Protein AF-0000000083611864 (afdb_homodimer)

Solvent-accessible surface area (backbone atoms only — not comparable to full-atom values): 23598 Å² total; per-residue (Å²): 125,82,86,56,66,71,52,22,54,54,38,33,60,61,29,56,73,16,48,66,56,40,48,49,55,28,51,52,11,46,57,53,2,44,55,46,5,53,54,42,32,53,40,56,73,46,84,56,62,70,60,23,52,51,39,48,48,52,32,50,48,45,72,26,29,41,67,67,43,42,34,49,39,37,59,53,38,44,56,42,50,49,50,50,46,23,63,70,66,66,46,95,67,64,71,86,71,58,59,63,65,56,38,48,31,50,29,43,14,54,38,35,12,29,54,37,17,51,46,52,50,50,19,51,66,67,53,54,64,66,59,54,50,52,41,47,72,75,65,47,51,74,66,51,41,40,64,71,46,42,47,55,52,15,52,56,68,28,46,68,59,51,49,50,50,53,50,49,39,52,38,54,46,50,58,43,34,82,73,72,35,63,22,42,49,27,35,23,51,50,56,8,63,76,66,73,38,53,42,38,17,39,50,25,41,36,50,51,42,28,53,53,35,52,51,51,51,52,52,46,51,55,51,50,55,54,45,52,51,51,51,60,68,70,104,125,80,88,55,67,72,53,21,54,53,37,34,60,61,30,56,73,16,46,65,57,40,48,49,55,27,51,50,12,47,56,52,2,45,55,44,6,53,52,41,34,53,39,56,75,45,84,54,64,70,61,23,51,52,41,49,48,51,31,50,48,43,70,28,28,41,69,66,42,41,35,49,36,38,59,54,37,43,56,40,51,48,49,50,46,23,62,69,66,66,44,97,66,64,73,86,72,58,58,64,66,54,36,48,32,51,28,43,14,56,37,34,10,30,54,38,17,52,46,50,47,52,18,52,66,67,53,55,65,65,60,54,50,52,42,45,73,75,66,47,49,72,66,52,40,40,64,69,46,42,46,54,52,15,52,55,68,28,45,66,60,50,50,49,49,53,50,49,38,50,37,54,47,51,57,44,32,81,75,73,36,62,23,42,50,27,35,22,51,51,55,9,66,77,66,71,39,53,42,39,18,40,50,26,41,36,51,52,43,27,52,53,35,52,51,53,52,52,52,47,53,55,50,50,54,53,44,51,50,50,51,63,70,68,104

Structure (mmCIF, N/CA/C/O backbone):
data_AF-0000000083611864-model_v1
#
loop_
_entity.id
_entity.type
_entity.pdbx_description
1 polymer 'Amino acid ABC transporter permease'
#
loop_
_atom_site.group_PDB
_atom_site.id
_atom_site.type_symbol
_atom_site.label_atom_id
_atom_site.label_alt_id
_atom_site.label_comp_id
_atom_site.label_asym_id
_atom_site.label_entity_id
_atom_site.label_seq_id
_atom_site.pdbx_PDB_ins_code
_atom_site.Cartn_x
_atom_site.Cartn_y
_atom_site.Cartn_z
_atom_site.occupancy
_atom_site.B_iso_or_equiv
_atom_site.auth_seq_id
_atom_site.auth_comp_id
_atom_site.auth_asym_id
_atom_site.auth_atom_id
_atom_site.pdbx_PDB_model_num
ATOM 1 N N . MET A 1 1 ? -16.672 -25.141 -7.906 1 61.06 1 MET A N 1
ATOM 2 C CA . MET A 1 1 ? -15.641 -25.344 -6.883 1 61.06 1 MET A CA 1
ATOM 3 C C . MET A 1 1 ? -15.906 -24.453 -5.672 1 61.06 1 MET A C 1
ATOM 5 O O . MET A 1 1 ? -16.25 -23.281 -5.824 1 61.06 1 MET A O 1
ATOM 9 N N . THR A 1 2 ? -16.344 -25.078 -4.406 1 80.94 2 THR A N 1
ATOM 10 C CA . THR A 1 2 ? -16.672 -24.406 -3.158 1 80.94 2 THR A CA 1
ATOM 11 C C . THR A 1 2 ? -15.422 -24.109 -2.346 1 80.94 2 THR A C 1
ATOM 13 O O . THR A 1 2 ? -14.398 -24.766 -2.518 1 80.94 2 THR A O 1
ATOM 16 N N . ILE A 1 3 ? -15.453 -23.109 -1.567 1 88.25 3 ILE A N 1
ATOM 17 C CA . ILE A 1 3 ? -14.367 -22.719 -0.671 1 88.25 3 ILE A CA 1
ATOM 18 C C . ILE A 1 3 ? -14.219 -23.766 0.431 1 88.25 3 ILE A C 1
ATOM 20 O O . ILE A 1 3 ? -15.203 -24.188 1.034 1 88.25 3 ILE A O 1
ATOM 24 N N . ASP A 1 4 ? -13 -24.266 0.604 1 94 4 ASP A N 1
ATOM 25 C CA . ASP A 1 4 ? -12.648 -25.234 1.638 1 94 4 ASP A CA 1
ATOM 26 C C . ASP A 1 4 ? -12.133 -24.531 2.893 1 94 4 ASP A C 1
ATOM 28 O O . ASP A 1 4 ? -10.922 -24.344 3.051 1 94 4 ASP A O 1
ATOM 32 N N . PHE A 1 5 ? -12.992 -24.281 3.867 1 92.75 5 PHE A N 1
ATOM 33 C CA . PHE A 1 5 ? -12.664 -23.5 5.055 1 92.75 5 PHE A CA 1
ATOM 34 C C . PHE A 1 5 ? -11.664 -24.234 5.934 1 92.75 5 PHE A C 1
ATOM 36 O O . PHE A 1 5 ? -10.703 -23.625 6.422 1 92.75 5 PHE A O 1
ATOM 43 N N . PRO A 1 6 ? -11.812 -25.562 6.098 1 96.19 6 PRO A N 1
ATOM 44 C CA . PRO A 1 6 ? -10.812 -26.281 6.887 1 96.19 6 PRO A CA 1
ATOM 45 C C . PRO A 1 6 ? -9.406 -26.172 6.312 1 96.19 6 PRO A C 1
ATOM 47 O O . PRO A 1 6 ? -8.43 -26.094 7.066 1 96.19 6 PRO A O 1
ATOM 50 N N . PHE A 1 7 ? -9.383 -26.125 5.039 1 96.81 7 PHE A N 1
ATOM 51 C CA . PHE A 1 7 ? -8.062 -26.047 4.418 1 96.81 7 PHE A CA 1
ATOM 52 C C . PHE A 1 7 ? -7.441 -24.672 4.645 1 96.81 7 PHE A C 1
ATOM 54 O O . PHE A 1 7 ? -6.219 -24.531 4.688 1 96.81 7 PHE A O 1
ATOM 61 N N . ILE A 1 8 ? -8.227 -23.625 4.742 1 97.62 8 ILE A N 1
ATOM 62 C CA . ILE A 1 8 ? -7.688 -22.312 5.055 1 97.62 8 ILE A CA 1
ATOM 63 C C . ILE A 1 8 ? -6.906 -22.375 6.367 1 97.62 8 ILE A C 1
ATOM 65 O O . ILE A 1 8 ? -5.836 -21.766 6.488 1 97.62 8 ILE A O 1
ATOM 69 N N . TRP A 1 9 ? -7.418 -23.141 7.289 1 97.25 9 TRP A N 1
ATOM 70 C CA . TRP A 1 9 ? -6.75 -23.281 8.578 1 97.25 9 TRP A CA 1
ATOM 71 C C . TRP A 1 9 ? -5.457 -24.078 8.438 1 97.25 9 TRP A C 1
ATOM 73 O O . TRP A 1 9 ? -4.441 -23.734 9.039 1 97.25 9 TRP A O 1
ATOM 83 N N . THR A 1 10 ? -5.496 -25.141 7.691 1 97.81 10 THR A N 1
ATOM 84 C CA . THR A 1 10 ? -4.305 -25.938 7.426 1 97.81 10 THR A CA 1
ATOM 85 C C . THR A 1 10 ? -3.221 -25.094 6.766 1 97.81 10 THR A C 1
ATOM 87 O O . THR A 1 10 ? -2.062 -25.109 7.188 1 97.81 10 THR A O 1
ATOM 90 N N . ALA A 1 11 ? -3.646 -24.312 5.719 1 98.31 11 ALA A N 1
ATOM 91 C CA . ALA A 1 11 ? -2.719 -23.422 5.035 1 98.31 11 ALA A CA 1
ATOM 92 C C . ALA A 1 11 ? -2.168 -22.359 5.988 1 98.31 11 ALA A C 1
ATOM 94 O O . ALA A 1 11 ? -0.973 -22.062 5.965 1 98.31 11 ALA A O 1
ATOM 95 N N . PHE A 1 12 ? -3.0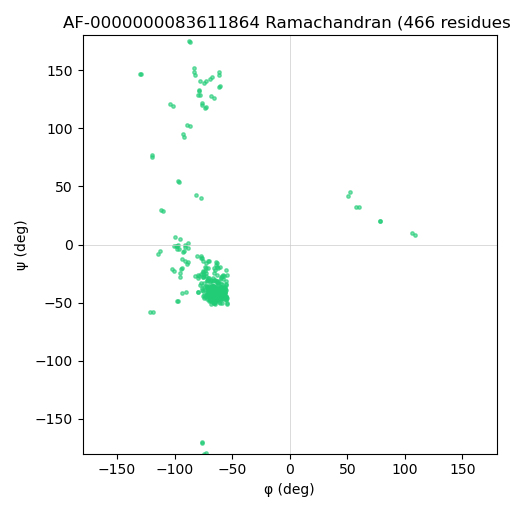47 -21.844 6.859 1 98.44 12 PHE A N 1
ATOM 96 C CA . PHE A 1 12 ? -2.668 -20.828 7.844 1 98.44 12 PHE A CA 1
ATOM 97 C C . PHE A 1 12 ? -1.535 -21.344 8.727 1 98.44 12 PHE A C 1
ATOM 99 O O . PHE A 1 12 ? -0.517 -20.672 8.891 1 98.44 12 PHE A O 1
ATOM 106 N N . LYS A 1 13 ? -1.622 -22.562 9.18 1 98.19 13 LYS A N 1
ATOM 107 C CA . LYS A 1 13 ? -0.625 -23.156 10.07 1 98.19 13 LYS A CA 1
ATOM 108 C C . LYS A 1 13 ? 0.699 -23.375 9.344 1 98.19 13 LYS A C 1
ATOM 110 O O . LYS A 1 13 ? 1.769 -23.109 9.898 1 98.19 13 LYS A O 1
ATOM 115 N N . GLU A 1 14 ? 0.597 -23.797 8.195 1 98.31 14 GLU A N 1
ATOM 116 C CA . GLU A 1 14 ? 1.801 -24.062 7.418 1 98.31 14 GLU A CA 1
ATOM 117 C C . GLU A 1 14 ? 2.531 -22.781 7.059 1 98.31 14 GLU A C 1
ATOM 119 O O . GLU A 1 14 ? 3.76 -22.719 7.133 1 98.31 14 GLU A O 1
ATOM 124 N N . ILE A 1 15 ? 1.801 -21.766 6.703 1 98.69 15 ILE A N 1
ATOM 125 C CA . ILE A 1 15 ? 2.369 -20.516 6.215 1 98.69 15 ILE A CA 1
ATOM 126 C C . ILE A 1 15 ? 2.949 -19.719 7.383 1 98.69 15 ILE A C 1
ATOM 128 O O . ILE A 1 15 ? 3.9 -18.953 7.211 1 98.69 15 ILE A O 1
ATOM 132 N N . LEU A 1 16 ? 2.463 -19.984 8.633 1 98.31 16 LEU A N 1
ATOM 133 C CA . LEU A 1 16 ? 2.947 -19.312 9.828 1 98.31 16 LEU A CA 1
ATOM 134 C C . LEU A 1 16 ? 4.449 -19.516 9.992 1 98.31 16 LEU A C 1
ATOM 136 O O . LEU A 1 16 ? 5.141 -18.641 10.523 1 98.31 16 LEU A O 1
ATOM 140 N N . LYS A 1 17 ? 4.957 -20.578 9.469 1 98.31 17 LYS A N 1
ATOM 141 C CA . LYS A 1 17 ? 6.363 -20.938 9.617 1 98.31 17 LYS A CA 1
ATOM 142 C C . LYS A 1 17 ? 7.258 -20 8.812 1 98.31 17 LYS A C 1
ATOM 144 O O . LYS A 1 17 ? 8.469 -19.953 9.031 1 98.31 17 LYS A O 1
ATOM 149 N N . ALA A 1 18 ? 6.66 -19.219 7.902 1 98.5 18 ALA A N 1
ATOM 150 C CA . ALA A 1 18 ? 7.422 -18.328 7.02 1 98.5 18 ALA A CA 1
ATOM 151 C C . ALA A 1 18 ? 7.578 -16.938 7.633 1 98.5 18 ALA A C 1
ATOM 153 O O . ALA A 1 18 ? 8.281 -16.094 7.086 1 98.5 18 ALA A O 1
ATOM 154 N N . ILE A 1 19 ? 6.996 -16.703 8.906 1 98.56 19 ILE A N 1
ATOM 155 C CA . ILE A 1 19 ? 6.953 -15.383 9.523 1 98.56 19 ILE A CA 1
ATOM 156 C C . ILE A 1 19 ? 8.375 -14.914 9.844 1 98.56 19 ILE A C 1
ATOM 158 O O . ILE A 1 19 ? 8.734 -13.773 9.57 1 98.56 19 ILE A O 1
ATOM 162 N N . PRO A 1 20 ? 9.273 -15.797 10.328 1 98.44 20 PRO A N 1
ATOM 163 C CA . PRO A 1 20 ? 10.617 -15.312 10.68 1 98.44 20 PRO A CA 1
ATOM 164 C C . PRO A 1 20 ? 11.383 -14.781 9.469 1 98.44 20 PRO A C 1
ATOM 166 O O . PRO A 1 20 ? 12.016 -13.734 9.555 1 98.44 20 PRO A O 1
ATOM 169 N N . LEU A 1 21 ? 11.312 -15.461 8.352 1 98.44 21 LEU A N 1
ATOM 170 C CA . LEU A 1 21 ? 12 -14.992 7.156 1 98.44 21 LEU A CA 1
ATOM 171 C C . LEU A 1 21 ? 11.398 -13.68 6.664 1 98.44 21 LEU A C 1
ATOM 173 O O . LEU A 1 21 ? 12.125 -12.766 6.262 1 98.44 21 LEU A O 1
ATOM 177 N N . THR A 1 22 ? 10.031 -13.602 6.73 1 98.75 22 THR A N 1
ATOM 178 C CA . THR A 1 22 ? 9.352 -12.383 6.312 1 98.75 22 THR A CA 1
ATOM 179 C C . THR A 1 22 ? 9.789 -11.195 7.164 1 98.75 22 THR A C 1
ATOM 181 O O . THR A 1 22 ? 10.102 -10.125 6.641 1 98.75 22 THR A O 1
ATOM 184 N N . LEU A 1 23 ? 9.883 -11.414 8.477 1 98.62 23 LEU A N 1
ATOM 185 C CA . LEU A 1 23 ? 10.297 -10.344 9.383 1 98.62 23 LEU A CA 1
ATOM 186 C C . LEU A 1 23 ? 11.758 -9.977 9.172 1 98.62 23 LEU A C 1
ATOM 188 O O . LEU A 1 23 ? 12.133 -8.805 9.242 1 98.62 23 LEU A O 1
ATOM 192 N N . LEU A 1 24 ? 12.586 -10.977 8.891 1 98.56 24 LEU A N 1
ATOM 193 C CA . LEU A 1 24 ? 13.992 -10.727 8.594 1 98.56 24 LEU A CA 1
ATOM 194 C C . LEU A 1 24 ? 14.133 -9.852 7.348 1 98.56 24 LEU A C 1
ATOM 196 O O . LEU A 1 24 ? 14.898 -8.883 7.344 1 98.56 24 LEU A O 1
ATOM 200 N N . LEU A 1 25 ? 13.297 -10.156 6.32 1 98.69 25 LEU A N 1
ATOM 201 C CA . LEU A 1 25 ? 13.359 -9.445 5.047 1 98.69 25 LEU A CA 1
ATOM 202 C C . LEU A 1 25 ? 12.703 -8.07 5.16 1 98.69 25 LEU A C 1
ATOM 204 O O . LEU A 1 25 ? 12.828 -7.246 4.254 1 98.69 25 LEU A O 1
ATOM 208 N N . THR A 1 26 ? 12.023 -7.824 6.262 1 98.75 26 THR A N 1
ATOM 209 C CA . THR A 1 26 ? 11.398 -6.527 6.492 1 98.75 26 THR A CA 1
ATOM 210 C C . THR A 1 26 ? 12.281 -5.648 7.371 1 98.75 26 THR A C 1
ATOM 212 O O . THR A 1 26 ? 12.672 -4.551 6.969 1 98.75 26 THR A O 1
ATOM 215 N N . ILE A 1 27 ? 12.766 -6.195 8.492 1 98.5 27 ILE A N 1
ATOM 216 C CA . ILE A 1 27 ? 13.406 -5.41 9.547 1 98.5 27 ILE A CA 1
ATOM 217 C C . ILE A 1 27 ? 14.844 -5.102 9.148 1 98.5 27 ILE A C 1
ATOM 219 O O . ILE A 1 27 ? 15.328 -3.982 9.352 1 98.5 27 ILE A O 1
ATOM 223 N N . THR A 1 28 ? 15.57 -6.02 8.57 1 98.75 28 THR A N 1
ATOM 224 C CA . THR A 1 28 ? 16.984 -5.832 8.242 1 98.75 28 THR A CA 1
ATOM 225 C C . THR A 1 28 ? 17.156 -4.742 7.191 1 98.75 28 THR A C 1
ATOM 227 O O . THR A 1 28 ? 17.922 -3.795 7.395 1 98.75 28 THR A O 1
ATOM 230 N N . PRO A 1 29 ? 16.406 -4.797 6.098 1 98.81 29 PRO A N 1
ATOM 231 C CA . PRO A 1 29 ? 16.531 -3.715 5.117 1 98.81 29 PRO A CA 1
ATOM 232 C C . PRO A 1 29 ? 16.125 -2.354 5.684 1 98.81 29 PRO A C 1
ATOM 234 O O . PRO A 1 29 ? 16.703 -1.33 5.312 1 98.81 29 PRO A O 1
ATOM 237 N N . LEU A 1 30 ? 15.148 -2.332 6.562 1 98.75 30 LEU A N 1
ATOM 238 C CA . LEU A 1 30 ? 14.734 -1.075 7.168 1 98.75 30 LEU A CA 1
ATOM 239 C C . LEU A 1 30 ? 15.836 -0.503 8.055 1 98.75 30 LEU A C 1
ATOM 241 O O . LEU A 1 30 ? 16.078 0.705 8.039 1 98.75 30 LEU A O 1
ATOM 245 N N . ALA A 1 31 ? 16.516 -1.394 8.797 1 98.56 31 ALA A N 1
ATOM 246 C CA . ALA A 1 31 ? 17.594 -0.959 9.664 1 98.56 31 ALA A CA 1
ATOM 247 C C . ALA A 1 31 ? 18.766 -0.412 8.844 1 98.56 31 ALA A C 1
ATOM 249 O O . ALA A 1 31 ? 19.266 0.687 9.109 1 98.56 31 ALA A O 1
ATOM 250 N N . ILE A 1 32 ? 19.156 -1.102 7.84 1 98.75 32 ILE A N 1
ATOM 251 C CA . ILE A 1 32 ? 20.25 -0.674 6.977 1 98.75 32 ILE A CA 1
ATOM 252 C C . ILE A 1 32 ? 19.828 0.562 6.184 1 98.75 32 ILE A C 1
ATOM 254 O O . ILE A 1 32 ? 20.594 1.515 6.055 1 98.75 32 ILE A O 1
ATOM 258 N N . GLY A 1 33 ? 18.578 0.521 5.688 1 98.62 33 GLY A N 1
ATOM 259 C CA . GLY A 1 33 ? 18.062 1.646 4.93 1 98.62 33 GLY A CA 1
ATOM 260 C C . GLY A 1 33 ? 17.984 2.928 5.742 1 98.62 33 GLY A C 1
ATOM 261 O O . GLY A 1 33 ? 18.172 4.02 5.203 1 98.62 33 GLY A O 1
ATOM 262 N N . PHE A 1 34 ? 17.734 2.752 7.008 1 97.75 34 PHE A N 1
ATOM 263 C CA . PHE A 1 34 ? 17.703 3.928 7.871 1 97.75 34 PHE A CA 1
ATOM 264 C C . PHE A 1 34 ? 19.062 4.598 7.918 1 97.75 34 PHE A C 1
ATOM 266 O O . PHE A 1 34 ? 19.172 5.824 7.836 1 97.75 34 PHE A O 1
ATOM 273 N N . LEU A 1 35 ? 20.094 3.805 8.023 1 97.94 35 LEU A N 1
ATOM 274 C CA . LEU A 1 35 ? 21.453 4.332 8.031 1 97.94 35 LEU A CA 1
ATOM 275 C C . LEU A 1 35 ? 21.797 4.973 6.691 1 97.94 35 LEU A C 1
ATOM 277 O O . LEU A 1 35 ? 22.375 6.059 6.645 1 97.94 35 LEU A O 1
ATOM 281 N N . ILE A 1 36 ? 21.375 4.375 5.625 1 98.38 36 ILE A N 1
ATOM 282 C CA . ILE A 1 36 ? 21.594 4.938 4.297 1 98.38 36 ILE A CA 1
ATOM 283 C C . ILE A 1 36 ? 20.828 6.254 4.164 1 98.38 36 ILE A C 1
ATOM 285 O O . ILE A 1 36 ? 21.375 7.242 3.658 1 98.38 36 ILE A O 1
ATOM 289 N N . GLY A 1 37 ? 19.578 6.242 4.629 1 97.94 37 GLY A N 1
ATOM 290 C CA . GLY A 1 37 ? 18.766 7.441 4.59 1 97.94 37 GLY A CA 1
ATOM 291 C C . GLY A 1 37 ? 19.375 8.609 5.34 1 97.94 37 GLY A C 1
ATOM 292 O O . GLY A 1 37 ? 19.328 9.75 4.875 1 97.94 37 GLY A O 1
ATOM 293 N N . LEU A 1 38 ? 19.969 8.32 6.5 1 94.75 38 LEU A N 1
ATOM 294 C CA . LEU A 1 38 ? 20.656 9.344 7.277 1 94.75 38 LEU A CA 1
ATOM 295 C C . LEU A 1 38 ? 21.828 9.938 6.492 1 94.75 38 LEU A C 1
ATOM 297 O O . LEU A 1 38 ? 21.969 11.156 6.422 1 94.75 38 LEU A O 1
ATOM 301 N N . LEU A 1 39 ? 22.594 9.094 5.891 1 96.31 39 LEU A N 1
ATOM 302 C CA . LEU A 1 39 ? 23.75 9.531 5.117 1 96.31 39 LEU A CA 1
ATOM 303 C C . LEU A 1 39 ? 23.312 10.336 3.898 1 96.31 39 LEU A C 1
ATOM 305 O O . LEU A 1 39 ? 23.859 11.414 3.635 1 96.31 39 LEU A O 1
ATOM 309 N N . VAL A 1 40 ? 22.328 9.883 3.211 1 97.44 40 VAL A N 1
ATOM 310 C CA . VAL A 1 40 ? 21.859 10.539 1.994 1 97.44 40 VAL A CA 1
ATOM 311 C C . VAL A 1 40 ? 21.234 11.891 2.34 1 97.44 40 VAL A C 1
ATOM 313 O O . VAL A 1 40 ? 21.438 12.875 1.624 1 97.44 40 VAL A O 1
ATOM 316 N N . THR A 1 41 ? 20.484 11.953 3.412 1 94.88 41 THR A N 1
ATOM 317 C CA . THR A 1 41 ? 19.906 13.219 3.848 1 94.88 41 THR A CA 1
ATOM 318 C C . THR A 1 41 ? 21 14.227 4.188 1 94.88 41 THR A C 1
ATOM 320 O O . THR A 1 41 ? 20.906 15.398 3.824 1 94.88 41 THR A O 1
ATOM 323 N N . TRP A 1 42 ? 22 13.734 4.863 1 92.25 42 TRP A N 1
ATOM 324 C CA . TRP A 1 42 ? 23.125 14.586 5.199 1 92.25 42 TRP A CA 1
ATOM 325 C C . TRP A 1 42 ? 23.766 15.172 3.941 1 92.25 42 TRP A C 1
ATOM 327 O O . TRP A 1 42 ? 24.094 16.359 3.895 1 92.25 42 TRP A O 1
ATOM 337 N N . ILE A 1 43 ? 23.875 14.43 2.934 1 94.5 43 ILE A N 1
ATOM 338 C CA . ILE A 1 43 ? 24.453 14.859 1.668 1 94.5 43 ILE A CA 1
ATOM 339 C C . ILE A 1 43 ? 23.516 15.852 0.982 1 94.5 43 ILE A C 1
ATOM 341 O O . ILE A 1 43 ? 23.953 16.875 0.449 1 94.5 43 ILE A O 1
ATOM 345 N N . ARG A 1 44 ? 22.266 15.617 1.079 1 93.06 44 ARG A N 1
ATOM 346 C CA . ARG A 1 44 ? 21.281 16.422 0.357 1 93.06 44 ARG A CA 1
ATOM 347 C C . ARG A 1 44 ? 21.094 17.781 1.01 1 93.06 44 ARG A C 1
ATOM 349 O O . ARG A 1 44 ? 20.719 18.75 0.343 1 93.06 44 ARG A O 1
ATOM 356 N N . ILE A 1 45 ? 21.312 17.891 2.26 1 86.38 45 ILE A N 1
ATOM 357 C CA . ILE A 1 45 ? 21.141 19.156 2.957 1 86.38 45 ILE A CA 1
ATOM 358 C C . ILE A 1 45 ? 22.484 19.906 3.004 1 86.38 45 ILE A C 1
ATOM 360 O O . ILE A 1 45 ? 22.516 21.109 3.297 1 86.38 45 ILE A O 1
ATOM 364 N N . GLY A 1 46 ? 23.5 19.188 2.676 1 83.56 46 GLY A N 1
ATOM 365 C CA . GLY A 1 46 ? 24.828 19.797 2.705 1 83.56 46 GLY A CA 1
ATOM 366 C C . GLY A 1 46 ? 25.078 20.75 1.548 1 83.56 46 GLY A C 1
ATOM 367 O O . GLY A 1 46 ? 24.203 20.969 0.716 1 83.56 46 GLY A O 1
ATOM 368 N N . LYS A 1 47 ? 26.234 21.328 1.5 1 80.25 47 LYS A N 1
ATOM 369 C CA . LYS A 1 47 ? 26.578 22.406 0.585 1 80.25 47 LYS A CA 1
ATOM 370 C C . LYS A 1 47 ? 27.219 21.875 -0.689 1 80.25 47 LYS A C 1
ATOM 372 O O . LYS A 1 47 ? 27.219 22.547 -1.725 1 80.25 47 LYS A O 1
ATOM 377 N N . ALA A 1 48 ? 27.734 20.719 -0.706 1 87.19 48 ALA A N 1
ATOM 378 C CA . ALA A 1 48 ? 28.453 20.203 -1.867 1 87.19 48 ALA A CA 1
ATOM 379 C C . ALA A 1 48 ? 27.484 19.844 -2.996 1 87.19 48 ALA A C 1
ATOM 381 O O . ALA A 1 48 ? 26.797 18.844 -2.93 1 87.19 48 ALA A O 1
ATOM 382 N N . ARG A 1 49 ? 27.625 20.5 -4.066 1 88.12 49 ARG A N 1
ATOM 383 C CA . ARG A 1 49 ? 26.641 20.438 -5.145 1 88.12 49 ARG A CA 1
ATOM 384 C C . ARG A 1 49 ? 26.719 19.109 -5.887 1 88.12 49 ARG A C 1
ATOM 386 O O . ARG A 1 49 ? 25.703 18.5 -6.191 1 88.12 49 ARG A O 1
ATOM 393 N N . LEU A 1 50 ? 27.891 18.641 -6.219 1 89.75 50 LEU A N 1
ATOM 394 C CA . LEU A 1 50 ? 28.047 17.438 -7.035 1 89.75 50 LEU A CA 1
ATOM 395 C C . LEU A 1 50 ? 27.531 16.203 -6.301 1 89.75 50 LEU A C 1
ATOM 397 O O . LEU A 1 50 ? 26.812 15.398 -6.875 1 89.75 50 LEU A O 1
ATOM 401 N N . ILE A 1 51 ? 27.844 16.094 -5.098 1 91.25 51 ILE A N 1
ATOM 402 C CA . ILE A 1 51 ? 27.438 14.938 -4.32 1 91.25 51 ILE A CA 1
ATOM 403 C C . ILE A 1 51 ? 25.922 14.977 -4.074 1 91.25 51 ILE A C 1
ATOM 405 O O . ILE A 1 51 ? 25.281 13.93 -3.988 1 91.25 51 ILE A O 1
ATOM 409 N N . ARG A 1 52 ? 25.469 16.172 -4.051 1 93.69 52 ARG A N 1
ATOM 410 C CA . ARG A 1 52 ? 24.031 16.359 -3.893 1 93.69 52 ARG A CA 1
ATOM 411 C C . ARG A 1 52 ? 23.266 15.844 -5.105 1 93.69 52 ARG A C 1
ATOM 413 O O . ARG A 1 52 ? 22.188 15.266 -4.969 1 93.69 52 ARG A O 1
ATOM 420 N N . LEU A 1 53 ? 23.859 16.016 -6.262 1 94.12 53 LEU A N 1
ATOM 421 C CA . LEU A 1 53 ? 23.234 15.555 -7.492 1 94.12 53 LEU A CA 1
ATOM 422 C C . LEU A 1 53 ? 23.141 14.031 -7.516 1 94.12 53 LEU A C 1
ATOM 424 O O . LEU A 1 53 ? 22.125 13.477 -7.957 1 94.12 53 LEU A O 1
ATOM 428 N N . ILE A 1 54 ? 24.094 13.398 -7 1 96.12 54 ILE A N 1
ATOM 429 C CA . ILE A 1 54 ? 24.125 11.938 -6.949 1 96.12 54 ILE A CA 1
ATOM 430 C C . ILE A 1 54 ? 23.094 11.438 -5.953 1 96.12 54 ILE A C 1
ATOM 432 O O . ILE A 1 54 ? 22.359 10.477 -6.234 1 96.12 54 ILE A O 1
ATOM 436 N N . ALA A 1 55 ? 23.062 12.094 -4.832 1 97.06 55 ALA A N 1
ATOM 437 C CA . ALA A 1 55 ? 22.094 11.734 -3.805 1 97.06 55 ALA A CA 1
ATOM 438 C C . ALA A 1 55 ? 20.672 11.93 -4.305 1 97.06 55 ALA A C 1
ATOM 440 O O . ALA A 1 55 ? 19.797 11.086 -4.074 1 97.06 55 ALA A O 1
ATOM 441 N N . ASN A 1 56 ? 20.453 13.016 -5.062 1 96 56 ASN A N 1
ATOM 442 C CA . ASN A 1 56 ? 19.125 13.289 -5.617 1 96 56 ASN A CA 1
ATOM 443 C C . ASN A 1 56 ? 18.734 12.266 -6.684 1 96 56 ASN A C 1
ATOM 445 O O . ASN A 1 56 ? 17.578 11.867 -6.773 1 96 56 ASN A O 1
ATOM 449 N N . PHE A 1 57 ? 19.688 11.891 -7.465 1 96.69 57 PHE A N 1
ATOM 450 C CA . PHE A 1 57 ? 19.453 10.859 -8.477 1 96.69 57 PHE A CA 1
ATOM 451 C C . PHE A 1 57 ? 19.094 9.539 -7.816 1 96.69 57 PHE A C 1
ATOM 453 O O . PHE A 1 57 ? 18.141 8.867 -8.234 1 96.69 57 PHE A O 1
ATOM 460 N N . TYR A 1 58 ? 19.906 9.219 -6.75 1 97.75 58 TYR A N 1
ATOM 461 C CA . TYR A 1 58 ? 19.656 8 -5.984 1 97.75 58 TYR A CA 1
ATOM 462 C C . TYR A 1 58 ? 18.219 7.977 -5.449 1 97.75 58 TYR A C 1
ATOM 464 O O . TYR A 1 58 ? 17.5 7.004 -5.66 1 97.75 58 TYR A O 1
ATOM 472 N N . VAL A 1 59 ? 17.797 9.023 -4.875 1 98.06 59 VAL A N 1
ATOM 473 C CA . VAL A 1 59 ? 16.469 9.109 -4.266 1 98.06 59 VAL A CA 1
ATOM 474 C C . VAL A 1 59 ? 15.398 9.078 -5.352 1 98.06 59 VAL A C 1
ATOM 476 O O . VAL A 1 59 ? 14.414 8.344 -5.246 1 98.06 59 VAL A O 1
ATOM 479 N N . SER A 1 60 ? 15.617 9.844 -6.445 1 97.5 60 SER A N 1
ATOM 480 C CA . SER A 1 60 ? 14.656 9.906 -7.547 1 97.5 60 SER A CA 1
ATOM 481 C C . SER A 1 60 ? 14.461 8.539 -8.188 1 97.5 60 SER A C 1
ATOM 483 O O . SER A 1 60 ? 13.328 8.117 -8.422 1 97.5 60 SER A O 1
ATOM 485 N N . PHE A 1 61 ? 15.523 7.824 -8.391 1 97.94 61 PHE A N 1
ATOM 486 C CA . PHE A 1 61 ? 15.461 6.531 -9.055 1 97.94 61 PHE A CA 1
ATOM 487 C C . PHE A 1 61 ? 14.75 5.504 -8.18 1 97.94 61 PHE A C 1
ATOM 489 O O . PHE A 1 61 ? 13.805 4.852 -8.625 1 97.94 61 PHE A O 1
ATOM 496 N N . PHE A 1 62 ? 15.172 5.375 -6.922 1 98.5 62 PHE A N 1
ATOM 497 C CA . PHE A 1 62 ? 14.672 4.309 -6.062 1 98.5 62 PHE A CA 1
ATOM 498 C C . PHE A 1 62 ? 13.234 4.582 -5.637 1 98.5 62 PHE A C 1
ATOM 500 O O . PHE A 1 62 ? 12.453 3.652 -5.426 1 98.5 62 PHE A O 1
ATOM 507 N N . ARG A 1 63 ? 12.836 5.816 -5.574 1 97.56 63 ARG A N 1
ATOM 508 C CA . ARG A 1 63 ? 11.453 6.141 -5.242 1 97.56 63 ARG A CA 1
ATOM 509 C C . ARG A 1 63 ? 10.586 6.184 -6.496 1 97.56 63 ARG A C 1
ATOM 511 O O . ARG A 1 63 ? 9.359 6.176 -6.41 1 97.56 63 ARG A O 1
ATOM 518 N N . GLY A 1 64 ? 11.281 6.234 -7.711 1 98.06 64 GLY A N 1
ATOM 519 C CA . GLY A 1 64 ? 10.555 6.398 -8.961 1 98.06 64 GLY A CA 1
ATOM 520 C C . GLY A 1 64 ? 10.367 5.102 -9.719 1 98.06 64 GLY A C 1
ATOM 521 O O . GLY A 1 64 ? 9.758 5.082 -10.789 1 98.06 64 GLY A O 1
ATOM 522 N N . THR A 1 65 ? 10.898 3.994 -9.164 1 98.56 65 THR A N 1
ATOM 523 C CA . THR A 1 65 ? 10.797 2.693 -9.82 1 98.56 65 THR A CA 1
ATOM 524 C C . THR A 1 65 ? 10.281 1.639 -8.844 1 98.56 65 THR A C 1
ATOM 526 O O . THR A 1 65 ? 10.523 1.73 -7.637 1 98.56 65 THR A O 1
ATOM 529 N N . PRO A 1 66 ? 9.492 0.648 -9.344 1 98.38 66 PRO A N 1
ATOM 530 C CA . PRO A 1 66 ? 8.969 -0.401 -8.461 1 98.38 66 PRO A CA 1
ATOM 531 C C . PRO A 1 66 ? 10.078 -1.218 -7.801 1 98.38 66 PRO A C 1
ATOM 533 O O . PRO A 1 66 ? 11.117 -1.462 -8.414 1 98.38 66 PRO A O 1
ATOM 536 N N . ALA A 1 67 ? 9.844 -1.66 -6.574 1 98.06 67 ALA A N 1
ATOM 537 C CA . ALA A 1 67 ? 10.805 -2.439 -5.801 1 98.06 67 ALA A CA 1
ATOM 538 C C . ALA A 1 67 ? 11.203 -3.713 -6.543 1 98.06 67 ALA A C 1
ATOM 540 O O . ALA A 1 67 ? 12.328 -4.195 -6.402 1 98.06 67 ALA A O 1
ATOM 541 N N . ILE A 1 68 ? 10.289 -4.273 -7.375 1 97.75 68 ILE A N 1
ATOM 542 C CA . ILE A 1 68 ? 10.586 -5.492 -8.125 1 97.75 68 ILE A CA 1
ATOM 543 C C . ILE A 1 68 ? 11.742 -5.238 -9.086 1 97.75 68 ILE A C 1
ATOM 545 O O . ILE A 1 68 ? 12.562 -6.129 -9.328 1 97.75 68 ILE A O 1
ATOM 549 N N . MET A 1 69 ? 11.828 -3.984 -9.617 1 98.12 69 MET A N 1
ATOM 550 C CA . MET A 1 69 ? 12.953 -3.652 -10.484 1 98.12 69 MET A CA 1
ATOM 551 C C . MET A 1 69 ? 14.273 -3.705 -9.719 1 98.12 69 MET A C 1
ATOM 553 O O . MET A 1 69 ? 15.266 -4.23 -10.227 1 98.12 69 MET A O 1
ATOM 557 N N . HIS A 1 70 ? 14.25 -3.238 -8.469 1 98.62 70 HIS A N 1
ATOM 558 C CA . HIS A 1 70 ? 15.453 -3.24 -7.633 1 98.62 70 HIS A CA 1
ATOM 559 C C . HIS A 1 70 ? 15.891 -4.664 -7.312 1 98.62 70 HIS A C 1
ATOM 561 O O . HIS A 1 70 ? 17.078 -4.992 -7.438 1 98.62 70 HIS A O 1
ATOM 567 N N . ILE A 1 71 ? 14.93 -5.5 -6.988 1 98.12 71 ILE A N 1
ATOM 568 C CA . ILE A 1 71 ? 15.219 -6.883 -6.625 1 98.12 71 ILE A CA 1
ATOM 569 C C . ILE A 1 71 ? 15.773 -7.633 -7.84 1 98.12 71 ILE A C 1
ATOM 571 O O . ILE A 1 71 ? 16.797 -8.305 -7.746 1 98.12 71 ILE A O 1
ATOM 575 N N . MET A 1 72 ? 15.141 -7.465 -9.039 1 97.69 72 MET A N 1
ATOM 576 C CA . MET A 1 72 ? 15.547 -8.203 -10.234 1 97.69 72 MET A CA 1
ATOM 577 C C . MET A 1 72 ? 16.906 -7.734 -10.727 1 97.69 72 MET A C 1
ATOM 579 O O . MET A 1 72 ? 17.75 -8.555 -11.109 1 97.69 72 MET A O 1
ATOM 583 N N . ILE A 1 73 ? 17.172 -6.398 -10.664 1 97.38 73 ILE A N 1
ATOM 584 C CA . ILE A 1 73 ? 18.422 -5.84 -11.141 1 97.38 73 ILE A CA 1
ATOM 585 C C . ILE A 1 73 ? 19.562 -6.309 -10.234 1 97.38 73 ILE A C 1
ATOM 587 O O . ILE A 1 73 ? 20.625 -6.707 -10.727 1 97.38 73 ILE A O 1
ATOM 591 N N . ILE A 1 74 ? 19.375 -6.367 -8.961 1 97.12 74 ILE A N 1
ATOM 592 C CA . ILE A 1 74 ? 20.406 -6.805 -8.031 1 97.12 74 ILE A CA 1
ATOM 593 C C . ILE A 1 74 ? 20.562 -8.32 -8.109 1 97.12 74 ILE A C 1
ATOM 595 O O . ILE A 1 74 ? 21.688 -8.828 -8.117 1 97.12 74 ILE A O 1
ATOM 599 N N . TYR A 1 75 ? 19.484 -9.062 -8.227 1 95.62 75 TYR A N 1
ATOM 600 C CA . TYR A 1 75 ? 19.5 -10.516 -8.297 1 95.62 75 TYR A CA 1
ATOM 601 C C . TYR A 1 75 ? 20.25 -10.992 -9.531 1 95.62 75 TYR A C 1
ATOM 603 O O . TYR A 1 75 ? 21.062 -11.922 -9.453 1 95.62 75 TYR A O 1
ATOM 611 N N . PHE A 1 76 ? 20.062 -10.344 -10.625 1 94.06 76 PHE A N 1
ATOM 612 C CA . PHE A 1 76 ? 20.688 -10.789 -11.867 1 94.06 76 PHE A CA 1
ATOM 613 C C . PHE A 1 76 ? 22 -10.055 -12.109 1 94.06 76 PHE A C 1
ATOM 615 O O . PHE A 1 76 ? 22.906 -10.57 -12.773 1 94.06 76 PHE A O 1
ATOM 622 N N . GLY A 1 77 ? 22.125 -8.82 -11.586 1 93.44 77 GLY A N 1
ATOM 623 C CA . GLY A 1 77 ? 23.25 -7.973 -11.906 1 93.44 77 GLY A CA 1
ATOM 624 C C . GLY A 1 77 ? 24.422 -8.148 -10.945 1 93.44 77 GLY A C 1
ATOM 625 O O . GLY A 1 77 ? 25.578 -8.18 -11.367 1 93.44 77 GLY A O 1
ATOM 626 N N . LEU A 1 78 ? 24.125 -8.273 -9.672 1 91.06 78 LEU A N 1
ATOM 627 C CA . LEU A 1 78 ? 25.172 -8.266 -8.656 1 91.06 78 LEU A CA 1
ATOM 628 C C . LEU A 1 78 ? 26.109 -9.469 -8.828 1 91.06 78 LEU A C 1
ATOM 630 O O . LEU A 1 78 ? 27.328 -9.336 -8.727 1 91.06 78 LEU A O 1
ATOM 634 N N . PRO A 1 79 ? 25.594 -10.664 -9.047 1 88.69 79 PRO A N 1
ATOM 635 C CA . PRO A 1 79 ? 26.484 -11.797 -9.281 1 88.69 79 PRO A CA 1
ATOM 636 C C . PRO A 1 79 ? 27.422 -11.562 -10.461 1 88.69 79 PRO A C 1
ATOM 638 O O . PRO A 1 79 ? 28.578 -11.992 -10.43 1 88.69 79 PRO A O 1
ATOM 641 N N . ILE A 1 80 ? 26.922 -10.891 -11.492 1 85.69 80 ILE A N 1
ATOM 642 C CA . ILE A 1 80 ? 27.75 -10.57 -12.656 1 85.69 80 ILE A CA 1
ATOM 643 C C . ILE A 1 80 ? 28.859 -9.617 -12.242 1 85.69 80 ILE A C 1
ATOM 645 O O . ILE A 1 80 ? 30.016 -9.812 -12.625 1 85.69 80 ILE A O 1
ATOM 649 N N . LEU A 1 81 ? 28.484 -8.672 -11.469 1 85.31 81 LEU A N 1
ATOM 650 C CA . LEU A 1 81 ? 29.469 -7.703 -10.992 1 85.31 81 LEU A CA 1
ATOM 651 C C . LEU A 1 81 ? 30.484 -8.367 -10.062 1 85.31 81 LEU A C 1
ATOM 653 O O . LEU A 1 81 ? 31.688 -8.117 -10.164 1 85.31 81 LEU A O 1
ATOM 657 N N . ILE A 1 82 ? 30.031 -9.195 -9.148 1 84.94 82 ILE A N 1
ATOM 658 C CA . ILE A 1 82 ? 30.906 -9.883 -8.195 1 84.94 82 ILE A CA 1
ATOM 659 C C . ILE A 1 82 ? 31.859 -10.812 -8.945 1 84.94 82 ILE A C 1
ATOM 661 O O . ILE A 1 82 ? 33.062 -10.867 -8.633 1 84.94 82 ILE A O 1
ATOM 665 N N . ASN A 1 83 ? 31.281 -11.539 -9.906 1 84.19 83 ASN A N 1
ATOM 666 C CA . ASN A 1 83 ? 32.125 -12.438 -10.703 1 84.19 83 ASN A CA 1
ATOM 667 C C . ASN A 1 83 ? 33.188 -11.672 -11.453 1 84.19 83 ASN A C 1
ATOM 669 O O . ASN A 1 83 ? 34.344 -12.125 -11.531 1 84.19 83 ASN A O 1
ATOM 673 N N . GLN A 1 84 ? 32.844 -10.516 -11.953 1 83.25 84 GLN A N 1
ATOM 674 C CA . GLN A 1 84 ? 33.812 -9.695 -12.656 1 83.25 84 GLN A CA 1
ATOM 675 C C . GLN A 1 84 ? 34.906 -9.18 -11.703 1 83.25 84 GLN A C 1
ATOM 677 O O . GLN A 1 84 ? 36.094 -9.18 -12.039 1 83.25 84 GLN A O 1
ATOM 682 N N . LEU A 1 85 ? 34.438 -8.82 -10.539 1 82.19 85 LEU A N 1
ATOM 683 C CA . LEU A 1 85 ? 35.375 -8.32 -9.555 1 82.19 85 LEU A CA 1
ATOM 684 C C . LEU A 1 85 ? 36.25 -9.445 -9.016 1 82.19 85 LEU A C 1
ATOM 686 O O . LEU A 1 85 ? 37.438 -9.258 -8.812 1 82.19 85 LEU A O 1
ATOM 690 N N . VAL A 1 86 ? 35.594 -10.547 -8.766 1 80.06 86 VAL A N 1
ATOM 691 C CA . VAL A 1 86 ? 36.344 -11.703 -8.266 1 80.06 86 VAL A CA 1
ATOM 692 C C . VAL A 1 86 ? 37.375 -12.141 -9.297 1 80.06 86 VAL A C 1
ATOM 694 O O . VAL A 1 86 ? 38.531 -12.469 -8.938 1 80.06 86 VAL A O 1
ATOM 697 N N . HIS A 1 87 ? 36.906 -12.156 -10.492 1 82.56 87 HIS A N 1
ATOM 698 C CA . HIS A 1 87 ? 37.844 -12.516 -11.555 1 82.56 87 HIS A CA 1
ATOM 699 C C . HIS A 1 87 ? 38.938 -11.477 -11.695 1 82.56 87 HIS A C 1
ATOM 701 O O . HIS A 1 87 ? 40.125 -11.828 -11.828 1 82.56 87 HIS A O 1
ATOM 707 N N . TYR A 1 88 ? 38.562 -10.234 -11.648 1 82.25 88 TYR A N 1
ATOM 708 C CA . TYR A 1 88 ? 39.531 -9.156 -11.828 1 82.25 88 TYR A CA 1
ATOM 709 C C . TYR A 1 88 ? 40.5 -9.094 -10.656 1 82.25 88 TYR A C 1
ATOM 711 O O . TYR A 1 88 ? 41.719 -9 -10.852 1 82.25 88 TYR A O 1
ATOM 719 N N . PHE A 1 89 ? 40 -9.219 -9.453 1 83.38 89 PHE A N 1
ATOM 720 C CA . PHE A 1 89 ? 40.844 -9.07 -8.273 1 83.38 89 PHE A CA 1
ATOM 721 C C . PHE A 1 89 ? 41.25 -10.43 -7.73 1 83.38 89 PHE A C 1
ATOM 723 O O . PHE A 1 89 ? 41.969 -10.516 -6.73 1 83.38 89 PHE A O 1
ATOM 730 N N . GLU A 1 90 ? 40.938 -11.547 -8.398 1 76.88 90 GLU A N 1
ATOM 731 C CA . GLU A 1 90 ? 41.25 -12.906 -7.973 1 76.88 90 GLU A CA 1
ATOM 732 C C . GLU A 1 90 ?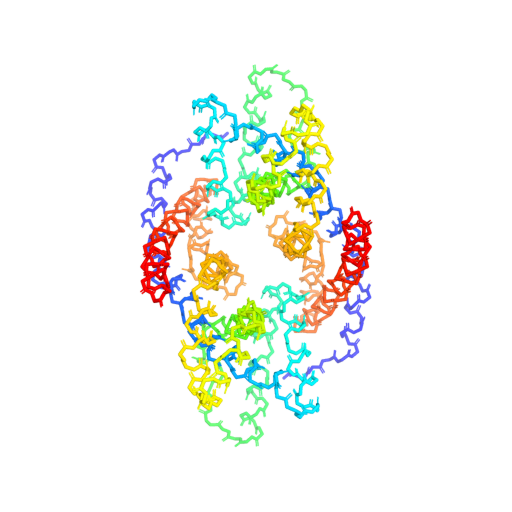 40.812 -13.156 -6.531 1 76.88 90 GLU A C 1
ATOM 734 O O . GLU A 1 90 ? 41.594 -13.672 -5.723 1 76.88 90 GLU A O 1
ATOM 739 N N . LEU A 1 91 ? 39.656 -12.633 -6.316 1 74.5 91 LEU A N 1
ATOM 740 C CA . LEU A 1 91 ? 39.125 -12.773 -4.957 1 74.5 91 LEU A CA 1
ATOM 741 C C . LEU A 1 91 ? 38.562 -14.164 -4.738 1 74.5 91 LEU A C 1
ATOM 743 O O . LEU A 1 91 ? 38.062 -14.789 -5.684 1 74.5 91 LEU A O 1
ATOM 747 N N . PRO A 1 92 ? 38.781 -14.836 -3.439 1 68.62 92 PRO A N 1
ATOM 748 C CA . PRO A 1 92 ? 38.25 -16.172 -3.16 1 68.62 92 PRO A CA 1
ATOM 749 C C . PRO A 1 92 ? 36.75 -16.188 -2.855 1 68.62 92 PRO A C 1
ATOM 751 O O . PRO A 1 92 ? 36.312 -16.766 -1.857 1 68.62 92 PRO A O 1
ATOM 754 N N . ILE A 1 93 ? 35.969 -15.461 -3.504 1 71.69 93 ILE A N 1
ATOM 755 C CA . ILE A 1 93 ? 34.531 -15.438 -3.234 1 71.69 93 ILE A CA 1
ATOM 756 C C . ILE A 1 93 ? 33.812 -16.281 -4.273 1 71.69 93 ILE A C 1
ATOM 758 O O . ILE A 1 93 ? 34.031 -16.141 -5.477 1 71.69 93 ILE A O 1
ATOM 762 N N . GLU A 1 94 ? 33.156 -17.312 -3.631 1 73.88 94 GLU A N 1
ATOM 763 C CA . GLU A 1 94 ? 32.312 -18.109 -4.512 1 73.88 94 GLU A CA 1
ATOM 764 C C . GLU A 1 94 ? 30.922 -17.516 -4.645 1 73.88 94 GLU A C 1
ATOM 766 O O . GLU A 1 94 ? 30.109 -17.594 -3.719 1 73.88 94 GLU A O 1
ATOM 771 N N . THR A 1 95 ? 30.625 -16.844 -5.711 1 74.12 95 THR A N 1
ATOM 772 C CA . THR A 1 95 ? 29.375 -16.141 -5.977 1 74.12 95 THR A CA 1
ATOM 773 C C . THR A 1 95 ? 28.172 -17.062 -5.828 1 74.12 95 THR A C 1
ATOM 775 O O . THR A 1 95 ? 27.094 -16.625 -5.426 1 74.12 95 THR A O 1
ATOM 778 N N . ASN A 1 96 ? 28.359 -18.328 -6.016 1 75.88 96 ASN A N 1
ATOM 779 C CA . ASN A 1 96 ? 27.266 -19.297 -5.98 1 75.88 96 ASN A CA 1
ATOM 780 C C . ASN A 1 96 ? 26.844 -19.609 -4.547 1 75.88 96 ASN A C 1
ATOM 782 O O . ASN A 1 96 ? 25.797 -20.219 -4.324 1 75.88 96 ASN A O 1
ATOM 786 N N . LYS A 1 97 ? 27.609 -19.203 -3.553 1 83.38 97 LYS A N 1
ATOM 787 C CA . LYS A 1 97 ? 27.328 -19.516 -2.156 1 83.38 97 LYS A CA 1
ATOM 788 C C . LYS A 1 97 ? 26.594 -18.359 -1.469 1 83.38 97 LYS A C 1
ATOM 790 O O . LYS A 1 97 ? 26.203 -18.469 -0.305 1 83.38 97 LYS A O 1
ATOM 795 N N . ILE A 1 98 ? 26.375 -17.328 -2.254 1 87 98 ILE A N 1
ATOM 796 C CA . ILE A 1 98 ? 25.688 -16.188 -1.666 1 87 98 ILE A CA 1
ATOM 797 C C . ILE A 1 98 ? 24.203 -16.484 -1.538 1 87 98 ILE A C 1
ATOM 799 O O . ILE A 1 98 ? 23.531 -16.828 -2.521 1 87 98 ILE A O 1
ATOM 803 N N . PRO A 1 99 ? 23.75 -16.391 -0.201 1 92.44 99 PRO A N 1
ATOM 804 C CA . PRO A 1 99 ? 22.328 -16.641 0 1 92.44 99 PRO A CA 1
ATOM 805 C C . PRO A 1 99 ? 21.438 -15.641 -0.741 1 92.44 99 PRO A C 1
ATOM 807 O O . PRO A 1 99 ? 21.781 -14.453 -0.813 1 92.44 99 PRO A O 1
ATOM 810 N N . ILE A 1 100 ? 20.391 -16.141 -1.4 1 93.62 100 ILE A N 1
ATOM 811 C CA . ILE A 1 100 ? 19.469 -15.328 -2.176 1 93.62 100 ILE A CA 1
ATOM 812 C C . ILE A 1 100 ? 18.891 -14.211 -1.3 1 93.62 100 ILE A C 1
ATOM 814 O O . ILE A 1 100 ? 18.656 -13.102 -1.778 1 93.62 100 ILE A O 1
ATOM 818 N N . SER A 1 101 ? 18.719 -14.477 0.073 1 95.88 101 SER A N 1
ATOM 819 C CA . SER A 1 101 ? 18.172 -13.492 1.006 1 95.88 101 SER A CA 1
ATOM 820 C C . SER A 1 101 ? 19.031 -12.234 1.055 1 95.88 101 SER A C 1
ATOM 822 O O . SER A 1 101 ? 18.516 -11.133 1.256 1 95.88 101 SER A O 1
ATOM 824 N N . LEU A 1 102 ? 20.312 -12.352 0.79 1 96.12 102 LEU A N 1
ATOM 825 C CA . LEU A 1 102 ? 21.203 -11.211 0.826 1 96.12 102 LEU A CA 1
ATOM 826 C C . LEU A 1 102 ? 20.922 -10.258 -0.332 1 96.12 102 LEU A C 1
ATOM 828 O O . LEU A 1 102 ? 21 -9.039 -0.17 1 96.12 102 LEU A O 1
ATOM 832 N N . PHE A 1 103 ? 20.609 -10.836 -1.495 1 96.5 103 PHE A N 1
ATOM 833 C CA . PHE A 1 103 ? 20.297 -10.008 -2.654 1 96.5 103 PHE A CA 1
ATOM 834 C C . PHE A 1 103 ? 19.016 -9.211 -2.422 1 96.5 103 PHE A C 1
ATOM 836 O O . PHE A 1 103 ? 18.938 -8.023 -2.752 1 96.5 103 PHE A O 1
ATOM 843 N N . VAL A 1 104 ? 18.016 -9.852 -1.793 1 98.25 104 VAL A N 1
ATOM 844 C CA . VAL A 1 104 ? 16.75 -9.203 -1.5 1 98.25 104 VAL A CA 1
ATOM 845 C C . VAL A 1 104 ? 16.953 -8.117 -0.444 1 98.25 104 VAL A C 1
ATOM 847 O O . VAL A 1 104 ? 16.469 -6.996 -0.594 1 98.25 104 VAL A O 1
ATOM 850 N N . ILE A 1 105 ? 17.75 -8.453 0.619 1 98.56 105 ILE A N 1
ATOM 851 C CA . ILE A 1 105 ? 18.031 -7.516 1.699 1 98.56 105 ILE A CA 1
ATOM 852 C C . ILE A 1 105 ? 18.75 -6.293 1.146 1 98.56 105 ILE A C 1
ATOM 854 O O . ILE A 1 105 ? 18.406 -5.156 1.465 1 98.56 105 ILE A O 1
ATOM 858 N N . LEU A 1 106 ? 19.688 -6.484 0.28 1 98.31 106 LEU A N 1
ATOM 859 C CA . LEU A 1 106 ? 20.453 -5.379 -0.297 1 98.31 106 LEU A CA 1
ATOM 860 C C . LEU A 1 106 ? 19.562 -4.488 -1.148 1 98.31 106 LEU A C 1
ATOM 862 O O . LEU A 1 106 ? 19.578 -3.264 -1.013 1 98.31 106 LEU A O 1
ATOM 866 N N . ALA A 1 107 ? 18.781 -5.086 -2.031 1 98.56 107 ALA A N 1
ATOM 867 C CA . ALA A 1 107 ? 17.891 -4.336 -2.902 1 98.56 107 ALA A CA 1
ATOM 868 C C . ALA A 1 107 ? 16.906 -3.49 -2.086 1 98.56 107 ALA A C 1
ATOM 870 O O . ALA A 1 107 ? 16.766 -2.289 -2.326 1 98.56 107 ALA A O 1
ATOM 871 N N . LEU A 1 108 ? 16.328 -4.105 -1.011 1 98.75 108 LEU A N 1
ATOM 872 C CA . LEU A 1 108 ? 15.32 -3.416 -0.21 1 98.75 108 LEU A CA 1
ATOM 873 C C . LEU A 1 108 ? 15.969 -2.396 0.72 1 98.75 108 LEU A C 1
ATOM 875 O O . LEU A 1 108 ? 15.344 -1.404 1.094 1 98.75 108 LEU A O 1
ATOM 879 N N . SER A 1 109 ? 17.25 -2.641 1.064 1 98.88 109 SER A N 1
ATOM 880 C CA . SER A 1 109 ? 17.969 -1.653 1.857 1 98.88 109 SER A CA 1
ATOM 881 C C . SER A 1 109 ? 18.172 -0.359 1.076 1 98.88 109 SER A C 1
ATOM 883 O O . SER A 1 109 ? 17.969 0.733 1.609 1 98.88 109 SER A O 1
ATOM 885 N N . PHE A 1 110 ? 18.578 -0.485 -0.149 1 98.75 110 PHE A N 1
ATOM 886 C CA . PHE A 1 110 ? 18.75 0.695 -0.986 1 98.75 110 PHE A CA 1
ATOM 887 C C . PHE A 1 110 ? 17.422 1.399 -1.217 1 98.75 110 PHE A C 1
ATOM 889 O O . PHE A 1 110 ? 17.359 2.631 -1.204 1 98.75 110 PHE A O 1
ATOM 896 N N . THR A 1 111 ? 16.391 0.627 -1.438 1 98.75 111 THR A N 1
ATOM 897 C CA . THR A 1 111 ? 15.047 1.196 -1.593 1 98.75 111 THR A CA 1
ATOM 898 C C . THR A 1 111 ? 14.633 1.945 -0.331 1 98.75 111 THR A C 1
ATOM 900 O O . THR A 1 111 ? 14.211 3.104 -0.399 1 98.75 111 THR A O 1
ATOM 903 N N . ALA A 1 112 ? 14.773 1.29 0.822 1 98.69 112 ALA A N 1
ATOM 904 C CA . ALA A 1 112 ? 14.406 1.887 2.104 1 98.69 112 ALA A CA 1
ATOM 905 C C . ALA A 1 112 ? 15.195 3.168 2.357 1 98.69 112 ALA A C 1
ATOM 907 O O . ALA A 1 112 ? 14.664 4.137 2.902 1 98.69 112 ALA A O 1
ATOM 908 N N . GLY A 1 113 ? 16.469 3.133 1.958 1 98.75 113 GLY A N 1
ATOM 909 C CA . GLY A 1 113 ? 17.312 4.309 2.148 1 98.75 113 GLY A CA 1
ATOM 910 C C . GLY A 1 113 ? 16.75 5.551 1.481 1 98.75 113 GLY A C 1
ATOM 911 O O . GLY A 1 113 ? 16.766 6.637 2.068 1 98.75 113 GLY A O 1
ATOM 912 N N . ALA A 1 114 ? 16.281 5.43 0.292 1 98.62 114 ALA A N 1
ATOM 913 C CA . ALA A 1 114 ? 15.727 6.551 -0.451 1 98.62 114 ALA A CA 1
ATOM 914 C C . ALA A 1 114 ? 14.461 7.078 0.226 1 98.62 114 ALA A C 1
ATOM 916 O O . ALA A 1 114 ? 14.281 8.289 0.354 1 98.62 114 ALA A O 1
ATOM 917 N N . TYR A 1 115 ? 13.633 6.211 0.696 1 97.69 115 TYR A N 1
ATOM 918 C CA . TYR A 1 115 ? 12.398 6.613 1.36 1 97.69 115 TYR A CA 1
ATOM 919 C C . TYR A 1 115 ? 12.695 7.262 2.707 1 97.69 115 TYR A C 1
ATOM 921 O O . TYR A 1 115 ? 12.094 8.281 3.055 1 97.69 115 TYR A O 1
ATOM 929 N N . PHE A 1 116 ? 13.617 6.688 3.467 1 97.81 116 PHE A N 1
ATOM 930 C CA . PHE A 1 116 ? 13.977 7.266 4.754 1 97.81 116 PHE A CA 1
ATOM 931 C C . PHE A 1 116 ? 14.594 8.648 4.574 1 97.81 116 PHE A C 1
ATOM 933 O O . PHE A 1 116 ? 14.359 9.555 5.375 1 97.81 116 PHE A O 1
ATOM 940 N N . SER A 1 117 ? 15.438 8.789 3.51 1 97.44 117 SER A N 1
ATOM 941 C CA . SER A 1 117 ? 16.031 10.094 3.25 1 97.44 117 SER A CA 1
ATOM 942 C C . SER A 1 117 ? 14.953 11.164 3.076 1 97.44 117 SER A C 1
ATOM 944 O O . SER A 1 117 ? 15.062 12.258 3.623 1 97.44 117 SER A O 1
ATOM 946 N N . GLU A 1 118 ? 13.891 10.859 2.383 1 94.94 118 GLU A N 1
ATOM 947 C CA . GLU A 1 118 ? 12.797 11.797 2.152 1 94.94 118 GLU A CA 1
ATOM 948 C C . GLU A 1 118 ? 12.023 12.062 3.438 1 94.94 118 GLU A C 1
ATOM 950 O O . GLU A 1 118 ? 11.617 13.195 3.703 1 94.94 118 GLU A O 1
ATOM 955 N N . ILE A 1 119 ? 11.805 11.055 4.258 1 94.62 119 ILE A N 1
ATOM 956 C CA . ILE A 1 119 ? 11.07 11.188 5.512 1 94.62 119 ILE A CA 1
ATOM 957 C C . ILE A 1 119 ? 11.852 12.07 6.48 1 94.62 119 ILE A C 1
ATOM 959 O O . ILE A 1 119 ? 11.281 12.969 7.109 1 94.62 119 ILE A O 1
ATOM 963 N N . ILE A 1 120 ? 13.125 11.812 6.516 1 93.88 120 ILE A N 1
ATOM 964 C CA . ILE A 1 120 ? 13.984 12.57 7.414 1 93.88 120 ILE A CA 1
ATOM 965 C C . ILE A 1 120 ? 14.055 14.023 6.953 1 93.88 120 ILE A C 1
ATOM 967 O O . ILE A 1 120 ? 13.891 14.945 7.758 1 93.88 120 ILE A O 1
ATOM 971 N N . ARG A 1 121 ? 14.273 14.219 5.723 1 92.56 121 ARG A N 1
ATOM 972 C CA . ARG A 1 121 ? 14.328 15.57 5.176 1 92.56 121 ARG A CA 1
ATOM 973 C C . ARG A 1 121 ? 13.016 16.312 5.41 1 92.56 121 ARG A C 1
ATOM 975 O O . ARG A 1 121 ? 13.016 17.469 5.824 1 92.56 121 ARG A O 1
ATOM 982 N N . SER A 1 122 ? 11.898 15.664 5.152 1 90 122 SER A N 1
ATOM 983 C CA . SER A 1 122 ? 10.586 16.281 5.344 1 90 122 SER A CA 1
ATOM 984 C C . SER A 1 122 ? 10.32 16.547 6.82 1 90 122 SER A C 1
ATOM 986 O O . SER A 1 122 ? 9.68 17.547 7.172 1 90 122 SER A O 1
ATOM 988 N N . GLY A 1 123 ? 10.758 15.664 7.645 1 89.06 123 GLY A N 1
ATOM 989 C CA . GLY A 1 123 ? 10.641 15.875 9.078 1 89.06 123 GLY A CA 1
ATOM 990 C C . GLY A 1 123 ? 11.398 17.094 9.57 1 89.06 123 GLY A C 1
ATOM 991 O O . GLY A 1 123 ? 10.867 17.891 10.336 1 89.06 123 GLY A O 1
ATOM 992 N N . ILE A 1 124 ? 12.562 17.266 9.109 1 89.56 124 ILE A N 1
ATOM 993 C CA . ILE A 1 124 ? 13.391 18.422 9.469 1 89.56 124 ILE A CA 1
ATOM 994 C C . ILE A 1 124 ? 12.742 19.703 8.953 1 89.56 124 ILE A C 1
ATOM 996 O O . ILE A 1 124 ? 12.672 20.703 9.672 1 89.56 124 ILE A O 1
ATOM 1000 N N . ALA A 1 125 ? 12.188 19.656 7.762 1 87.69 125 ALA A N 1
ATOM 1001 C CA . ALA A 1 125 ? 11.586 20.812 7.117 1 87.69 125 ALA A CA 1
ATOM 1002 C C . ALA A 1 125 ? 10.281 21.203 7.809 1 87.69 125 ALA A C 1
ATOM 1004 O O . ALA A 1 125 ? 9.812 22.344 7.656 1 87.69 125 ALA A O 1
ATOM 1005 N N . SER A 1 126 ? 9.711 20.281 8.523 1 86.44 126 SER A N 1
ATOM 1006 C CA . SER A 1 126 ? 8.43 20.531 9.172 1 86.44 126 SER A CA 1
ATOM 1007 C C . SER A 1 126 ? 8.594 21.422 10.398 1 86.44 126 SER A C 1
ATOM 1009 O O . SER A 1 126 ? 7.613 21.969 10.906 1 86.44 126 SER A O 1
ATOM 1011 N N . VAL A 1 127 ? 9.812 21.625 10.891 1 87.56 127 VAL A N 1
ATOM 1012 C CA . VAL A 1 127 ? 10.07 22.469 12.055 1 87.56 127 VAL A CA 1
ATOM 1013 C C . VAL A 1 127 ? 10.07 23.938 11.633 1 87.56 127 VAL A C 1
ATOM 1015 O O . VAL A 1 127 ? 10.789 24.328 10.711 1 87.56 127 VAL A O 1
ATOM 1018 N N . THR A 1 128 ? 9.297 24.75 12.352 1 86.94 128 THR A N 1
ATOM 1019 C CA . THR A 1 128 ? 9.094 26.141 11.969 1 86.94 128 THR A CA 1
ATOM 1020 C C . THR A 1 128 ? 10.375 26.953 12.148 1 86.94 128 THR A C 1
ATOM 1022 O O . THR A 1 128 ? 11.125 26.734 13.109 1 86.94 128 THR A O 1
ATOM 1025 N N . THR A 1 129 ? 10.555 27.828 11.219 1 88.5 129 THR A N 1
ATOM 1026 C CA . THR A 1 129 ? 11.727 28.703 11.273 1 88.5 129 THR A CA 1
ATOM 1027 C C . THR A 1 129 ? 11.695 29.562 12.523 1 88.5 129 THR A C 1
ATOM 1029 O O . THR A 1 129 ? 12.75 29.906 13.078 1 88.5 129 THR A O 1
ATOM 1032 N N . GLY A 1 130 ? 10.43 29.859 12.906 1 88.62 130 GLY A N 1
ATOM 1033 C CA . GLY A 1 130 ? 10.273 30.656 14.109 1 88.62 130 GLY A CA 1
ATOM 1034 C C . GLY A 1 130 ? 10.867 30 15.344 1 88.62 130 GLY A C 1
ATOM 1035 O O . GLY A 1 130 ? 11.555 30.641 16.125 1 88.62 130 GLY A O 1
ATOM 1036 N N . GLN A 1 131 ? 10.711 28.75 15.461 1 89.81 131 GLN A N 1
ATOM 1037 C CA . GLN A 1 131 ? 11.258 27.984 16.578 1 89.81 131 GLN A CA 1
ATOM 1038 C C . GLN A 1 131 ? 12.781 27.938 16.516 1 89.81 131 GLN A C 1
ATOM 1040 O O . GLN A 1 131 ? 13.445 28.094 17.547 1 89.81 131 GLN A O 1
ATOM 1045 N N . ILE A 1 132 ? 13.273 27.812 15.336 1 91.12 132 ILE A N 1
ATOM 1046 C CA . ILE A 1 132 ? 14.711 27.719 15.133 1 91.12 132 ILE A CA 1
ATOM 1047 C C . ILE A 1 132 ? 15.352 29.078 15.422 1 91.12 132 ILE A C 1
ATOM 1049 O O . ILE A 1 132 ? 16.359 29.156 16.141 1 91.12 132 ILE A O 1
ATOM 1053 N N . GLU A 1 133 ? 14.695 30.125 14.977 1 93.44 133 GLU A N 1
ATOM 1054 C CA . GLU A 1 133 ? 15.188 31.484 15.203 1 93.44 133 GLU A CA 1
ATOM 1055 C C . GLU A 1 133 ? 15.125 31.844 16.688 1 93.44 133 GLU A C 1
ATOM 1057 O O . GLU A 1 133 ? 16.047 32.469 17.219 1 93.44 133 GLU A O 1
ATOM 1062 N N . ALA A 1 134 ? 14.047 31.484 17.281 1 94.56 134 ALA A N 1
ATOM 1063 C CA . ALA A 1 134 ? 13.891 31.734 18.719 1 94.56 134 ALA A CA 1
ATOM 1064 C C . ALA A 1 134 ? 14.992 31.047 19.516 1 94.56 134 ALA A C 1
ATOM 1066 O O . ALA A 1 134 ? 15.516 31.609 20.469 1 94.56 134 ALA A O 1
ATOM 1067 N N . ALA A 1 135 ? 15.336 29.859 19.078 1 92.56 135 ALA A N 1
ATOM 1068 C CA . ALA A 1 135 ? 16.375 29.094 19.766 1 92.56 135 ALA A CA 1
ATOM 1069 C C . ALA A 1 135 ? 17.734 29.781 19.641 1 92.56 135 ALA A C 1
ATOM 1071 O O . ALA A 1 135 ? 18.484 29.859 20.609 1 92.56 135 ALA A O 1
ATOM 1072 N N . TYR A 1 136 ? 18.031 30.297 18.516 1 93.38 136 TYR A N 1
ATOM 1073 C CA . TYR A 1 136 ? 19.281 31.016 18.297 1 93.38 136 TYR A CA 1
ATOM 1074 C C . TYR A 1 136 ? 19.312 32.312 19.078 1 93.38 136 TYR A C 1
ATOM 1076 O O . TYR A 1 136 ? 20.359 32.719 19.594 1 93.38 136 TYR A O 1
ATOM 1084 N N . THR A 1 137 ? 18.172 32.969 19.203 1 95.94 137 THR A N 1
ATOM 1085 C CA . THR A 1 137 ? 18.047 34.25 19.906 1 95.94 137 THR A CA 1
ATOM 1086 C C . THR A 1 137 ? 18.344 34.062 21.391 1 95.94 137 THR A C 1
ATOM 1088 O O . THR A 1 137 ? 18.875 34.969 22.047 1 95.94 137 THR A O 1
ATOM 1091 N N . VAL A 1 138 ? 18.047 32.938 21.875 1 95.5 138 VAL A N 1
ATOM 1092 C CA . VAL A 1 138 ? 18.266 32.688 23.297 1 95.5 138 VAL A CA 1
ATOM 1093 C C . VAL A 1 138 ? 19.688 32.156 23.516 1 95.5 138 VAL A C 1
ATOM 1095 O O . VAL A 1 138 ? 20.062 31.859 24.656 1 95.5 138 VAL A O 1
ATOM 1098 N N . GLY A 1 139 ? 20.438 31.953 22.484 1 94 139 GLY A N 1
ATOM 1099 C CA . GLY A 1 139 ? 21.859 31.672 22.641 1 94 139 GLY A CA 1
ATOM 1100 C C . GLY A 1 139 ? 22.219 30.234 22.328 1 94 139 GLY A C 1
ATOM 1101 O O . GLY A 1 139 ? 23.359 29.812 22.578 1 94 139 GLY A O 1
ATOM 1102 N N . MET A 1 140 ? 21.344 29.406 21.812 1 94.56 140 MET A N 1
ATOM 1103 C CA . MET A 1 140 ? 21.656 28.031 21.469 1 94.56 140 MET A CA 1
ATOM 1104 C C . MET A 1 140 ? 22.531 27.953 20.234 1 94.56 140 MET A C 1
ATOM 1106 O O . MET A 1 140 ? 22.359 28.75 19.297 1 94.56 140 MET A O 1
ATOM 1110 N N . ASN A 1 141 ? 23.469 27.016 20.328 1 94.56 141 ASN A N 1
ATOM 1111 C CA . ASN A 1 141 ? 24.266 26.781 19.125 1 94.56 141 ASN A CA 1
ATOM 1112 C C . ASN A 1 141 ? 23.609 25.75 18.203 1 94.56 141 ASN A C 1
ATOM 1114 O O . ASN A 1 141 ? 22.562 25.188 18.547 1 94.56 141 ASN A O 1
ATOM 1118 N N . THR A 1 142 ? 24.188 25.531 17.031 1 91.25 142 THR A N 1
ATOM 1119 C CA . THR A 1 142 ? 23.594 24.703 15.984 1 91.25 142 THR A CA 1
ATOM 1120 C C . THR A 1 142 ? 23.391 23.266 16.484 1 91.25 142 THR A C 1
ATOM 1122 O O . THR A 1 142 ? 22.391 22.641 16.172 1 91.25 142 THR A O 1
ATOM 1125 N N . TYR A 1 143 ? 24.297 22.812 17.234 1 91.94 143 TYR A N 1
ATOM 1126 C CA . TYR A 1 143 ? 24.203 21.453 17.766 1 91.94 143 TYR A CA 1
ATOM 1127 C C . TYR A 1 143 ? 23.062 21.344 18.781 1 91.94 143 TYR A C 1
ATOM 1129 O O . TYR A 1 143 ? 22.312 20.359 18.75 1 91.94 143 TYR A O 1
ATOM 1137 N N . GLN A 1 144 ? 22.938 22.328 19.609 1 93.38 144 GLN A N 1
ATOM 1138 C CA . GLN A 1 144 ? 21.875 22.359 20.594 1 93.38 144 GLN A CA 1
ATOM 1139 C C . GLN A 1 144 ? 20.5 22.438 19.922 1 93.38 144 GLN A C 1
ATOM 1141 O O . GLN A 1 144 ? 19.578 21.719 20.297 1 93.38 144 GLN A O 1
ATOM 1146 N N . VAL A 1 145 ? 20.469 23.312 18.891 1 92.75 145 VAL A N 1
ATOM 1147 C CA . VAL A 1 145 ? 19.219 23.484 18.172 1 92.75 145 VAL A CA 1
ATOM 1148 C C . VAL A 1 145 ? 18.844 22.172 17.484 1 92.75 145 VAL A C 1
ATOM 1150 O O . VAL A 1 145 ? 17.688 21.75 17.547 1 92.75 145 VAL A O 1
ATOM 1153 N N . ALA A 1 146 ? 19.812 21.516 16.938 1 90.06 146 ALA A N 1
ATOM 1154 C CA . ALA A 1 146 ? 19.578 20.266 16.234 1 90.06 146 ALA A CA 1
ATOM 1155 C C . ALA A 1 146 ? 19.109 19.172 17.203 1 90.06 146 ALA A C 1
ATOM 1157 O O . ALA A 1 146 ? 18.109 18.5 16.953 1 90.06 146 ALA A O 1
ATOM 1158 N N . LYS A 1 147 ? 19.766 19.031 18.266 1 90.5 147 LYS A N 1
ATOM 1159 C CA . LYS A 1 147 ? 19.547 17.938 19.219 1 90.5 147 LYS A CA 1
ATOM 1160 C C . LYS A 1 147 ? 18.281 18.188 20.047 1 90.5 147 LYS A C 1
ATOM 1162 O O . LYS A 1 147 ? 17.516 17.25 20.312 1 90.5 147 LYS A O 1
ATOM 1167 N N . ARG A 1 148 ? 18.031 19.422 20.391 1 90.81 148 ARG A N 1
ATOM 1168 C CA . ARG A 1 148 ? 17 19.703 21.375 1 90.81 148 ARG A CA 1
ATOM 1169 C C . ARG A 1 148 ? 15.703 20.156 20.719 1 90.81 148 ARG A C 1
ATOM 1171 O O . ARG A 1 148 ? 14.625 20.062 21.312 1 90.81 148 ARG A O 1
ATOM 1178 N N . ILE A 1 149 ? 15.797 20.656 19.531 1 90.56 149 ILE A N 1
ATOM 1179 C CA . ILE A 1 149 ? 14.609 21.25 18.922 1 90.56 149 ILE A CA 1
ATOM 1180 C C . ILE A 1 149 ? 14.258 20.5 17.641 1 90.56 149 ILE A C 1
ATOM 1182 O O . ILE A 1 149 ? 13.227 19.828 17.578 1 90.56 149 ILE A O 1
ATOM 1186 N N . ILE A 1 150 ? 15.203 20.484 16.75 1 89.25 150 ILE A N 1
ATOM 1187 C CA . ILE A 1 150 ? 14.914 20 15.414 1 89.25 150 ILE A CA 1
ATOM 1188 C C . ILE A 1 150 ? 14.688 18.484 15.445 1 89.25 150 ILE A C 1
ATOM 1190 O O . ILE A 1 150 ? 13.633 18 15.039 1 89.25 150 ILE A O 1
ATOM 1194 N N . LEU A 1 151 ? 15.562 17.75 16.078 1 88.44 151 LEU A N 1
ATOM 1195 C CA . LEU A 1 151 ? 15.562 16.297 15.992 1 88.44 151 LEU A CA 1
ATOM 1196 C C . LEU A 1 151 ? 14.344 15.711 16.703 1 88.44 151 LEU A C 1
ATOM 1198 O O . LEU A 1 151 ? 13.633 14.875 16.141 1 88.44 151 LEU A O 1
ATOM 1202 N N . PRO A 1 152 ? 14.094 16.172 17.891 1 87.31 152 PRO A N 1
ATOM 1203 C CA . PRO A 1 152 ? 12.93 15.633 18.578 1 87.31 152 PRO A CA 1
ATOM 1204 C C . PRO A 1 152 ? 11.617 15.914 17.844 1 87.31 152 PRO A C 1
ATOM 1206 O O . PRO A 1 152 ? 10.766 15.023 17.734 1 87.31 152 PRO A O 1
ATOM 1209 N N . GLN A 1 153 ? 11.477 17.078 17.359 1 88.5 153 GLN A N 1
ATOM 1210 C CA . GLN A 1 153 ? 10.25 17.469 16.656 1 88.5 153 GLN A CA 1
ATOM 1211 C C . GLN A 1 153 ? 10.141 16.75 15.32 1 88.5 153 GLN A C 1
ATOM 1213 O O . GLN A 1 153 ? 9.062 16.297 14.945 1 88.5 153 GLN A O 1
ATOM 1218 N N . ALA A 1 154 ? 11.25 16.656 14.68 1 88.88 154 ALA A N 1
ATOM 1219 C CA . ALA A 1 154 ? 11.289 15.961 13.398 1 88.88 154 ALA A CA 1
ATOM 1220 C C . ALA A 1 154 ? 10.922 14.492 13.555 1 88.88 154 ALA A C 1
ATOM 1222 O O . ALA A 1 154 ? 10.172 13.945 12.742 1 88.88 154 ALA A O 1
ATOM 1223 N N . LEU A 1 155 ? 11.438 13.883 14.57 1 87.5 155 LEU A N 1
ATOM 1224 C CA . LEU A 1 155 ? 11.164 12.469 14.82 1 87.5 155 LEU A CA 1
ATOM 1225 C C . LEU A 1 155 ? 9.695 12.242 15.148 1 87.5 155 LEU A C 1
ATOM 1227 O O . LEU A 1 155 ? 9.078 11.312 14.641 1 87.5 155 LEU A O 1
ATOM 1231 N N . ALA A 1 156 ? 9.156 13.078 15.984 1 86.94 156 ALA A N 1
ATOM 1232 C CA . ALA A 1 156 ? 7.75 12.969 16.375 1 86.94 156 ALA A CA 1
ATOM 1233 C C . ALA A 1 156 ? 6.84 13.109 15.156 1 86.94 156 ALA A C 1
ATOM 1235 O O . ALA A 1 156 ? 5.883 12.344 14.992 1 86.94 156 ALA A O 1
ATOM 1236 N N . GLN A 1 157 ? 7.164 14.023 14.32 1 86.88 157 GLN A N 1
ATOM 1237 C CA . GLN A 1 157 ? 6.344 14.305 13.148 1 86.88 157 GLN A CA 1
ATOM 1238 C C . GLN A 1 157 ? 6.492 13.203 12.102 1 86.88 157 GLN A C 1
ATOM 1240 O O . GLN A 1 157 ? 5.625 13.047 11.234 1 86.88 157 GLN A O 1
ATOM 1245 N N . SER A 1 158 ? 7.555 12.414 12.172 1 91.06 158 SER A N 1
ATOM 1246 C CA . SER A 1 158 ? 7.863 11.414 11.148 1 91.06 158 SER A CA 1
ATOM 1247 C C . SER A 1 158 ? 7.27 10.055 11.508 1 91.06 158 SER A C 1
ATOM 1249 O O . SER A 1 158 ? 7.281 9.133 10.688 1 91.06 158 SER A O 1
ATOM 1251 N N . ILE A 1 159 ? 6.684 9.875 12.719 1 91.25 159 ILE A N 1
ATOM 1252 C CA . ILE A 1 159 ? 6.242 8.578 13.227 1 91.25 159 ILE A CA 1
ATOM 1253 C C . ILE A 1 159 ? 5.207 7.977 12.281 1 91.25 159 ILE A C 1
ATOM 1255 O O . ILE A 1 159 ? 5.324 6.816 11.875 1 91.25 159 ILE A O 1
ATOM 1259 N N . PRO A 1 160 ? 4.176 8.742 11.82 1 89.31 160 PRO A N 1
ATOM 1260 C CA . PRO A 1 160 ? 3.205 8.164 10.891 1 89.31 160 PRO A CA 1
ATOM 1261 C C . PRO A 1 160 ? 3.838 7.73 9.57 1 89.31 160 PRO A C 1
ATOM 1263 O O . PRO A 1 160 ? 3.502 6.668 9.039 1 89.31 160 PRO A O 1
ATOM 1266 N N . ASN A 1 161 ? 4.734 8.508 9.086 1 92.69 161 ASN A N 1
ATOM 1267 C CA . ASN A 1 161 ? 5.426 8.172 7.844 1 92.69 161 ASN A CA 1
ATOM 1268 C C . ASN A 1 161 ? 6.316 6.945 8.016 1 92.69 161 ASN A C 1
ATOM 1270 O O . ASN A 1 161 ? 6.422 6.121 7.102 1 92.69 161 ASN A O 1
ATOM 1274 N N . ILE A 1 162 ? 6.949 6.848 9.18 1 94.81 162 ILE A N 1
ATOM 1275 C CA . ILE A 1 162 ? 7.793 5.691 9.469 1 94.81 162 ILE A CA 1
ATOM 1276 C C . ILE A 1 162 ? 6.93 4.434 9.555 1 94.81 162 ILE A C 1
ATOM 1278 O O . ILE A 1 162 ? 7.297 3.387 9.016 1 94.81 162 ILE A O 1
ATOM 1282 N N . THR A 1 163 ? 5.797 4.535 10.227 1 95.06 163 THR A N 1
ATOM 1283 C CA . THR A 1 163 ? 4.867 3.414 10.305 1 95.06 163 THR A CA 1
ATOM 1284 C C . THR A 1 163 ? 4.461 2.955 8.906 1 95.06 163 THR A C 1
ATOM 1286 O O . THR A 1 163 ? 4.457 1.758 8.617 1 95.06 163 THR A O 1
ATOM 1289 N N . ASN A 1 164 ? 4.152 3.879 8.039 1 94.19 164 ASN A N 1
ATOM 1290 C CA . ASN A 1 164 ? 3.754 3.576 6.668 1 94.19 164 ASN A CA 1
ATOM 1291 C C . ASN A 1 164 ? 4.863 2.852 5.91 1 94.19 164 ASN A C 1
ATOM 1293 O O . ASN A 1 164 ? 4.59 1.93 5.141 1 94.19 164 ASN A O 1
ATOM 1297 N N . ILE A 1 165 ? 6.113 3.234 6.125 1 96.31 165 ILE A N 1
ATOM 1298 C CA . ILE A 1 165 ? 7.227 2.611 5.422 1 96.31 165 ILE A CA 1
ATOM 1299 C C . ILE A 1 165 ? 7.441 1.193 5.949 1 96.31 165 ILE A C 1
ATOM 1301 O O . ILE A 1 165 ? 7.73 0.275 5.18 1 96.31 165 ILE A O 1
ATOM 1305 N N . VAL A 1 166 ? 7.238 1.011 7.262 1 97.94 166 VAL A N 1
ATOM 1306 C CA . VAL A 1 166 ? 7.387 -0.323 7.836 1 97.94 166 VAL A CA 1
ATOM 1307 C C . VAL A 1 166 ? 6.328 -1.256 7.254 1 97.94 166 VAL A C 1
ATOM 1309 O O . VAL A 1 166 ? 6.648 -2.352 6.785 1 97.94 166 VAL A O 1
ATOM 1312 N N . VAL A 1 167 ? 5.105 -0.841 7.262 1 98.25 167 VAL A N 1
ATOM 1313 C CA . VAL A 1 167 ? 4.012 -1.631 6.707 1 98.25 167 VAL A CA 1
ATOM 1314 C C . VAL A 1 167 ? 4.23 -1.836 5.207 1 98.25 167 VAL A C 1
ATOM 1316 O O . VAL A 1 167 ? 4.031 -2.938 4.691 1 98.25 167 VAL A O 1
ATOM 1319 N N . GLY A 1 168 ? 4.66 -0.79 4.492 1 97.94 168 GLY A N 1
ATOM 1320 C CA . GLY A 1 168 ? 4.941 -0.871 3.068 1 97.94 168 GLY A CA 1
ATOM 1321 C C . GLY A 1 168 ? 6.012 -1.894 2.73 1 97.94 168 GLY A C 1
ATOM 1322 O O . GLY A 1 168 ? 5.879 -2.637 1.757 1 97.94 168 GLY A O 1
ATOM 1323 N N . PHE A 1 169 ? 7.07 -1.971 3.557 1 98.62 169 PHE A N 1
ATOM 1324 C CA . PHE A 1 169 ? 8.148 -2.91 3.281 1 98.62 169 PHE A CA 1
ATOM 1325 C C . PHE A 1 169 ? 7.742 -4.328 3.656 1 98.62 169 PHE A C 1
ATOM 1327 O O . PHE A 1 169 ? 8.164 -5.293 3.012 1 98.62 169 PHE A O 1
ATOM 1334 N N . LEU A 1 170 ? 6.895 -4.441 4.738 1 98.75 170 LEU A N 1
ATOM 1335 C CA . LEU A 1 170 ? 6.293 -5.746 4.992 1 98.75 170 LEU A CA 1
ATOM 1336 C C . LEU A 1 170 ? 5.559 -6.254 3.756 1 98.75 170 LEU A C 1
ATOM 1338 O O . LEU A 1 170 ? 5.75 -7.402 3.346 1 98.75 170 LEU A O 1
ATOM 1342 N N . HIS A 1 171 ? 4.77 -5.379 3.15 1 98.5 171 HIS A N 1
ATOM 1343 C CA . HIS A 1 171 ? 4.031 -5.73 1.94 1 98.5 171 HIS A CA 1
ATOM 1344 C C . HIS A 1 171 ? 4.98 -6.012 0.779 1 98.5 171 HIS A C 1
ATOM 1346 O O . HIS A 1 171 ? 4.746 -6.93 -0.011 1 98.5 171 HIS A O 1
ATOM 1352 N N . THR A 1 172 ? 6.047 -5.273 0.694 1 98.12 172 THR A N 1
ATOM 1353 C CA . THR A 1 172 ? 7 -5.383 -0.406 1 98.12 172 THR A CA 1
ATOM 1354 C C . THR A 1 172 ? 7.723 -6.727 -0.364 1 98.12 172 THR A C 1
ATOM 1356 O O . THR A 1 172 ? 8.086 -7.273 -1.406 1 98.12 172 THR A O 1
ATOM 1359 N N . THR A 1 173 ? 7.887 -7.316 0.831 1 98.31 173 THR A N 1
ATOM 1360 C CA . THR A 1 173 ? 8.547 -8.609 0.931 1 98.31 173 THR A CA 1
ATOM 1361 C C . THR A 1 173 ? 7.746 -9.68 0.193 1 98.31 173 THR A C 1
ATOM 1363 O O . THR A 1 173 ? 8.273 -10.75 -0.125 1 98.31 173 THR A O 1
ATOM 1366 N N . SER A 1 174 ? 6.453 -9.438 -0.063 1 98.19 174 SER A N 1
ATOM 1367 C CA . SER A 1 174 ? 5.582 -10.422 -0.697 1 98.19 174 SER A CA 1
ATOM 1368 C C . SER A 1 174 ? 6.051 -10.742 -2.111 1 98.19 174 SER A C 1
ATOM 1370 O O . SER A 1 174 ? 5.648 -11.758 -2.688 1 98.19 174 SER A O 1
ATOM 1372 N N . ILE A 1 175 ? 6.914 -9.945 -2.75 1 96.81 175 ILE A N 1
ATOM 1373 C CA . ILE A 1 175 ? 7.32 -10.18 -4.133 1 96.81 175 ILE A CA 1
ATOM 1374 C C . ILE A 1 175 ? 8.641 -10.945 -4.164 1 96.81 175 ILE A C 1
ATOM 1376 O O . ILE A 1 175 ? 9.125 -11.32 -5.234 1 96.81 175 ILE A O 1
ATOM 1380 N N . ALA A 1 176 ? 9.258 -11.211 -2.949 1 97.75 176 ALA A N 1
ATOM 1381 C CA . ALA A 1 176 ? 10.547 -11.898 -2.863 1 97.75 176 ALA A CA 1
ATOM 1382 C C . ALA A 1 176 ? 10.438 -13.336 -3.361 1 97.75 176 ALA A C 1
ATOM 1384 O O . ALA A 1 176 ? 11.445 -13.953 -3.711 1 97.75 176 ALA A O 1
ATOM 1385 N N . PHE A 1 177 ? 9.203 -13.891 -3.396 1 96.88 177 PHE A N 1
ATOM 1386 C CA . PHE A 1 177 ? 9.031 -15.258 -3.883 1 96.88 177 PHE A CA 1
ATOM 1387 C C . PHE A 1 177 ? 9.406 -15.359 -5.359 1 96.88 177 PHE A C 1
ATOM 1389 O O . PHE A 1 177 ? 9.68 -16.453 -5.863 1 96.88 177 PHE A O 1
ATOM 1396 N N . LEU A 1 178 ? 9.469 -14.195 -6.105 1 94.94 178 LEU A N 1
ATOM 1397 C CA . LEU A 1 178 ? 9.828 -14.172 -7.52 1 94.94 178 LEU A CA 1
ATOM 1398 C C . LEU A 1 178 ? 11.273 -14.602 -7.719 1 94.94 178 LEU A C 1
ATOM 1400 O O . LEU A 1 178 ? 11.656 -15.031 -8.812 1 94.94 178 LEU A O 1
ATOM 1404 N N . VAL A 1 179 ? 12.078 -14.398 -6.609 1 95.81 179 VAL A N 1
ATOM 1405 C CA . VAL A 1 179 ? 13.461 -14.852 -6.648 1 95.81 179 VAL A CA 1
ATOM 1406 C C . VAL A 1 179 ? 13.648 -16.016 -5.684 1 95.81 179 VAL A C 1
ATOM 1408 O O . VAL A 1 179 ? 14.695 -16.141 -5.035 1 95.81 179 VAL A O 1
ATOM 1411 N N . SER A 1 180 ? 12.602 -16.812 -5.453 1 95.06 180 SER A N 1
ATOM 1412 C CA . SER A 1 180 ? 12.609 -18.141 -4.828 1 95.06 180 SER A CA 1
ATOM 1413 C C . SER A 1 180 ? 12.734 -18.031 -3.311 1 95.06 180 SER A C 1
ATOM 1415 O O . SER A 1 180 ? 13.281 -18.922 -2.664 1 95.06 180 SER A O 1
ATOM 1417 N N . GLN A 1 181 ? 12.414 -16.859 -2.727 1 96.81 181 GLN A N 1
ATOM 1418 C CA . GLN A 1 181 ? 12.312 -16.766 -1.273 1 96.81 181 GLN A CA 1
ATOM 1419 C C . GLN A 1 181 ? 10.984 -17.328 -0.776 1 96.81 181 GLN A C 1
ATOM 1421 O O . GLN A 1 181 ? 9.922 -17 -1.322 1 96.81 181 GLN A O 1
ATOM 1426 N N . THR A 1 182 ? 11.055 -18.188 0.281 1 97.88 182 THR A N 1
ATOM 1427 C CA . THR A 1 182 ? 9.836 -18.797 0.801 1 97.88 182 THR A CA 1
ATOM 1428 C C . THR A 1 182 ? 9.32 -18.031 2.014 1 97.88 182 THR A C 1
ATOM 1430 O O . THR A 1 182 ? 9.156 -18.594 3.094 1 97.88 182 THR A O 1
ATOM 1433 N N . GLU A 1 183 ? 9.148 -16.734 1.732 1 98.62 183 GLU A N 1
ATOM 1434 C CA . GLU A 1 183 ? 8.422 -15.914 2.701 1 98.62 183 GLU A CA 1
ATOM 1435 C C . GLU A 1 183 ? 6.918 -16.172 2.625 1 98.62 183 GLU A C 1
ATOM 1437 O O . GLU A 1 183 ? 6.48 -17.156 2.025 1 98.62 183 GLU A O 1
ATOM 1442 N N . ILE A 1 184 ? 6.102 -15.406 3.275 1 98.81 184 ILE A N 1
ATOM 1443 C CA . ILE A 1 184 ? 4.688 -15.695 3.479 1 98.81 184 ILE A CA 1
ATOM 1444 C C . ILE A 1 184 ? 4.016 -15.953 2.131 1 98.81 184 ILE A C 1
ATOM 1446 O O . ILE A 1 184 ? 3.332 -16.969 1.956 1 98.81 184 ILE A O 1
ATOM 1450 N N . THR A 1 185 ? 4.137 -15.133 1.149 1 98.56 185 THR A N 1
ATOM 1451 C CA . THR A 1 185 ? 3.535 -15.312 -0.167 1 98.56 185 THR A CA 1
ATOM 1452 C C . THR A 1 185 ? 4.121 -16.531 -0.869 1 98.56 185 THR A C 1
ATOM 1454 O O . THR A 1 185 ? 3.393 -17.297 -1.507 1 98.56 185 THR A O 1
ATOM 1457 N N . GLY A 1 186 ? 5.516 -16.719 -0.777 1 98.31 186 GLY A N 1
ATOM 1458 C CA . GLY A 1 186 ? 6.137 -17.922 -1.324 1 98.31 186 GLY A CA 1
ATOM 1459 C C . GLY A 1 186 ? 5.605 -19.203 -0.71 1 98.31 186 GLY A C 1
ATOM 1460 O O . GLY A 1 186 ? 5.332 -20.172 -1.421 1 98.31 186 GLY A O 1
ATOM 1461 N N . ALA A 1 187 ? 5.453 -19.203 0.595 1 98.69 187 ALA A N 1
ATOM 1462 C CA . ALA A 1 187 ? 4.891 -20.359 1.288 1 98.69 187 ALA A CA 1
ATOM 1463 C C . ALA A 1 187 ? 3.453 -20.609 0.843 1 98.69 187 ALA A C 1
ATOM 1465 O O . ALA A 1 187 ? 3.055 -21.766 0.656 1 98.69 187 ALA A O 1
ATOM 1466 N N . ALA A 1 188 ? 2.709 -19.531 0.646 1 98.69 188 ALA A N 1
ATOM 1467 C CA . ALA A 1 188 ? 1.333 -19.656 0.172 1 98.69 188 ALA A CA 1
ATOM 1468 C C . ALA A 1 188 ? 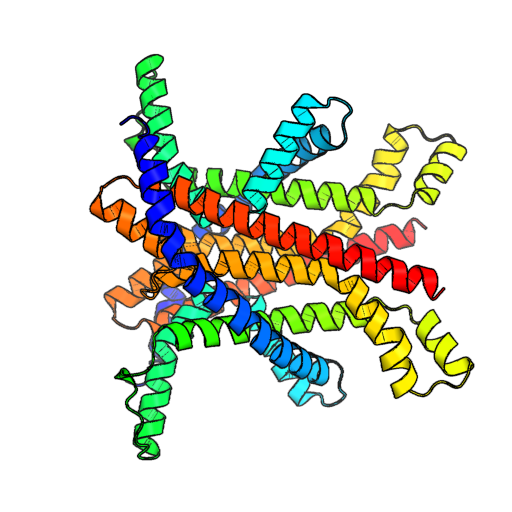1.29 -20.281 -1.224 1 98.69 188 ALA A C 1
ATOM 1470 O O . ALA A 1 188 ? 0.454 -21.141 -1.503 1 98.69 188 ALA A O 1
ATOM 1471 N N . ASN A 1 189 ? 2.188 -19.859 -2.098 1 97.69 189 ASN A N 1
ATOM 1472 C CA . ASN A 1 189 ? 2.268 -20.406 -3.451 1 97.69 189 ASN A CA 1
ATOM 1473 C C . ASN A 1 189 ? 2.588 -21.891 -3.438 1 97.69 189 ASN A C 1
ATOM 1475 O O . ASN A 1 189 ? 2.031 -22.656 -4.227 1 97.69 189 ASN A O 1
ATOM 1479 N N . ILE A 1 190 ? 3.475 -22.281 -2.572 1 98.12 190 ILE A N 1
ATOM 1480 C CA . ILE A 1 190 ? 3.871 -23.688 -2.455 1 98.12 190 ILE A CA 1
ATOM 1481 C C . ILE A 1 190 ? 2.689 -24.516 -1.963 1 98.12 190 ILE A C 1
ATOM 1483 O O . ILE A 1 190 ? 2.359 -25.547 -2.553 1 98.12 190 ILE A O 1
ATOM 1487 N N . VAL A 1 191 ? 2.09 -24.047 -0.885 1 98.19 191 VAL A N 1
ATOM 1488 C CA . VAL A 1 191 ? 0.942 -24.75 -0.316 1 98.19 191 VAL A CA 1
ATOM 1489 C C . VAL A 1 191 ? -0.179 -24.828 -1.35 1 98.19 191 VAL A C 1
ATOM 1491 O O . VAL A 1 191 ? -0.812 -25.875 -1.508 1 98.19 191 VAL A O 1
ATOM 1494 N N . ALA A 1 192 ? -0.459 -23.781 -2.074 1 97.31 192 ALA A N 1
ATOM 1495 C CA . ALA A 1 192 ? -1.501 -23.703 -3.094 1 97.31 192 ALA A CA 1
ATOM 1496 C C . ALA A 1 192 ? -1.221 -24.688 -4.23 1 97.31 192 ALA A C 1
ATOM 1498 O O . ALA A 1 192 ? -2.121 -25.391 -4.68 1 97.31 192 ALA A O 1
ATOM 1499 N N . SER A 1 193 ? 0.043 -24.734 -4.684 1 96.88 193 SER A N 1
ATOM 1500 C CA . SER A 1 193 ? 0.427 -25.578 -5.82 1 96.88 193 SER A CA 1
ATOM 1501 C C . SER A 1 193 ? 0.371 -27.047 -5.465 1 96.88 193 SER A C 1
ATOM 1503 O O . SER A 1 193 ? -0.026 -27.875 -6.285 1 96.88 193 SER A O 1
ATOM 1505 N N . LYS A 1 194 ? 0.742 -27.359 -4.246 1 97.31 194 LYS A N 1
ATOM 1506 C CA . LYS A 1 194 ? 0.756 -28.75 -3.785 1 97.31 194 LYS A CA 1
ATOM 1507 C C . LYS A 1 194 ? -0.662 -29.297 -3.646 1 97.31 194 LYS A C 1
ATOM 1509 O O . LYS A 1 194 ? -0.902 -30.484 -3.896 1 97.31 194 LYS A O 1
ATOM 1514 N N . ASN A 1 195 ? -1.583 -28.406 -3.299 1 96.81 195 ASN A N 1
ATOM 1515 C CA . ASN A 1 195 ? -2.926 -28.875 -2.967 1 96.81 195 ASN A CA 1
ATOM 1516 C C . ASN A 1 195 ? -3.951 -28.406 -3.998 1 96.81 195 ASN A C 1
ATOM 1518 O O . ASN A 1 195 ? -5.117 -28.797 -3.939 1 96.81 195 ASN A O 1
ATOM 1522 N N . LEU A 1 196 ? -3.516 -27.547 -4.98 1 95.62 196 LEU A N 1
ATOM 1523 C CA . LEU A 1 196 ? -4.359 -26.953 -6.012 1 95.62 196 LEU A CA 1
ATOM 1524 C C . LEU A 1 196 ? -5.496 -26.156 -5.387 1 95.62 196 LEU A C 1
ATOM 1526 O O . LEU A 1 196 ? -6.641 -26.219 -5.844 1 95.62 196 LEU A O 1
ATOM 1530 N N . LYS A 1 197 ? -5.246 -25.562 -4.238 1 96.56 197 LYS A N 1
ATOM 1531 C CA . LYS A 1 197 ? -6.184 -24.703 -3.516 1 96.56 197 LYS A CA 1
ATOM 1532 C C . LYS A 1 197 ? -5.621 -23.297 -3.338 1 96.56 197 LYS A C 1
ATOM 1534 O O . LYS A 1 197 ? -5.242 -22.906 -2.23 1 96.56 197 LYS A O 1
ATOM 1539 N N . PHE A 1 198 ? -5.656 -22.562 -4.449 1 96.19 198 PHE A N 1
ATOM 1540 C CA . PHE A 1 198 ? -5.016 -21.266 -4.527 1 96.19 198 PHE A CA 1
ATOM 1541 C C . PHE A 1 198 ? -5.793 -20.234 -3.717 1 96.19 198 PHE A C 1
ATOM 1543 O O . PHE A 1 198 ? -5.215 -19.516 -2.902 1 96.19 198 PHE A O 1
ATOM 1550 N N . LEU A 1 199 ? -7.156 -20.156 -3.811 1 96.62 199 LEU A N 1
ATOM 1551 C CA . LEU A 1 199 ? -7.965 -19.172 -3.105 1 96.62 199 LEU A CA 1
ATOM 1552 C C . LEU A 1 199 ? -7.793 -19.297 -1.597 1 96.62 199 LEU A C 1
ATOM 1554 O O . LEU A 1 199 ? -7.512 -18.312 -0.913 1 96.62 199 LEU A O 1
ATOM 1558 N N . GLU A 1 200 ? -7.797 -20.516 -1.108 1 97.75 200 GLU A N 1
ATOM 1559 C CA . GLU A 1 200 ? -7.699 -20.766 0.324 1 97.75 200 GLU A CA 1
ATOM 1560 C C . GLU A 1 200 ? -6.324 -20.391 0.863 1 97.75 200 GLU A C 1
ATOM 1562 O O . GLU A 1 200 ? -6.215 -19.797 1.939 1 97.75 200 GLU A O 1
ATOM 1567 N N . ALA A 1 201 ? -5.289 -20.734 0.124 1 98.31 201 ALA A N 1
ATOM 1568 C CA . ALA A 1 201 ? -3.926 -20.453 0.558 1 98.31 201 ALA A CA 1
ATOM 1569 C C . ALA A 1 201 ? -3.678 -18.938 0.617 1 98.31 201 ALA A C 1
ATOM 1571 O O . ALA A 1 201 ? -3.072 -18.438 1.567 1 98.31 201 ALA A O 1
ATOM 1572 N N . PHE A 1 202 ? -4.199 -18.203 -0.363 1 98.12 202 PHE A N 1
ATOM 1573 C CA . PHE A 1 202 ? -3.943 -16.781 -0.406 1 98.12 202 PHE A CA 1
ATOM 1574 C C . PHE A 1 202 ? -4.836 -16.031 0.583 1 98.12 202 PHE A C 1
ATOM 1576 O O . PHE A 1 202 ? -4.465 -14.969 1.082 1 98.12 202 PHE A O 1
ATOM 1583 N N . ILE A 1 203 ? -6.027 -16.531 0.945 1 98.06 203 ILE A N 1
ATOM 1584 C CA . ILE A 1 203 ? -6.828 -15.984 2.037 1 98.06 203 ILE A CA 1
ATOM 1585 C C . ILE A 1 203 ? -6.07 -16.125 3.354 1 98.06 203 ILE A C 1
ATOM 1587 O O . ILE A 1 203 ? -5.98 -15.18 4.133 1 98.06 203 ILE A O 1
ATOM 1591 N N . ALA A 1 204 ? -5.449 -17.328 3.541 1 98.56 204 ALA A N 1
ATOM 1592 C CA . ALA A 1 204 ? -4.668 -17.578 4.75 1 98.56 204 ALA A CA 1
ATOM 1593 C C . ALA A 1 204 ? -3.486 -16.609 4.848 1 98.56 204 ALA A C 1
ATOM 1595 O O . ALA A 1 204 ? -3.244 -16.016 5.902 1 98.56 204 ALA A O 1
ATOM 1596 N N . ALA A 1 205 ? -2.791 -16.438 3.748 1 98.75 205 ALA A N 1
ATOM 1597 C CA . ALA A 1 205 ? -1.657 -15.523 3.711 1 98.75 205 ALA A CA 1
ATOM 1598 C C . ALA A 1 205 ? -2.105 -14.086 3.98 1 98.75 205 ALA A C 1
ATOM 1600 O O . ALA A 1 205 ? -1.436 -13.344 4.703 1 98.75 205 ALA A O 1
ATOM 1601 N N . GLY A 1 206 ? -3.248 -13.664 3.346 1 98.56 206 GLY A N 1
ATOM 1602 C CA . GLY A 1 206 ? -3.801 -12.344 3.584 1 98.56 206 GLY A CA 1
ATOM 1603 C C . GLY A 1 206 ? -4.102 -12.078 5.047 1 98.56 206 GLY A C 1
ATOM 1604 O O . GLY A 1 206 ? -3.809 -10.992 5.559 1 98.56 206 GLY A O 1
ATOM 1605 N N . ILE A 1 207 ? -4.637 -13.047 5.754 1 98.44 207 ILE A N 1
ATOM 1606 C CA . ILE A 1 207 ? -4.965 -12.922 7.172 1 98.44 207 ILE A CA 1
ATOM 1607 C C . ILE A 1 207 ? -3.688 -12.75 7.984 1 98.44 207 ILE A C 1
ATOM 1609 O O . ILE A 1 207 ? -3.633 -11.922 8.898 1 98.44 207 ILE A O 1
ATOM 1613 N N . ILE A 1 208 ? -2.689 -13.453 7.645 1 98.81 208 ILE A N 1
ATOM 1614 C CA . ILE A 1 208 ? -1.425 -13.375 8.367 1 98.81 208 ILE A CA 1
ATOM 1615 C C . ILE A 1 208 ? -0.812 -11.984 8.188 1 98.81 208 ILE A C 1
ATOM 1617 O O . ILE A 1 208 ? -0.408 -11.352 9.164 1 98.81 208 ILE A O 1
ATOM 162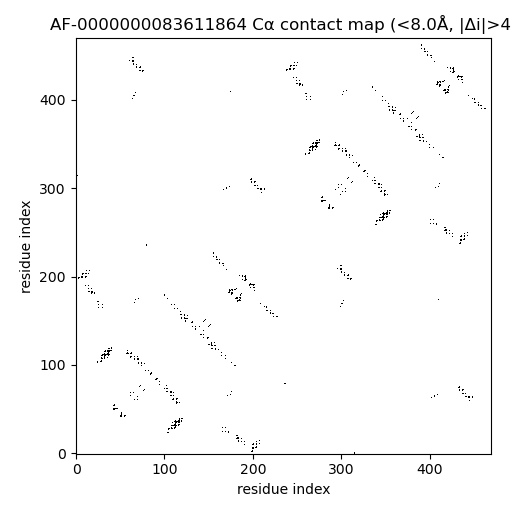1 N N . TYR A 1 209 ? -0.725 -11.531 6.941 1 98.75 209 TYR A N 1
ATOM 1622 C CA . TYR A 1 209 ? -0.209 -10.188 6.695 1 98.75 209 TYR A CA 1
ATOM 1623 C C . TYR A 1 209 ? -1.006 -9.148 7.473 1 98.75 209 TYR A C 1
ATOM 1625 O O . TYR A 1 209 ? -0.432 -8.227 8.055 1 98.75 209 TYR A O 1
ATOM 1633 N N . TRP A 1 210 ? -2.336 -9.258 7.438 1 98.62 210 TRP A N 1
ATOM 1634 C CA . TRP A 1 210 ? -3.217 -8.305 8.102 1 98.62 210 TRP A CA 1
ATOM 1635 C C . TRP A 1 210 ? -2.945 -8.273 9.602 1 98.62 210 TRP A C 1
ATOM 1637 O O . TRP A 1 210 ? -2.84 -7.199 10.203 1 98.62 210 TRP A O 1
ATOM 1647 N N . LEU A 1 211 ? -2.799 -9.406 10.219 1 98.44 211 LEU A N 1
ATOM 1648 C CA . LEU A 1 211 ? -2.539 -9.508 11.648 1 98.44 211 LEU A CA 1
ATOM 1649 C C . LEU A 1 211 ? -1.2 -8.867 12.008 1 98.44 211 LEU A C 1
ATOM 1651 O O . LEU A 1 211 ? -1.091 -8.156 13.008 1 98.44 211 LEU A O 1
ATOM 1655 N N . ILE A 1 212 ? -0.147 -9.094 11.211 1 98.69 212 ILE A N 1
ATOM 1656 C CA . ILE A 1 212 ? 1.161 -8.5 11.453 1 98.69 212 ILE A CA 1
ATOM 1657 C C . ILE A 1 212 ? 1.07 -6.98 11.32 1 98.69 212 ILE A C 1
ATOM 1659 O O . ILE A 1 212 ? 1.642 -6.242 12.125 1 98.69 212 ILE A O 1
ATOM 1663 N N . THR A 1 213 ? 0.334 -6.52 10.297 1 98.56 213 THR A N 1
ATOM 1664 C CA . THR A 1 213 ? 0.163 -5.086 10.094 1 98.56 213 THR A CA 1
ATOM 1665 C C . THR A 1 213 ? -0.548 -4.453 11.289 1 98.56 213 THR A C 1
ATOM 1667 O O . THR A 1 213 ? -0.161 -3.377 11.75 1 98.56 213 THR A O 1
ATOM 1670 N N . LEU A 1 214 ? -1.597 -5.121 11.828 1 97.94 214 LEU A N 1
ATOM 1671 C CA . LEU A 1 214 ? -2.311 -4.625 13 1 97.94 214 LEU A CA 1
ATOM 1672 C C . LEU A 1 214 ? -1.375 -4.512 14.203 1 97.94 214 LEU A C 1
ATOM 1674 O O . LEU A 1 214 ? -1.457 -3.551 14.969 1 97.94 214 LEU A O 1
ATOM 1678 N N . MET A 1 215 ? -0.522 -5.453 14.32 1 97.75 215 MET A N 1
ATOM 1679 C CA . MET A 1 215 ? 0.45 -5.422 15.414 1 97.75 215 MET A CA 1
ATOM 1680 C C . MET A 1 215 ? 1.404 -4.242 15.258 1 97.75 215 MET A C 1
ATOM 1682 O O . MET A 1 215 ? 1.701 -3.547 16.234 1 97.75 215 MET A O 1
ATOM 1686 N N . ILE A 1 216 ? 1.876 -3.994 14.047 1 97.44 216 ILE A N 1
ATOM 1687 C CA . ILE A 1 216 ? 2.779 -2.883 13.773 1 97.44 216 ILE A CA 1
ATOM 1688 C C . ILE A 1 216 ? 2.074 -1.561 14.055 1 97.44 216 ILE A C 1
ATOM 1690 O O . ILE A 1 216 ? 2.652 -0.662 14.672 1 97.44 216 ILE A O 1
ATOM 1694 N N . GLU A 1 217 ? 0.842 -1.457 13.656 1 95.12 217 GLU A N 1
ATOM 1695 C CA . GLU A 1 217 ? 0.06 -0.242 13.867 1 95.12 217 GLU A CA 1
ATOM 1696 C C . GLU A 1 217 ? -0.188 0.007 15.352 1 95.12 217 GLU A C 1
ATOM 1698 O O . GLU A 1 217 ? -0.163 1.152 15.805 1 95.12 217 GLU A O 1
ATOM 1703 N N . MET A 1 218 ? -0.432 -1.038 16.125 1 95.38 218 MET A N 1
ATOM 1704 C CA . MET A 1 218 ? -0.637 -0.923 17.562 1 95.38 218 MET A CA 1
ATOM 1705 C C . MET A 1 218 ? 0.625 -0.419 18.25 1 95.38 218 MET A C 1
ATOM 1707 O O . MET A 1 218 ? 0.559 0.466 19.109 1 95.38 218 MET A O 1
ATOM 1711 N N . ILE A 1 219 ? 1.69 -0.946 17.844 1 95.38 219 ILE A N 1
ATOM 1712 C CA . ILE A 1 219 ? 2.971 -0.529 18.406 1 95.38 219 ILE A CA 1
ATOM 1713 C C . ILE A 1 219 ? 3.242 0.93 18.047 1 95.38 219 ILE A C 1
ATOM 1715 O O . ILE A 1 219 ? 3.666 1.718 18.891 1 95.38 219 ILE A O 1
ATOM 1719 N N . SER A 1 220 ? 3.012 1.273 16.797 1 93.38 220 SER A N 1
ATOM 1720 C CA . SER A 1 220 ? 3.227 2.639 16.328 1 93.38 220 SER A CA 1
ATOM 1721 C C . SER A 1 220 ? 2.338 3.627 17.078 1 93.38 220 SER A C 1
ATOM 1723 O O . SER A 1 220 ? 2.771 4.73 17.406 1 93.38 220 SER A O 1
ATOM 1725 N N . HIS A 1 221 ? 1.075 3.285 17.359 1 91.44 221 HIS A N 1
ATOM 1726 C CA . HIS A 1 221 ? 0.151 4.129 18.109 1 91.44 221 HIS A CA 1
ATOM 1727 C C . HIS A 1 221 ? 0.664 4.395 19.516 1 91.44 221 HIS A C 1
ATOM 1729 O O . HIS A 1 221 ? 0.555 5.512 20.016 1 91.44 221 HIS A O 1
ATOM 1735 N N . PHE A 1 222 ? 1.215 3.438 20.109 1 91.12 222 PHE A N 1
ATOM 1736 C CA . PHE A 1 222 ? 1.776 3.561 21.453 1 91.12 222 PHE A CA 1
ATOM 1737 C C . PHE A 1 222 ? 2.967 4.512 21.453 1 91.12 222 PHE A C 1
ATOM 1739 O O . PHE A 1 222 ? 3.088 5.359 22.328 1 91.12 222 PHE A O 1
ATOM 1746 N N . ILE A 1 223 ? 3.766 4.438 20.422 1 90.5 223 ILE A N 1
ATOM 1747 C CA . ILE A 1 223 ? 4.949 5.281 20.297 1 90.5 223 ILE A CA 1
ATOM 1748 C C . ILE A 1 223 ? 4.527 6.727 20.047 1 90.5 223 ILE A C 1
ATOM 1750 O O . ILE A 1 223 ? 5.109 7.66 20.609 1 90.5 223 ILE A O 1
ATOM 1754 N N . GLU A 1 224 ? 3.566 6.883 19.219 1 87.81 224 GLU A N 1
ATOM 1755 C CA . GLU A 1 224 ? 3.061 8.211 18.891 1 87.81 224 GLU A CA 1
ATOM 1756 C C . GLU A 1 224 ? 2.506 8.914 20.125 1 87.81 224 GLU A C 1
ATOM 1758 O O . GLU A 1 224 ? 2.746 10.109 20.328 1 87.81 224 GLU A O 1
ATOM 1763 N N . LYS A 1 225 ? 1.797 8.234 21.016 1 87.38 225 LYS A N 1
ATOM 1764 C CA . LYS A 1 225 ? 1.224 8.797 22.234 1 87.38 225 LYS A CA 1
ATOM 1765 C C . LYS A 1 225 ? 2.316 9.242 23.203 1 87.38 225 LYS A C 1
ATOM 1767 O O . LYS A 1 225 ? 2.223 10.312 23.797 1 87.38 225 LYS A O 1
ATOM 1772 N N . LYS A 1 226 ? 3.287 8.547 23.266 1 84.94 226 LYS A N 1
ATOM 1773 C CA . LYS A 1 226 ? 4.395 8.875 24.156 1 84.94 226 LYS A CA 1
ATOM 1774 C C . LYS A 1 226 ? 5.184 10.078 23.641 1 84.94 226 LYS A C 1
ATOM 1776 O O . LYS A 1 226 ? 5.613 10.93 24.406 1 84.94 226 LYS A O 1
ATOM 1781 N N . ALA A 1 227 ? 5.367 10.141 22.281 1 83.31 227 ALA A N 1
ATOM 1782 C CA . ALA A 1 227 ? 6.102 11.242 21.672 1 83.31 227 ALA A CA 1
ATOM 1783 C C . ALA A 1 227 ? 5.34 12.555 21.812 1 83.31 227 ALA A C 1
ATOM 1785 O O . ALA A 1 227 ? 5.93 13.602 22.094 1 83.31 227 ALA A O 1
ATOM 1786 N N . LYS A 1 228 ? 4.082 12.547 21.734 1 78.44 228 LYS A N 1
ATOM 1787 C CA . LYS A 1 228 ? 3.25 13.742 21.875 1 78.44 228 LYS A CA 1
ATOM 1788 C C . LYS A 1 228 ? 3.217 14.234 23.312 1 78.44 228 LYS A C 1
ATOM 1790 O O . LYS A 1 228 ? 3.207 15.438 23.578 1 78.44 228 LYS A O 1
ATOM 1795 N N . SER A 1 229 ? 3.24 13.375 24.156 1 75.44 229 SER A N 1
ATOM 1796 C CA . SER A 1 229 ? 3.277 13.742 25.578 1 75.44 229 SER A CA 1
ATOM 1797 C C . SER A 1 229 ? 4.59 14.43 25.938 1 75.44 229 SER A C 1
ATOM 1799 O O . SER A 1 229 ? 4.605 15.367 26.719 1 75.44 229 SER A O 1
ATOM 1801 N N . TYR A 1 230 ? 5.551 14.016 25.25 1 67.19 230 TYR A N 1
ATOM 1802 C CA . TYR A 1 230 ? 6.863 14.602 25.5 1 67.19 230 TYR A CA 1
ATOM 1803 C C . TYR A 1 230 ? 6.945 16.016 24.969 1 67.19 230 TYR A C 1
ATOM 1805 O O . TYR A 1 230 ? 7.469 16.922 25.641 1 67.19 230 TYR A O 1
ATOM 1813 N N . ILE A 1 231 ? 6.324 16.25 23.891 1 66.75 231 ILE A N 1
ATOM 1814 C CA . ILE A 1 231 ? 6.348 17.578 23.281 1 66.75 231 ILE A CA 1
ATOM 1815 C C . ILE A 1 231 ? 5.43 18.516 24.047 1 66.75 231 ILE A C 1
ATOM 1817 O O . ILE A 1 231 ? 5.781 19.672 24.281 1 66.75 231 ILE A O 1
ATOM 1821 N N . SER A 1 232 ? 4.32 18.016 24.453 1 63.56 232 SER A N 1
ATOM 1822 C CA . SER A 1 232 ? 3.391 18.828 25.234 1 63.56 232 SER A CA 1
ATOM 1823 C C . SER A 1 232 ? 3.967 19.172 26.594 1 63.56 232 SER A C 1
ATOM 1825 O O . SER A 1 232 ? 3.723 20.266 27.125 1 63.56 232 SER A O 1
ATOM 1827 N N . SER A 1 233 ? 4.641 18.281 27.078 1 54.41 233 SER A N 1
ATOM 1828 C CA . SER A 1 233 ? 5.238 18.562 28.391 1 54.41 233 SER A CA 1
ATOM 1829 C C . SER A 1 233 ? 6.43 19.5 28.266 1 54.41 233 SER A C 1
ATOM 1831 O O . SER A 1 233 ? 6.766 20.219 29.219 1 54.41 233 SER A O 1
ATOM 1833 N N . ALA A 1 234 ? 7.016 19.484 27.156 1 52.16 234 ALA A N 1
ATOM 1834 C CA . ALA A 1 234 ? 8.18 20.328 26.953 1 52.16 234 ALA A CA 1
ATOM 1835 C C . ALA A 1 234 ? 7.77 21.766 26.656 1 52.16 234 ALA A C 1
ATOM 1837 O O . ALA A 1 234 ? 8.562 22.703 26.812 1 52.16 234 ALA A O 1
ATOM 1838 N N . LEU A 1 235 ? 6.527 21.953 26.078 1 45.94 235 LEU A N 1
ATOM 1839 C CA . LEU A 1 235 ? 6.059 23.312 25.891 1 45.94 235 LEU A CA 1
ATOM 1840 C C . LEU A 1 235 ? 5.414 23.859 27.172 1 45.94 235 LEU A C 1
ATOM 1842 O O . LEU A 1 235 ? 5.516 25.047 27.469 1 45.94 235 LEU A O 1
ATOM 1846 N N . MET B 1 1 ? 29.594 -12.992 -17.938 1 60.47 1 MET B N 1
ATOM 1847 C CA . MET B 1 1 ? 28.531 -12.43 -18.766 1 60.47 1 MET B CA 1
ATOM 1848 C C . MET B 1 1 ? 28.469 -10.914 -18.609 1 60.47 1 MET B C 1
ATOM 1850 O O . MET B 1 1 ? 28.562 -10.391 -17.5 1 60.47 1 MET B O 1
ATOM 1854 N N . THR B 1 2 ? 28.891 -10.102 -19.781 1 81.06 2 THR B N 1
ATOM 1855 C CA . THR B 1 2 ? 28.922 -8.648 -19.844 1 81.06 2 THR B CA 1
ATOM 1856 C C . THR B 1 2 ? 27.547 -8.086 -20.172 1 81.06 2 THR B C 1
ATOM 1858 O O . THR B 1 2 ? 26.703 -8.773 -20.75 1 81.06 2 THR B O 1
ATOM 1861 N N . ILE B 1 3 ? 27.297 -6.918 -19.656 1 88.31 3 ILE B N 1
ATOM 1862 C CA . ILE B 1 3 ? 26.047 -6.215 -19.938 1 88.31 3 ILE B CA 1
ATOM 1863 C C . ILE B 1 3 ? 25.984 -5.836 -21.406 1 88.31 3 ILE B C 1
ATOM 1865 O O . ILE B 1 3 ? 26.953 -5.312 -21.969 1 88.31 3 ILE B O 1
ATOM 1869 N N . ASP B 1 4 ? 24.891 -6.223 -22.125 1 94 4 ASP B N 1
ATOM 1870 C CA . ASP B 1 4 ? 24.641 -5.918 -23.531 1 94 4 ASP B CA 1
ATOM 1871 C C . ASP B 1 4 ? 23.828 -4.629 -23.672 1 94 4 ASP B C 1
ATOM 1873 O O . ASP B 1 4 ? 22.594 -4.664 -23.734 1 94 4 ASP B O 1
ATOM 1877 N N . PHE B 1 5 ? 24.469 -3.477 -23.828 1 93.75 5 PHE B N 1
ATOM 1878 C CA . PHE B 1 5 ? 23.844 -2.158 -23.828 1 93.75 5 PHE B CA 1
ATOM 1879 C C . PHE B 1 5 ? 22.922 -2.002 -25.031 1 93.75 5 PHE B C 1
ATOM 1881 O O . PHE B 1 5 ? 21.797 -1.501 -24.906 1 93.75 5 PHE B O 1
ATOM 1888 N N . PRO B 1 6 ? 23.344 -2.492 -26.25 1 96.25 6 PRO B N 1
ATOM 1889 C CA . PRO B 1 6 ? 22.438 -2.404 -27.391 1 96.25 6 PRO B CA 1
ATOM 1890 C C . PRO B 1 6 ? 21.125 -3.135 -27.156 1 96.25 6 PRO B C 1
ATOM 1892 O O . PRO B 1 6 ? 20.062 -2.672 -27.609 1 96.25 6 PRO B O 1
ATOM 1895 N N . PHE B 1 7 ? 21.234 -4.176 -26.453 1 96.88 7 PHE B N 1
ATOM 1896 C CA . PHE B 1 7 ? 20.016 -4.941 -26.219 1 96.88 7 PHE B CA 1
ATOM 1897 C C . PHE B 1 7 ? 19.094 -4.207 -25.25 1 96.88 7 PHE B C 1
ATOM 1899 O O . PHE B 1 7 ? 17.875 -4.363 -25.297 1 96.88 7 PHE B O 1
ATOM 1906 N N . ILE B 1 8 ? 19.641 -3.445 -24.312 1 97.69 8 ILE B N 1
ATOM 1907 C CA . ILE B 1 8 ? 18.797 -2.643 -23.422 1 97.69 8 ILE B CA 1
ATOM 1908 C C . ILE B 1 8 ? 17.891 -1.736 -24.25 1 97.69 8 ILE B C 1
ATOM 1910 O O . ILE B 1 8 ? 16.719 -1.564 -23.922 1 97.69 8 ILE B O 1
ATOM 1914 N N . TRP B 1 9 ? 18.438 -1.202 -25.328 1 97.44 9 TRP B N 1
ATOM 1915 C CA . TRP B 1 9 ? 17.656 -0.327 -26.203 1 97.44 9 TRP B CA 1
ATOM 1916 C C . TRP B 1 9 ? 16.594 -1.116 -26.953 1 97.44 9 TRP B C 1
ATOM 1918 O O . TRP B 1 9 ? 15.453 -0.653 -27.109 1 97.44 9 TRP B O 1
ATOM 1928 N N . THR B 1 10 ? 16.938 -2.307 -27.438 1 97.88 10 THR B N 1
ATOM 1929 C CA . THR B 1 10 ? 15.992 -3.184 -28.109 1 97.88 10 THR B CA 1
ATOM 1930 C C . THR B 1 10 ? 14.844 -3.555 -27.188 1 97.88 10 THR B C 1
ATOM 1932 O O . THR B 1 10 ? 13.672 -3.455 -27.562 1 97.88 10 THR B O 1
ATOM 1935 N N . ALA B 1 11 ? 15.203 -3.922 -25.969 1 98.31 11 ALA B N 1
ATOM 1936 C CA . ALA B 1 11 ? 14.203 -4.254 -24.953 1 98.31 11 ALA B CA 1
ATOM 1937 C C . ALA B 1 11 ? 13.328 -3.047 -24.625 1 98.31 11 ALA B C 1
ATOM 1939 O O . ALA B 1 11 ? 12.109 -3.174 -24.5 1 98.31 11 ALA B O 1
ATOM 1940 N N . PHE B 1 12 ? 13.992 -1.882 -24.516 1 98.5 12 PHE B N 1
ATOM 1941 C CA . PHE B 1 12 ? 13.289 -0.635 -24.234 1 98.5 12 PHE B CA 1
ATOM 1942 C C . PHE B 1 12 ? 12.188 -0.387 -25.25 1 98.5 12 PHE B C 1
ATOM 1944 O O . PHE B 1 12 ? 11.039 -0.133 -24.891 1 98.5 12 PHE B O 1
ATOM 1951 N N . LYS B 1 13 ? 12.477 -0.552 -26.516 1 98.25 13 LYS B N 1
ATOM 1952 C CA . LYS B 1 13 ? 11.531 -0.306 -27.594 1 98.25 13 LYS B CA 1
ATOM 1953 C C . LYS B 1 13 ? 10.383 -1.308 -27.562 1 98.25 13 LYS B C 1
ATOM 1955 O O . LYS B 1 13 ? 9.227 -0.94 -27.766 1 98.25 13 LYS B O 1
ATOM 1960 N N . GLU B 1 14 ? 10.711 -2.502 -27.297 1 98.38 14 GLU B N 1
ATOM 1961 C CA . GLU B 1 14 ? 9.695 -3.553 -27.25 1 98.38 14 GLU B CA 1
ATOM 1962 C C . GLU B 1 14 ? 8.758 -3.367 -26.062 1 98.38 14 GLU B C 1
ATOM 1964 O O . GLU B 1 14 ? 7.543 -3.535 -26.188 1 98.38 14 GLU B O 1
ATOM 1969 N N . ILE B 1 15 ? 9.289 -3.004 -24.953 1 98.69 15 ILE B N 1
ATOM 1970 C CA . ILE B 1 15 ? 8.531 -2.908 -23.703 1 98.69 15 ILE B CA 1
ATOM 1971 C C . ILE B 1 15 ? 7.66 -1.656 -23.719 1 98.69 15 ILE B C 1
ATOM 1973 O O . ILE B 1 15 ? 6.605 -1.619 -23.094 1 98.69 15 ILE B O 1
ATOM 1977 N N . LEU B 1 16 ? 8.039 -0.62 -24.547 1 98.38 16 LEU B N 1
ATOM 1978 C CA . LEU B 1 16 ? 7.285 0.622 -24.656 1 98.38 16 LEU B CA 1
ATOM 1979 C C . LEU B 1 16 ? 5.848 0.342 -25.078 1 98.38 16 LEU B C 1
ATOM 1981 O O . LEU B 1 16 ? 4.93 1.076 -24.703 1 98.38 16 LEU B O 1
ATOM 1985 N N . LYS B 1 17 ? 5.664 -0.744 -25.766 1 98.44 17 LYS B N 1
ATOM 1986 C CA . LYS B 1 17 ? 4.359 -1.105 -26.312 1 98.44 17 LYS B CA 1
ATOM 1987 C C . LYS B 1 17 ? 3.389 -1.497 -25.203 1 98.44 17 LYS B C 1
ATOM 1989 O O . LYS B 1 17 ? 2.178 -1.555 -25.422 1 98.44 17 LYS B O 1
ATOM 1994 N N . ALA B 1 18 ? 3.895 -1.74 -24 1 98.5 18 ALA B N 1
ATOM 1995 C CA . ALA B 1 18 ? 3.082 -2.205 -22.875 1 98.5 18 ALA B CA 1
ATOM 1996 C C . ALA B 1 18 ? 2.557 -1.03 -22.062 1 98.5 18 ALA B C 1
ATOM 1998 O O . ALA B 1 18 ? 1.761 -1.216 -21.141 1 98.5 18 ALA B O 1
ATOM 1999 N N . ILE B 1 19 ? 2.945 0.26 -22.453 1 98.62 19 ILE B N 1
ATOM 2000 C CA . ILE B 1 19 ? 2.633 1.448 -21.672 1 98.62 19 ILE B CA 1
ATOM 2001 C C . ILE B 1 19 ? 1.119 1.647 -21.609 1 98.62 19 ILE B C 1
ATOM 2003 O O . ILE B 1 19 ? 0.56 1.914 -20.547 1 98.62 19 ILE B O 1
ATOM 2007 N N . PRO B 1 20 ? 0.371 1.471 -22.719 1 98.38 20 PRO B N 1
ATOM 2008 C CA . PRO B 1 20 ? -1.072 1.712 -22.656 1 98.38 20 PRO B CA 1
ATOM 2009 C C . PRO B 1 20 ? -1.781 0.799 -21.656 1 98.38 20 PRO B C 1
ATOM 2011 O O . PRO B 1 20 ? -2.633 1.259 -20.891 1 98.38 20 PRO B O 1
ATOM 2014 N N . LEU B 1 21 ? -1.42 -0.47 -21.641 1 98.44 21 LEU B N 1
ATOM 2015 C CA . LEU B 1 21 ? -2.035 -1.388 -20.688 1 98.44 21 LEU B CA 1
ATOM 2016 C C . LEU B 1 21 ? -1.667 -1.015 -19.25 1 98.44 21 LEU B C 1
ATOM 2018 O O . LEU B 1 21 ? -2.518 -1.049 -18.359 1 98.44 21 LEU B O 1
ATOM 2022 N N . THR B 1 22 ? -0.376 -0.633 -19.047 1 98.75 22 THR B N 1
ATOM 2023 C CA . THR B 1 22 ? 0.079 -0.228 -17.719 1 98.75 22 THR B CA 1
ATOM 2024 C C . THR B 1 22 ? -0.703 0.987 -17.219 1 98.75 22 THR B C 1
ATOM 2026 O O . THR B 1 22 ? -1.164 1.013 -16.078 1 98.75 22 THR B O 1
ATOM 2029 N N . LEU B 1 23 ? -0.896 1.946 -18.141 1 98.62 23 LEU B N 1
ATOM 2030 C CA . LEU B 1 23 ? -1.63 3.152 -17.766 1 98.62 23 LEU B CA 1
ATOM 2031 C C . LEU B 1 23 ? -3.1 2.838 -17.516 1 98.62 23 LEU B C 1
ATOM 2033 O O . LEU B 1 23 ? -3.715 3.404 -16.609 1 98.62 23 LEU B O 1
ATOM 2037 N N . LEU B 1 24 ? -3.656 1.955 -18.297 1 98.56 24 LEU B N 1
ATOM 2038 C CA . LEU B 1 24 ? -5.035 1.527 -18.094 1 98.56 24 LEU B CA 1
ATOM 2039 C C . LEU B 1 24 ? -5.203 0.884 -16.719 1 98.56 24 LEU B C 1
ATOM 2041 O O . LEU B 1 24 ? -6.148 1.202 -15.992 1 98.56 24 LEU B O 1
ATOM 2045 N N . LEU B 1 25 ? -4.215 0.047 -16.344 1 98.62 25 LEU B N 1
ATOM 2046 C CA . LEU B 1 25 ? -4.262 -0.676 -15.078 1 98.62 25 LEU B CA 1
ATOM 2047 C C . LEU B 1 25 ? -3.936 0.25 -13.906 1 98.62 25 LEU B C 1
ATOM 2049 O O . LEU B 1 25 ? -4.109 -0.123 -12.742 1 98.62 25 LEU B O 1
ATOM 2053 N N . THR B 1 26 ? -3.449 1.438 -14.195 1 98.75 26 THR B N 1
ATOM 2054 C CA . THR B 1 26 ? -3.145 2.414 -13.148 1 98.75 26 THR B CA 1
ATOM 2055 C C . THR B 1 26 ? -4.297 3.402 -12.984 1 98.75 26 THR B C 1
ATOM 2057 O O . THR B 1 26 ? -4.863 3.52 -11.891 1 98.75 26 THR B O 1
ATOM 2060 N N . ILE B 1 27 ? -4.793 3.973 -14.086 1 98.5 27 ILE B N 1
ATOM 2061 C CA . ILE B 1 27 ? -5.707 5.109 -14.055 1 98.5 27 ILE B CA 1
ATOM 2062 C C . ILE B 1 27 ? -7.121 4.625 -13.758 1 98.5 27 ILE B C 1
ATOM 2064 O O . ILE B 1 27 ? -7.848 5.246 -12.977 1 98.5 27 ILE B O 1
ATOM 2068 N N . THR B 1 28 ? -7.523 3.533 -14.328 1 98.75 28 THR B N 1
ATOM 2069 C CA . THR B 1 28 ? -8.891 3.051 -14.164 1 98.75 28 THR B CA 1
ATOM 2070 C C . THR B 1 28 ? -9.164 2.678 -12.711 1 98.75 28 THR B C 1
ATOM 2072 O O . THR B 1 28 ? -10.133 3.156 -12.109 1 98.75 28 THR B O 1
ATOM 2075 N N . PRO B 1 29 ? -8.336 1.875 -12.094 1 98.81 29 PRO B N 1
ATOM 2076 C CA . PRO B 1 29 ? -8.57 1.57 -10.68 1 98.81 29 PRO B CA 1
ATOM 2077 C C . PRO B 1 29 ? -8.539 2.814 -9.797 1 98.81 29 PRO B C 1
ATOM 2079 O O . PRO B 1 29 ? -9.273 2.891 -8.805 1 98.81 29 PRO B O 1
ATOM 2082 N N . LEU B 1 30 ? -7.645 3.779 -10.125 1 98.75 30 LEU B N 1
ATOM 2083 C CA . LEU B 1 30 ? -7.578 5.008 -9.344 1 98.75 30 LEU B CA 1
ATOM 2084 C C . LEU B 1 30 ? -8.883 5.797 -9.461 1 98.75 30 LEU B C 1
ATOM 2086 O O . LEU B 1 30 ? -9.375 6.336 -8.469 1 98.75 30 LEU B O 1
ATOM 2090 N N . ALA B 1 31 ? -9.469 5.824 -10.672 1 98.5 31 ALA B N 1
ATOM 2091 C CA . ALA B 1 31 ? -10.719 6.535 -10.891 1 98.5 31 ALA B CA 1
ATOM 2092 C C . ALA B 1 31 ? -11.867 5.867 -10.141 1 98.5 31 ALA B C 1
ATOM 2094 O O . ALA B 1 31 ? -12.609 6.531 -9.414 1 98.5 31 ALA B O 1
ATOM 2095 N N . ILE B 1 32 ? -11.93 4.617 -10.258 1 98.69 32 ILE B N 1
ATOM 2096 C CA . ILE B 1 32 ? -12.984 3.873 -9.57 1 98.69 32 ILE B CA 1
ATOM 2097 C C . ILE B 1 32 ? -12.742 3.918 -8.062 1 98.69 32 ILE B C 1
ATOM 2099 O O . ILE B 1 32 ? -13.672 4.121 -7.281 1 98.69 32 ILE B O 1
ATOM 2103 N N . GLY B 1 33 ? -11.555 3.672 -7.641 1 98.56 33 GLY B N 1
ATOM 2104 C CA . GLY B 1 33 ? -11.195 3.717 -6.234 1 98.56 33 GLY B CA 1
ATOM 2105 C C . GLY B 1 33 ? -11.5 5.055 -5.582 1 98.56 33 GLY B C 1
ATOM 2106 O O . GLY B 1 33 ? -11.844 5.109 -4.402 1 98.56 33 GLY B O 1
ATOM 2107 N N . PHE B 1 34 ? -11.281 6.176 -6.418 1 97.69 34 PHE B N 1
ATOM 2108 C CA . PHE B 1 34 ? -11.609 7.492 -5.891 1 97.69 34 PHE B CA 1
ATOM 2109 C C . PHE B 1 34 ? -13.086 7.57 -5.512 1 97.69 34 PHE B C 1
ATOM 2111 O O . PHE B 1 34 ? -13.438 8.094 -4.449 1 97.69 34 PHE B O 1
ATOM 2118 N N . LEU B 1 35 ? -13.93 7.051 -6.344 1 98 35 LEU B N 1
ATOM 2119 C CA . LEU B 1 35 ? -15.359 7.023 -6.066 1 98 35 LEU B CA 1
ATOM 2120 C C . LEU B 1 35 ? -15.664 6.145 -4.859 1 98 35 LEU B C 1
ATOM 2122 O O . LEU B 1 35 ? -16.453 6.527 -3.994 1 98 35 LEU B O 1
ATOM 2126 N N . ILE B 1 36 ? -15.023 5.016 -4.77 1 98.38 36 ILE B N 1
ATOM 2127 C CA . ILE B 1 36 ? -15.188 4.137 -3.615 1 98.38 36 ILE B CA 1
ATOM 2128 C C . ILE B 1 36 ? -14.719 4.855 -2.352 1 98.38 36 ILE B C 1
ATOM 2130 O O . ILE B 1 36 ? -15.391 4.812 -1.318 1 98.38 36 ILE B O 1
ATOM 2134 N N . GLY B 1 37 ? -13.531 5.496 -2.418 1 98 37 GLY B N 1
ATOM 2135 C CA . GLY B 1 37 ? -12.992 6.238 -1.29 1 98 37 GLY B CA 1
ATOM 2136 C C . GLY B 1 37 ? -13.93 7.32 -0.782 1 98 37 GLY B C 1
ATOM 2137 O O . GLY B 1 37 ? -14.07 7.508 0.428 1 98 37 GLY B O 1
ATOM 2138 N N . LEU B 1 38 ? -14.594 8.039 -1.776 1 94.44 38 LEU B N 1
ATOM 2139 C CA . LEU B 1 38 ? -15.57 9.062 -1.404 1 94.44 38 LEU B CA 1
ATOM 2140 C C . LEU B 1 38 ? -16.734 8.445 -0.626 1 94.44 38 LEU B C 1
ATOM 2142 O O . LEU B 1 38 ? -17.109 8.961 0.424 1 94.44 38 LEU B O 1
ATOM 2146 N N . LEU B 1 39 ? -17.203 7.371 -1.057 1 96.31 39 LEU B N 1
ATOM 2147 C CA . LEU B 1 39 ? -18.312 6.688 -0.422 1 96.31 39 LEU B CA 1
ATOM 2148 C C . LEU B 1 39 ? -17.922 6.156 0.952 1 96.31 39 LEU B C 1
ATOM 2150 O O . LEU B 1 39 ? -18.641 6.352 1.93 1 96.31 39 LEU B O 1
ATOM 2154 N N . VAL B 1 40 ? -16.812 5.559 0.984 1 97.5 40 VAL B N 1
ATOM 2155 C CA . VAL B 1 40 ? -16.344 4.965 2.232 1 97.5 40 VAL B CA 1
ATOM 2156 C C . VAL B 1 40 ? -16.078 6.059 3.26 1 97.5 40 VAL B C 1
ATOM 2158 O O . VAL B 1 40 ? -16.391 5.902 4.441 1 97.5 40 VAL B O 1
ATOM 2161 N N . THR B 1 41 ? -15.453 7.133 2.896 1 94.88 41 THR B N 1
ATOM 2162 C CA . THR B 1 41 ? -15.219 8.258 3.799 1 94.88 41 THR B CA 1
ATOM 2163 C C . THR B 1 41 ? -16.531 8.805 4.336 1 94.88 41 THR B C 1
ATOM 2165 O O . THR B 1 41 ? -16.641 9.109 5.527 1 94.88 41 THR B O 1
ATOM 2168 N N . TRP B 1 42 ? -17.531 8.922 3.381 1 92.12 42 TRP B N 1
ATOM 2169 C CA . TRP B 1 42 ? -18.844 9.391 3.789 1 92.12 42 TRP B CA 1
ATOM 2170 C C . TRP B 1 42 ? -19.438 8.484 4.871 1 92.12 42 TRP B C 1
ATOM 2172 O O . TRP B 1 42 ? -20 8.969 5.855 1 92.12 42 TRP B O 1
ATOM 2182 N N . ILE B 1 43 ? -19.234 7.285 4.785 1 94.5 43 ILE B N 1
ATOM 2183 C CA . ILE B 1 43 ? -19.734 6.309 5.75 1 94.5 43 ILE B CA 1
ATOM 2184 C C . ILE B 1 43 ? -18.953 6.43 7.055 1 94.5 43 ILE B C 1
ATOM 2186 O O . ILE B 1 43 ? -19.531 6.395 8.141 1 94.5 43 ILE B O 1
ATOM 2190 N N . ARG B 1 44 ? -17.703 6.59 6.973 1 93.06 44 ARG B N 1
ATOM 2191 C CA . ARG B 1 44 ? -16.828 6.598 8.141 1 93.06 44 ARG B CA 1
ATOM 2192 C C . ARG B 1 44 ? -17.031 7.863 8.969 1 93.06 44 ARG B C 1
ATOM 2194 O O . ARG B 1 44 ? -16.797 7.867 10.18 1 93.06 44 ARG B O 1
ATOM 2201 N N . ILE B 1 45 ? -17.391 8.961 8.359 1 86.25 45 ILE B N 1
ATOM 2202 C CA . ILE B 1 45 ? -17.578 10.219 9.07 1 86.25 45 ILE B CA 1
ATOM 2203 C C . ILE B 1 45 ? -19.047 10.336 9.516 1 86.25 45 ILE B C 1
ATOM 2205 O O . ILE B 1 45 ? -19.375 11.172 10.359 1 86.25 45 ILE B O 1
ATOM 2209 N N . GLY B 1 46 ? -19.859 9.484 8.945 1 83.75 46 GLY B N 1
ATOM 2210 C CA . GLY B 1 46 ? -21.266 9.523 9.273 1 83.75 46 GLY B CA 1
ATOM 2211 C C . GLY B 1 46 ? -21.578 8.984 10.664 1 83.75 46 GLY B C 1
ATOM 2212 O O . GLY B 1 46 ? -20.672 8.594 11.398 1 83.75 46 GLY B O 1
ATOM 2213 N N . LYS B 1 47 ? -22.828 8.977 11 1 80.06 47 LYS B N 1
ATOM 2214 C CA . LYS B 1 47 ? -23.297 8.688 12.352 1 80.06 47 LYS B CA 1
ATOM 2215 C C . LYS B 1 47 ? -23.656 7.211 12.508 1 80.06 47 LYS B C 1
ATOM 2217 O O . LYS B 1 47 ? -23.703 6.691 13.625 1 80.06 47 LYS B O 1
ATOM 2222 N N . ALA B 1 48 ? -23.906 6.52 11.523 1 87.25 48 ALA B N 1
ATOM 2223 C CA . ALA B 1 48 ? -24.344 5.129 11.617 1 87.25 48 ALA B CA 1
ATOM 2224 C C . ALA B 1 48 ? -23.188 4.219 12.031 1 87.25 48 ALA B C 1
ATOM 2226 O O . ALA B 1 48 ? -22.312 3.906 11.227 1 87.25 48 ALA B O 1
ATOM 2227 N N . ARG B 1 49 ? -23.312 3.611 13.102 1 88.25 49 ARG B N 1
ATOM 2228 C CA . ARG B 1 49 ? -22.219 2.887 13.75 1 88.25 49 ARG B CA 1
ATOM 2229 C C . ARG B 1 49 ? -21.938 1.58 13.023 1 88.25 49 ARG B C 1
ATOM 2231 O O . ARG B 1 49 ? -20.766 1.24 12.789 1 88.25 49 ARG B O 1
ATOM 2238 N N . LEU B 1 50 ? -22.953 0.851 12.656 1 89.94 50 LEU B N 1
ATOM 2239 C CA . LEU B 1 50 ? -22.75 -0.47 12.07 1 89.94 50 LEU B CA 1
ATOM 2240 C C . LEU B 1 50 ? -22.078 -0.364 10.703 1 89.94 50 LEU B C 1
ATOM 2242 O O . LEU B 1 50 ? -21.141 -1.103 10.422 1 89.94 50 LEU B O 1
ATOM 2246 N N . ILE B 1 51 ? -22.484 0.526 9.961 1 91.5 51 ILE B N 1
ATOM 2247 C CA . ILE B 1 51 ? -21.938 0.681 8.617 1 91.5 51 ILE B CA 1
ATOM 2248 C C . ILE B 1 51 ? -20.5 1.222 8.695 1 91.5 51 ILE B C 1
ATOM 2250 O O . ILE B 1 51 ? -19.672 0.902 7.852 1 91.5 51 ILE B O 1
ATOM 2254 N N . ARG B 1 52 ? -20.328 1.94 9.75 1 93.62 52 ARG B N 1
ATOM 2255 C CA . ARG B 1 52 ? -18.984 2.471 10 1 93.62 52 ARG B CA 1
ATOM 2256 C C . ARG B 1 52 ? -18 1.349 10.289 1 93.62 52 ARG B C 1
ATOM 2258 O O . ARG B 1 52 ? -16.844 1.407 9.859 1 93.62 52 ARG B O 1
ATOM 2265 N N . LEU B 1 53 ? -18.484 0.354 10.992 1 94.69 53 LEU B N 1
ATOM 2266 C CA . LEU B 1 53 ? -17.641 -0.779 11.328 1 94.69 53 LEU B CA 1
ATOM 2267 C C . LEU B 1 53 ? -17.219 -1.54 10.078 1 94.69 53 LEU B C 1
ATOM 2269 O O . LEU B 1 53 ? -16.078 -1.989 9.977 1 94.69 53 LEU B O 1
ATOM 2273 N N . ILE B 1 54 ? -18.078 -1.632 9.156 1 96.31 54 ILE B N 1
ATOM 2274 C CA . ILE B 1 54 ? -17.797 -2.324 7.898 1 96.31 54 ILE B CA 1
ATOM 2275 C C . ILE B 1 54 ? -16.797 -1.521 7.074 1 96.31 54 ILE B C 1
ATOM 2277 O O . ILE B 1 54 ? -15.859 -2.084 6.508 1 96.31 54 ILE B O 1
ATOM 2281 N N . ALA B 1 55 ? -17.047 -0.241 7.027 1 97.06 55 ALA B N 1
ATOM 2282 C CA . ALA B 1 55 ? -16.156 0.645 6.293 1 97.06 55 ALA B CA 1
ATOM 2283 C C . ALA B 1 55 ? -14.75 0.623 6.898 1 97.06 55 ALA B C 1
ATOM 2285 O O . ALA B 1 55 ? -13.75 0.573 6.172 1 97.06 55 ALA B O 1
ATOM 2286 N N . ASN B 1 56 ? -14.672 0.558 8.234 1 96.25 56 ASN B N 1
ATOM 2287 C CA . ASN B 1 56 ? -13.391 0.511 8.922 1 96.25 56 ASN B CA 1
ATOM 2288 C C . ASN B 1 56 ? -12.672 -0.812 8.672 1 96.25 56 ASN B C 1
ATOM 2290 O O . ASN B 1 56 ? -11.445 -0.84 8.531 1 96.25 56 ASN B O 1
ATOM 2294 N N . PHE B 1 57 ? -13.414 -1.846 8.672 1 96.88 57 PHE B N 1
ATOM 2295 C CA . PHE B 1 57 ? -12.852 -3.156 8.375 1 96.88 57 PHE B CA 1
ATOM 2296 C C . PHE B 1 57 ? -12.297 -3.191 6.957 1 96.88 57 PHE B C 1
ATOM 2298 O O . PHE B 1 57 ? -11.18 -3.676 6.734 1 96.88 57 PHE B O 1
ATOM 2305 N N . TYR B 1 58 ? -13.133 -2.621 6.012 1 97.69 58 TYR B N 1
ATOM 2306 C CA . TYR B 1 58 ? -12.719 -2.537 4.613 1 97.69 58 TYR B CA 1
ATOM 2307 C C . TYR B 1 58 ? -11.391 -1.801 4.48 1 97.69 58 TYR B C 1
ATOM 2309 O O . TYR B 1 58 ? -10.453 -2.309 3.863 1 97.69 58 TYR B O 1
ATOM 2317 N N . VAL B 1 59 ? -11.25 -0.7 5.129 1 98.12 59 VAL B N 1
ATOM 2318 C CA . VAL B 1 59 ? -10.062 0.137 5.039 1 98.12 59 VAL B CA 1
ATOM 2319 C C . VAL B 1 59 ? -8.883 -0.565 5.715 1 98.12 59 VAL B C 1
ATOM 2321 O O . VAL B 1 59 ? -7.789 -0.638 5.152 1 98.12 59 VAL B O 1
ATOM 2324 N N . SER B 1 60 ? -9.148 -1.135 6.895 1 97.62 60 SER B N 1
ATOM 2325 C CA . SER B 1 60 ? -8.109 -1.824 7.652 1 97.62 60 SER B CA 1
ATOM 2326 C C . SER B 1 60 ? -7.543 -3.004 6.867 1 97.62 60 SER B C 1
ATOM 2328 O O . SER B 1 60 ? -6.324 -3.17 6.777 1 97.62 60 SER B O 1
ATOM 2330 N N . PHE B 1 61 ? -8.391 -3.781 6.254 1 97.88 61 PHE B N 1
ATOM 2331 C CA . PHE B 1 61 ? -7.977 -4.973 5.527 1 97.88 61 PHE B CA 1
ATOM 2332 C C . PHE B 1 61 ? -7.176 -4.602 4.285 1 97.88 61 PHE B C 1
ATOM 2334 O O . PHE B 1 61 ? -6.062 -5.09 4.086 1 97.88 61 PHE B O 1
ATOM 2341 N N . PHE B 1 62 ? -7.703 -3.668 3.467 1 98.5 62 PHE B N 1
ATOM 2342 C CA . PHE B 1 62 ? -7.094 -3.377 2.176 1 98.5 62 PHE B CA 1
ATOM 2343 C C . PHE B 1 62 ? -5.812 -2.574 2.35 1 98.5 62 PHE B C 1
ATOM 2345 O O . PHE B 1 62 ? -4.883 -2.691 1.545 1 98.5 62 PHE B O 1
ATOM 2352 N N . ARG B 1 63 ? -5.707 -1.85 3.373 1 97.62 63 ARG B N 1
ATOM 2353 C CA . ARG B 1 63 ? -4.473 -1.116 3.633 1 97.62 63 ARG B CA 1
ATOM 2354 C C . ARG B 1 63 ? -3.492 -1.963 4.441 1 97.62 63 ARG B C 1
ATOM 2356 O O . ARG B 1 63 ? -2.307 -1.635 4.527 1 97.62 63 ARG B O 1
ATOM 2363 N N . GLY B 1 64 ? -4.027 -3.066 5.074 1 98.12 64 GLY B N 1
ATOM 2364 C CA . GLY B 1 64 ? -3.213 -3.879 5.965 1 98.12 64 GLY B CA 1
ATOM 2365 C C . GLY B 1 64 ? -2.664 -5.125 5.297 1 98.12 64 GLY B C 1
ATOM 2366 O O . GLY B 1 64 ? -1.941 -5.902 5.926 1 98.12 64 GLY B O 1
ATOM 2367 N N . THR B 1 65 ? -2.994 -5.367 4.012 1 98.56 65 THR B N 1
ATOM 2368 C CA . THR B 1 65 ? -2.535 -6.543 3.279 1 98.56 65 THR B CA 1
ATOM 2369 C C . THR B 1 65 ? -1.929 -6.141 1.938 1 98.56 65 THR B C 1
ATOM 2371 O O . THR B 1 65 ? -2.328 -5.137 1.345 1 98.56 65 THR B O 1
ATOM 2374 N N . PRO B 1 66 ? -0.934 -6.859 1.48 1 98.38 66 PRO B N 1
ATOM 2375 C CA . PRO B 1 66 ? -0.313 -6.531 0.194 1 98.38 66 PRO B CA 1
ATOM 2376 C C . PRO B 1 66 ? -1.294 -6.617 -0.973 1 98.38 66 PRO B C 1
ATOM 2378 O O . PRO B 1 66 ? -2.176 -7.48 -0.981 1 98.38 66 PRO B O 1
ATOM 2381 N N . ALA B 1 67 ? -1.071 -5.777 -1.982 1 98.06 67 ALA B N 1
ATOM 2382 C CA . ALA B 1 67 ? -1.931 -5.723 -3.162 1 98.06 67 ALA B CA 1
ATOM 2383 C C . ALA B 1 67 ? -1.957 -7.066 -3.883 1 98.06 67 ALA B C 1
ATOM 2385 O O . ALA B 1 67 ? -2.963 -7.43 -4.496 1 98.06 67 ALA B O 1
ATOM 2386 N N . ILE B 1 68 ? -0.863 -7.852 -3.793 1 97.81 68 ILE B N 1
ATOM 2387 C CA . ILE B 1 68 ? -0.798 -9.148 -4.457 1 97.81 68 ILE B CA 1
ATOM 2388 C C . ILE B 1 68 ? -1.858 -10.078 -3.873 1 97.81 68 ILE B C 1
ATOM 2390 O O . ILE B 1 68 ? -2.432 -10.898 -4.59 1 97.81 68 ILE B O 1
ATOM 2394 N N . MET B 1 69 ? -2.156 -9.93 -2.545 1 98.19 69 MET B N 1
ATOM 2395 C CA . MET B 1 69 ? -3.211 -10.734 -1.938 1 98.19 69 MET B CA 1
ATOM 2396 C C . MET B 1 69 ? -4.57 -10.398 -2.545 1 98.19 69 MET B C 1
ATOM 2398 O O . MET B 1 69 ? -5.363 -11.297 -2.838 1 98.19 69 MET B O 1
ATOM 2402 N N . HIS B 1 70 ? -4.809 -9.102 -2.828 1 98.62 70 HIS B N 1
ATOM 2403 C CA . HIS B 1 70 ? -6.07 -8.656 -3.414 1 98.62 70 HIS B CA 1
ATOM 2404 C C . HIS B 1 70 ? -6.234 -9.195 -4.836 1 98.62 70 HIS B C 1
ATOM 2406 O O . HIS B 1 70 ? -7.293 -9.711 -5.188 1 98.62 70 HIS B O 1
ATOM 2412 N N . ILE B 1 71 ? -5.148 -9.148 -5.57 1 98.12 71 ILE B N 1
ATOM 2413 C CA . ILE B 1 71 ? -5.176 -9.594 -6.961 1 98.12 71 ILE B CA 1
ATOM 2414 C C . ILE B 1 71 ? -5.402 -11.102 -7.008 1 98.12 71 ILE B C 1
ATOM 2416 O O . ILE B 1 71 ? -6.262 -11.586 -7.75 1 98.12 71 ILE B O 1
ATOM 2420 N N . MET B 1 72 ? -4.723 -11.867 -6.195 1 97.69 72 MET B N 1
ATOM 2421 C CA . MET B 1 72 ? -4.812 -13.328 -6.227 1 97.69 72 MET B CA 1
ATOM 2422 C C . MET B 1 72 ? -6.176 -13.797 -5.734 1 97.69 72 MET B C 1
ATOM 2424 O O . MET B 1 72 ? -6.77 -14.711 -6.316 1 97.69 72 MET B O 1
ATOM 2428 N N . ILE B 1 73 ? -6.699 -13.164 -4.652 1 97.5 73 ILE B N 1
ATOM 2429 C CA . ILE B 1 73 ? -7.988 -13.547 -4.09 1 97.5 73 ILE B CA 1
ATOM 2430 C C . ILE B 1 73 ? -9.102 -13.273 -5.098 1 97.5 73 ILE B C 1
ATOM 2432 O O . ILE B 1 73 ? -9.984 -14.102 -5.301 1 97.5 73 ILE B O 1
ATOM 2436 N N . ILE B 1 74 ? -9.062 -12.188 -5.773 1 97.19 74 ILE B N 1
ATOM 2437 C CA . ILE B 1 74 ? -10.078 -11.836 -6.762 1 97.19 74 ILE B CA 1
ATOM 2438 C C . ILE B 1 74 ? -9.906 -12.711 -8.008 1 97.19 74 ILE B C 1
ATOM 2440 O O . ILE B 1 74 ? -10.891 -13.203 -8.57 1 97.19 74 ILE B O 1
ATOM 2444 N N . TYR B 1 75 ? -8.672 -12.922 -8.492 1 95.69 75 TYR B N 1
ATOM 2445 C CA . TYR B 1 75 ? -8.375 -13.719 -9.68 1 95.69 75 TYR B CA 1
ATOM 2446 C C . TYR B 1 75 ? -8.867 -15.148 -9.516 1 95.69 75 TYR B C 1
ATOM 2448 O O . TYR B 1 75 ? -9.461 -15.719 -10.43 1 95.69 75 TYR B O 1
ATOM 2456 N N . PHE B 1 76 ? -8.688 -15.75 -8.305 1 94.19 76 PHE B N 1
ATOM 2457 C CA . PHE B 1 76 ? -9.055 -17.156 -8.094 1 94.19 76 PHE B CA 1
ATOM 2458 C C . PHE B 1 76 ? -10.453 -17.266 -7.508 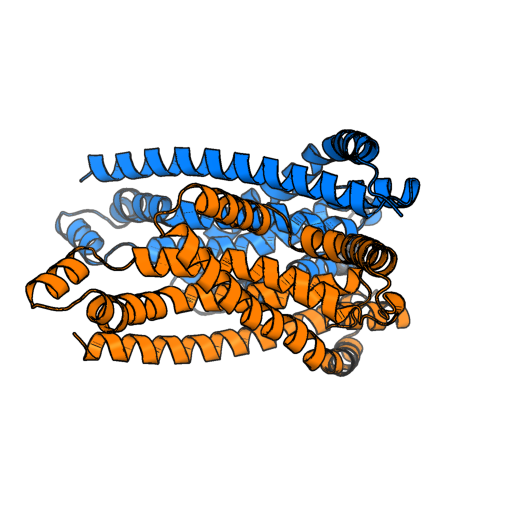1 94.19 76 PHE B C 1
ATOM 2460 O O . PHE B 1 76 ? -11.141 -18.266 -7.703 1 94.19 76 PHE B O 1
ATOM 2467 N N . GLY B 1 77 ? -10.922 -16.203 -6.816 1 93.5 77 GLY B N 1
ATOM 2468 C CA . GLY B 1 77 ? -12.172 -16.281 -6.07 1 93.5 77 GLY B CA 1
ATOM 2469 C C . GLY B 1 77 ? -13.375 -15.812 -6.871 1 93.5 77 GLY B C 1
ATOM 2470 O O . GLY B 1 77 ? -14.438 -16.422 -6.812 1 93.5 77 GLY B O 1
ATOM 2471 N N . LEU B 1 78 ? -13.195 -14.75 -7.59 1 90.94 78 LEU B N 1
ATOM 2472 C CA . LEU B 1 78 ? -14.336 -14.117 -8.25 1 90.94 78 LEU B CA 1
ATOM 2473 C C . LEU B 1 78 ? -14.961 -15.062 -9.273 1 90.94 78 LEU B C 1
ATOM 2475 O O . LEU B 1 78 ? -16.188 -15.172 -9.359 1 90.94 78 LEU B O 1
ATOM 2479 N N . PRO B 1 79 ? -14.203 -15.734 -10.164 1 88.56 79 PRO B N 1
ATOM 2480 C CA . PRO B 1 79 ? -14.805 -16.688 -11.094 1 88.56 79 PRO B CA 1
ATOM 2481 C C . PRO B 1 79 ? -15.617 -17.766 -10.383 1 88.56 79 PRO B C 1
ATOM 2483 O O . PRO B 1 79 ? -16.656 -18.203 -10.898 1 88.56 79 PRO B O 1
ATOM 2486 N N . ILE B 1 80 ? -15.156 -18.188 -9.156 1 85.56 80 ILE B N 1
ATOM 2487 C CA . ILE B 1 80 ? -15.883 -19.172 -8.367 1 85.56 80 ILE B CA 1
ATOM 2488 C C . ILE B 1 80 ? -17.234 -18.594 -7.93 1 85.56 80 ILE B C 1
ATOM 2490 O O . ILE B 1 80 ? -18.266 -19.266 -8.031 1 85.56 80 ILE B O 1
ATOM 2494 N N . LEU B 1 81 ? -17.156 -17.391 -7.504 1 85 81 LEU B N 1
ATOM 2495 C CA . LEU B 1 81 ? -18.375 -16.719 -7.066 1 85 81 LEU B CA 1
ATOM 2496 C C . LEU B 1 81 ? -19.328 -16.484 -8.242 1 85 81 LEU B C 1
ATOM 2498 O O . LEU B 1 81 ? -20.531 -16.719 -8.117 1 85 81 LEU B O 1
ATOM 2502 N N . ILE B 1 82 ? -18.844 -16.047 -9.383 1 84.75 82 ILE B N 1
ATOM 2503 C CA . ILE B 1 82 ? -19.656 -15.773 -10.562 1 84.75 82 ILE B CA 1
ATOM 2504 C C . ILE B 1 82 ? -20.281 -17.062 -11.062 1 84.75 82 ILE B C 1
ATOM 2506 O O . ILE B 1 82 ? -21.469 -17.094 -11.422 1 84.75 82 ILE B O 1
ATOM 2510 N N . ASN B 1 83 ? -19.484 -18.109 -11.086 1 83.94 83 ASN B N 1
ATOM 2511 C CA . ASN B 1 83 ? -20 -19.406 -11.508 1 83.94 83 ASN B CA 1
ATOM 2512 C C . ASN B 1 83 ? -21.125 -19.891 -10.602 1 83.94 83 ASN B C 1
ATOM 2514 O O . ASN B 1 83 ? -22.125 -20.438 -11.078 1 83.94 83 ASN B O 1
ATOM 2518 N N . GLN B 1 84 ? -20.953 -19.656 -9.352 1 83.06 84 GLN B N 1
ATOM 2519 C CA . GLN B 1 84 ? -21.984 -20.047 -8.398 1 83.06 84 GLN B CA 1
ATOM 2520 C C . GLN B 1 84 ? -23.266 -19.219 -8.609 1 83.06 84 GLN B C 1
ATOM 2522 O O . GLN B 1 84 ? -24.375 -19.75 -8.57 1 83.06 84 GLN B O 1
ATOM 2527 N N . LEU B 1 85 ? -23 -18 -8.805 1 82.25 85 LEU B N 1
ATOM 2528 C CA . LEU B 1 85 ? -24.141 -17.109 -9.016 1 82.25 85 LEU B CA 1
ATOM 2529 C C . LEU B 1 85 ? -24.828 -17.422 -10.352 1 82.25 85 LEU B C 1
ATOM 2531 O O . LEU B 1 85 ? -26.047 -17.406 -10.445 1 82.25 85 LEU B O 1
ATOM 2535 N N . VAL B 1 86 ? -24.047 -17.578 -11.43 1 78.88 86 VAL B N 1
ATOM 2536 C CA . VAL B 1 86 ? -24.562 -17.906 -12.75 1 78.88 86 VAL B CA 1
ATOM 2537 C C . VAL B 1 86 ? -25.359 -19.203 -12.695 1 78.88 86 VAL B C 1
ATOM 2539 O O . VAL B 1 86 ? -26.422 -19.312 -13.297 1 78.88 86 VAL B O 1
ATOM 2542 N N . HIS B 1 87 ? -24.766 -20.141 -11.906 1 81.31 87 HIS B N 1
ATOM 2543 C CA . HIS B 1 87 ? -25.469 -21.406 -11.758 1 81.31 87 HIS B CA 1
ATOM 2544 C C . HIS B 1 87 ? -26.75 -21.234 -10.945 1 81.31 87 HIS B C 1
ATOM 2546 O O . HIS B 1 87 ? -27.797 -21.781 -11.305 1 81.31 87 HIS B O 1
ATOM 2552 N N . TYR B 1 88 ? -26.609 -20.484 -10.023 1 81.38 88 TYR B N 1
ATOM 2553 C CA . TYR B 1 88 ? -27.75 -20.312 -9.141 1 81.38 88 TYR B CA 1
ATOM 2554 C C . TYR B 1 88 ? -28.844 -19.5 -9.82 1 81.38 88 TYR B C 1
ATOM 2556 O O . TYR B 1 88 ? -30.031 -19.859 -9.758 1 81.38 88 TYR B O 1
ATOM 2564 N N . PHE B 1 89 ? -28.453 -18.547 -10.344 1 82.69 89 PHE B N 1
ATOM 2565 C CA . PHE B 1 89 ? -29.453 -17.672 -10.938 1 82.69 89 PHE B CA 1
ATOM 2566 C C . PHE B 1 89 ? -29.625 -17.969 -12.422 1 82.69 89 PHE B C 1
ATOM 2568 O O . PHE B 1 89 ? -30.438 -17.328 -13.102 1 82.69 89 PHE B O 1
ATOM 2575 N N . GLU B 1 90 ? -29.016 -18.953 -13.008 1 74.38 90 GLU B N 1
ATOM 2576 C CA . GLU B 1 90 ? -29.094 -19.328 -14.414 1 74.38 90 GLU B CA 1
ATOM 2577 C C . GLU B 1 90 ? -28.812 -18.141 -15.32 1 74.38 90 GLU B C 1
ATOM 2579 O O . GLU B 1 90 ? -29.562 -17.859 -16.25 1 74.38 90 GLU B O 1
ATOM 2584 N N . LEU B 1 91 ? -27.812 -17.547 -14.859 1 73.38 91 LEU B N 1
ATOM 2585 C CA . LEU B 1 91 ? -27.453 -16.375 -15.641 1 73.38 91 LEU B CA 1
ATOM 2586 C C . LEU B 1 91 ? -26.609 -16.75 -16.859 1 73.38 91 LEU B C 1
ATOM 2588 O O . LEU B 1 91 ? -25.891 -17.75 -16.828 1 73.38 91 LEU B O 1
ATOM 2592 N N . PRO B 1 92 ? -26.781 -15.93 -18.156 1 71.19 92 PRO B N 1
ATOM 2593 C CA . PRO B 1 92 ? -26.031 -16.25 -19.375 1 71.19 92 PRO B CA 1
ATOM 2594 C C . PRO B 1 92 ? -24.609 -15.68 -19.359 1 71.19 92 PRO B C 1
ATOM 2596 O O . PRO B 1 92 ? -24.188 -15.039 -20.328 1 71.19 92 PRO B O 1
ATOM 2599 N N . ILE B 1 93 ? -24 -15.805 -18.266 1 70.88 93 ILE B N 1
ATOM 2600 C CA . ILE B 1 93 ? -22.641 -15.266 -18.219 1 70.88 93 ILE B CA 1
ATOM 2601 C C . ILE B 1 93 ? -21.625 -16.406 -18.297 1 70.88 93 ILE B C 1
ATOM 2603 O O . ILE B 1 93 ? -21.734 -17.391 -17.562 1 70.88 93 ILE B O 1
ATOM 2607 N N . GLU B 1 94 ? -20.812 -16.156 -19.453 1 74 94 GLU B N 1
ATOM 2608 C CA . GLU B 1 94 ? -19.719 -17.125 -19.562 1 74 94 GLU B CA 1
ATOM 2609 C C . GLU B 1 94 ? -18.484 -16.625 -18.812 1 74 94 GLU B C 1
ATOM 2611 O O . GLU B 1 94 ? -17.781 -15.727 -19.281 1 74 94 GLU B O 1
ATOM 2616 N N . THR B 1 95 ? -18.203 -17.156 -17.625 1 72.56 95 THR B N 1
ATOM 2617 C CA . THR B 1 95 ? -17.109 -16.766 -16.75 1 72.56 95 THR B CA 1
ATOM 2618 C C . THR B 1 95 ? -15.773 -16.859 -17.469 1 72.56 95 THR B C 1
ATOM 2620 O O . THR B 1 95 ? -14.852 -16.078 -17.188 1 72.56 95 THR B O 1
ATOM 2623 N N . ASN B 1 96 ? -15.703 -17.625 -18.484 1 75.38 96 ASN B N 1
ATOM 2624 C CA . ASN B 1 96 ? -14.453 -17.844 -19.203 1 75.38 96 ASN B CA 1
ATOM 2625 C C . ASN B 1 96 ? -14.156 -16.703 -20.172 1 75.38 96 ASN B C 1
ATOM 2627 O O . ASN B 1 96 ? -13.039 -16.594 -20.688 1 75.38 96 ASN B O 1
ATOM 2631 N N . LYS B 1 97 ? -15.031 -15.859 -20.391 1 83 97 LYS B N 1
ATOM 2632 C CA . LYS B 1 97 ? -14.867 -14.773 -21.359 1 83 97 LYS B CA 1
ATOM 2633 C C . LYS B 1 97 ? -14.477 -13.469 -20.656 1 83 97 LYS B C 1
ATOM 2635 O O . LYS B 1 97 ? -14.219 -12.461 -21.312 1 83 97 LYS B O 1
ATOM 2640 N N . ILE B 1 98 ? -14.391 -13.539 -19.344 1 86.56 98 ILE B N 1
ATOM 2641 C CA . ILE B 1 98 ? -14.031 -12.328 -18.609 1 86.56 98 ILE B CA 1
ATOM 2642 C C . ILE B 1 98 ? -12.539 -12.055 -18.75 1 86.56 98 ILE B C 1
ATOM 2644 O O . ILE B 1 98 ? -11.711 -12.922 -18.453 1 86.56 98 ILE B O 1
ATOM 2648 N N . PRO B 1 99 ? -12.234 -10.805 -19.344 1 92.81 99 PRO B N 1
ATOM 2649 C CA . PRO B 1 99 ? -10.82 -10.461 -19.5 1 92.81 99 PRO B CA 1
ATOM 2650 C C . PRO B 1 99 ? -10.086 -10.391 -18.156 1 92.81 99 PRO B C 1
ATOM 2652 O O . PRO B 1 99 ? -10.648 -9.938 -17.156 1 92.81 99 PRO B O 1
ATOM 2655 N N . ILE B 1 100 ? -8.914 -10.945 -18.094 1 93.5 100 ILE B N 1
ATOM 2656 C CA . ILE B 1 100 ? -8.086 -10.992 -16.891 1 93.5 100 ILE B CA 1
ATOM 2657 C C . ILE B 1 100 ? -7.879 -9.578 -16.359 1 93.5 100 ILE B C 1
ATOM 2659 O O . ILE B 1 100 ? -7.801 -9.367 -15.148 1 93.5 100 ILE B O 1
ATOM 2663 N N . SER B 1 101 ? -7.793 -8.523 -17.281 1 96 101 SER B N 1
ATOM 2664 C CA . SER B 1 101 ? -7.582 -7.133 -16.891 1 96 101 SER B CA 1
ATOM 2665 C C . SER B 1 101 ? -8.688 -6.648 -15.969 1 96 101 SER B C 1
ATOM 2667 O O . SER B 1 101 ? -8.445 -5.824 -15.078 1 96 101 SER B O 1
ATOM 2669 N N . LEU B 1 102 ? -9.859 -7.215 -16.078 1 96.12 102 LEU B N 1
ATOM 2670 C CA . LEU B 1 102 ? -10.984 -6.801 -15.242 1 96.12 102 LEU B CA 1
ATOM 2671 C C . LEU B 1 102 ? -10.773 -7.238 -13.797 1 96.12 102 LEU B C 1
ATOM 2673 O O . LEU B 1 102 ? -11.117 -6.504 -12.867 1 96.12 102 LEU B O 1
ATOM 2677 N N . PHE B 1 103 ? -10.203 -8.414 -13.641 1 96.38 103 PHE B N 1
ATOM 2678 C CA . PHE B 1 103 ? -9.93 -8.906 -12.289 1 96.38 103 PHE B CA 1
ATOM 2679 C C . PHE B 1 103 ? -8.891 -8.039 -11.602 1 96.38 103 PHE B C 1
ATOM 2681 O O . PHE B 1 103 ? -9.031 -7.707 -10.422 1 96.38 103 PHE B O 1
ATOM 2688 N N . VAL B 1 104 ? -7.84 -7.629 -12.344 1 98.31 104 VAL B N 1
ATOM 2689 C CA . VAL B 1 104 ? -6.781 -6.777 -11.805 1 98.31 104 VAL B CA 1
ATOM 2690 C C . VAL B 1 104 ? -7.344 -5.395 -11.477 1 98.31 104 VAL B C 1
ATOM 2692 O O . VAL B 1 104 ? -7.09 -4.852 -10.398 1 98.31 104 VAL B O 1
ATOM 2695 N N . ILE B 1 105 ? -8.188 -4.828 -12.406 1 98.5 105 ILE B N 1
ATOM 2696 C CA . ILE B 1 105 ? -8.781 -3.51 -12.227 1 98.5 105 ILE B CA 1
ATOM 2697 C C . ILE B 1 105 ? -9.688 -3.521 -11 1 98.5 105 ILE B C 1
ATOM 2699 O O . ILE B 1 105 ? -9.633 -2.609 -10.172 1 98.5 105 ILE B O 1
ATOM 2703 N N . LEU B 1 106 ? -10.445 -4.566 -10.828 1 98.31 106 LEU B N 1
ATOM 2704 C CA . LEU B 1 106 ? -11.344 -4.66 -9.68 1 98.31 106 LEU B CA 1
ATOM 2705 C C . LEU B 1 106 ? -10.562 -4.734 -8.375 1 98.31 106 LEU B C 1
ATOM 2707 O O . LEU B 1 106 ? -10.867 -4.012 -7.426 1 98.31 106 LEU B O 1
ATOM 2711 N N . ALA B 1 107 ? -9.578 -5.598 -8.336 1 98.56 107 ALA B N 1
ATOM 2712 C CA . ALA B 1 107 ? -8.758 -5.758 -7.137 1 98.56 107 ALA B CA 1
ATOM 2713 C C . ALA B 1 107 ? -8.086 -4.441 -6.75 1 98.56 107 ALA B C 1
ATOM 2715 O O . ALA B 1 107 ? -8.18 -4.012 -5.594 1 98.56 107 ALA B O 1
ATOM 2716 N N . LEU B 1 108 ? -7.516 -3.736 -7.727 1 98.75 108 LEU B N 1
ATOM 2717 C CA . LEU B 1 108 ? -6.785 -2.504 -7.457 1 98.75 108 LEU B CA 1
ATOM 2718 C C . LEU B 1 108 ? -7.742 -1.355 -7.164 1 98.75 108 LEU B C 1
ATOM 2720 O O . LEU B 1 108 ? -7.391 -0.411 -6.453 1 98.75 108 LEU B O 1
ATOM 2724 N N . SER B 1 109 ? -8.969 -1.429 -7.742 1 98.88 109 SER B N 1
ATOM 2725 C CA . SER B 1 109 ? -9.977 -0.424 -7.422 1 98.88 109 SER B CA 1
ATOM 2726 C C . SER B 1 109 ? -10.359 -0.474 -5.945 1 98.88 109 SER B C 1
ATOM 2728 O O . SER B 1 109 ? -10.453 0.564 -5.289 1 98.88 109 SER B O 1
ATOM 2730 N N . PHE B 1 110 ? -10.57 -1.682 -5.43 1 98.75 110 PHE B N 1
ATOM 2731 C CA . PHE B 1 110 ? -10.891 -1.829 -4.012 1 98.75 110 PHE B CA 1
ATOM 2732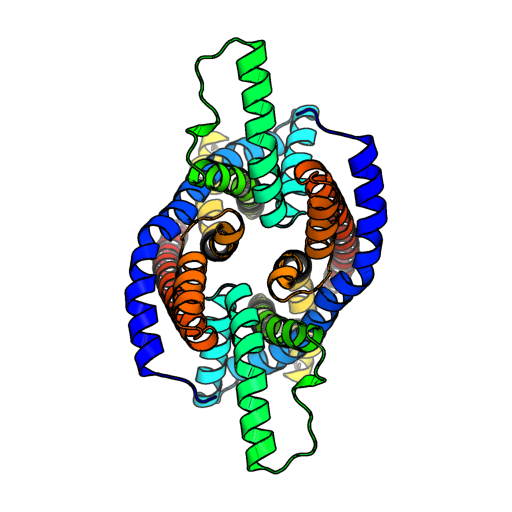 C C . PHE B 1 110 ? -9.719 -1.382 -3.146 1 98.75 110 PHE B C 1
ATOM 2734 O O . PHE B 1 110 ? -9.914 -0.741 -2.111 1 98.75 110 PHE B O 1
ATOM 2741 N N . THR B 1 111 ? -8.516 -1.725 -3.557 1 98.75 111 THR B N 1
ATOM 2742 C CA . THR B 1 111 ? -7.324 -1.284 -2.84 1 98.75 111 THR B CA 1
ATOM 2743 C C . THR B 1 111 ? -7.227 0.239 -2.836 1 98.75 111 THR B C 1
ATOM 2745 O O . THR B 1 111 ? -7.062 0.853 -1.78 1 98.75 111 THR B O 1
ATOM 2748 N N . ALA B 1 112 ? -7.367 0.846 -4 1 98.75 112 ALA B N 1
ATOM 2749 C CA . ALA B 1 112 ? -7.297 2.297 -4.141 1 98.75 112 ALA B CA 1
ATOM 2750 C C . ALA B 1 112 ? -8.367 2.982 -3.289 1 98.75 112 ALA B C 1
ATOM 2752 O O . ALA B 1 112 ? -8.117 4.039 -2.703 1 98.75 112 ALA B O 1
ATOM 2753 N N . GLY B 1 113 ? -9.547 2.367 -3.293 1 98.75 113 GLY B N 1
ATOM 2754 C CA . GLY B 1 113 ? -10.625 2.938 -2.506 1 98.75 113 GLY B CA 1
ATOM 2755 C C . GLY B 1 113 ? -10.273 3.119 -1.043 1 98.75 113 GLY B C 1
ATOM 2756 O O . GLY B 1 113 ? -10.578 4.152 -0.445 1 98.75 113 GLY B O 1
ATOM 2757 N N . ALA B 1 114 ? -9.656 2.152 -0.44 1 98.62 114 ALA B N 1
ATOM 2758 C CA . ALA B 1 114 ? -9.25 2.211 0.963 1 98.62 114 ALA B CA 1
ATOM 2759 C C . ALA B 1 114 ? -8.219 3.314 1.192 1 98.62 114 ALA B C 1
ATOM 2761 O O . ALA B 1 114 ? -8.32 4.07 2.164 1 98.62 114 ALA B O 1
ATOM 2762 N N . TYR B 1 115 ? -7.293 3.459 0.296 1 97.75 115 TYR B N 1
ATOM 2763 C CA . TYR B 1 115 ? -6.262 4.48 0.429 1 97.75 115 TYR B CA 1
ATOM 2764 C C . TYR B 1 115 ? -6.844 5.875 0.228 1 97.75 115 TYR B C 1
ATOM 2766 O O . TYR B 1 115 ? -6.523 6.805 0.973 1 97.75 115 TYR B O 1
ATOM 2774 N N . PHE B 1 116 ? -7.711 6.004 -0.75 1 97.81 116 PHE B N 1
ATOM 2775 C CA . PHE B 1 116 ? -8.336 7.297 -0.988 1 97.81 116 PHE B CA 1
ATOM 2776 C C . PHE B 1 116 ? -9.211 7.703 0.195 1 97.81 116 PHE B C 1
ATOM 2778 O O . PHE B 1 116 ? -9.266 8.883 0.556 1 97.81 116 PHE B O 1
ATOM 2785 N N . SER B 1 117 ? -9.914 6.754 0.734 1 97.44 117 SER B N 1
ATOM 2786 C CA . SER B 1 117 ? -10.727 7.066 1.904 1 97.44 117 SER B CA 1
ATOM 2787 C C . SER B 1 117 ? -9.891 7.684 3.016 1 97.44 117 SER B C 1
ATOM 2789 O O . SER B 1 117 ? -10.297 8.664 3.639 1 97.44 117 SER B O 1
ATOM 2791 N N . GLU B 1 118 ? -8.734 7.125 3.289 1 94.88 118 GLU B N 1
ATOM 2792 C CA . GLU B 1 118 ? -7.84 7.637 4.324 1 94.88 118 GLU B CA 1
ATOM 2793 C C . GLU B 1 118 ? -7.301 9.016 3.953 1 94.88 118 GLU B C 1
ATOM 2795 O O . GLU B 1 118 ? -7.184 9.891 4.812 1 94.88 118 GLU B O 1
ATOM 2800 N N . ILE B 1 119 ? -6.949 9.273 2.684 1 94.62 119 ILE B N 1
ATOM 2801 C CA . ILE B 1 119 ? -6.418 10.555 2.221 1 94.62 119 ILE B CA 1
ATOM 2802 C C . ILE B 1 119 ? -7.484 11.633 2.357 1 94.62 119 ILE B C 1
ATOM 2804 O O . ILE B 1 119 ? -7.203 12.734 2.85 1 94.62 119 ILE B O 1
ATOM 2808 N N . ILE B 1 120 ? -8.695 11.227 1.997 1 93.88 120 ILE B N 1
ATOM 2809 C CA . ILE B 1 120 ? -9.805 12.18 2.057 1 93.88 120 ILE B CA 1
ATOM 2810 C C . ILE B 1 120 ? -10.125 12.508 3.514 1 93.88 120 ILE B C 1
ATOM 2812 O O . ILE B 1 120 ? -10.25 13.68 3.877 1 93.88 120 ILE B O 1
ATOM 2816 N N . ARG B 1 121 ? -10.219 11.57 4.25 1 92.62 121 ARG B N 1
ATOM 2817 C CA . ARG B 1 121 ? -10.484 11.766 5.672 1 92.62 121 ARG B CA 1
ATOM 2818 C C . ARG B 1 121 ? -9.398 12.625 6.316 1 92.62 121 ARG B C 1
ATOM 2820 O O . ARG B 1 121 ? -9.695 13.547 7.07 1 92.62 121 ARG B O 1
ATOM 2827 N N . SER B 1 122 ? -8.141 12.281 6.102 1 89.94 122 SER B N 1
ATOM 2828 C CA . SER B 1 122 ? -7.02 13.039 6.656 1 89.94 122 SER B CA 1
ATOM 2829 C C . SER B 1 122 ? -7.004 14.469 6.125 1 89.94 122 SER B C 1
ATOM 2831 O O . SER B 1 122 ? -6.645 15.398 6.852 1 89.94 122 SER B O 1
ATOM 2833 N N . GLY B 1 123 ? -7.348 14.648 4.844 1 89.19 123 GLY B N 1
ATOM 2834 C CA . GLY B 1 123 ? -7.453 15.977 4.273 1 89.19 123 GLY B CA 1
ATOM 2835 C C . GLY B 1 123 ? -8.508 16.828 4.949 1 89.19 123 GLY B C 1
ATOM 2836 O O . GLY B 1 123 ? -8.258 18 5.281 1 89.19 123 GLY B O 1
ATOM 2837 N N . ILE B 1 124 ? -9.656 16.234 5.266 1 89.62 124 ILE B N 1
ATOM 2838 C CA . ILE B 1 124 ? -10.742 16.938 5.938 1 89.62 124 ILE B CA 1
ATOM 2839 C C . ILE B 1 124 ? -10.328 17.281 7.363 1 89.62 124 ILE B C 1
ATOM 2841 O O . ILE B 1 124 ? -10.555 18.406 7.824 1 89.62 124 ILE B O 1
ATOM 2845 N N . ALA B 1 125 ? -9.617 16.422 7.969 1 87.75 125 ALA B N 1
ATOM 2846 C CA . ALA B 1 125 ? -9.203 16.594 9.359 1 87.75 125 ALA B CA 1
ATOM 2847 C C . ALA B 1 125 ? -8.109 17.656 9.469 1 87.75 125 ALA B C 1
ATOM 2849 O O . ALA B 1 125 ? -7.867 18.188 10.555 1 87.75 125 ALA B O 1
ATOM 2850 N N . SER B 1 126 ? -7.43 17.875 8.391 1 86.38 126 SER B N 1
ATOM 2851 C CA . SER B 1 126 ? -6.324 18.828 8.406 1 86.38 126 SER B CA 1
ATOM 2852 C C . SER B 1 126 ? -6.828 20.266 8.484 1 86.38 126 SER B C 1
ATOM 2854 O O . SER B 1 126 ? -6.062 21.188 8.789 1 86.38 126 SER B O 1
ATOM 2856 N N . VAL B 1 127 ? -8.109 20.516 8.211 1 87.69 127 VAL B N 1
ATOM 2857 C CA . VAL B 1 127 ? -8.688 21.859 8.273 1 87.69 127 VAL B CA 1
ATOM 2858 C C . VAL B 1 127 ? -8.953 22.234 9.727 1 87.69 127 VAL B C 1
ATOM 2860 O O . VAL B 1 127 ? -9.617 21.5 10.461 1 87.69 127 VAL B O 1
ATOM 2863 N N . THR B 1 128 ? -8.469 23.375 10.109 1 86.94 128 THR B N 1
ATOM 2864 C CA . THR B 1 128 ? -8.523 23.797 11.508 1 86.94 128 THR B CA 1
ATOM 2865 C C . THR B 1 128 ? -9.961 24.062 11.93 1 86.94 128 THR B C 1
ATOM 2867 O O . THR B 1 128 ? -10.75 24.594 11.148 1 86.94 128 THR B O 1
ATOM 2870 N N . THR B 1 129 ? -10.188 23.719 13.141 1 88.38 129 THR B N 1
ATOM 2871 C CA . THR B 1 129 ? -11.516 23.953 13.695 1 88.38 129 THR B CA 1
ATOM 2872 C C . THR B 1 129 ? -11.812 25.438 13.758 1 88.38 129 THR B C 1
ATOM 2874 O O . THR B 1 129 ? -12.969 25.859 13.625 1 88.38 129 THR B O 1
ATOM 2877 N N . GLY B 1 130 ? -10.719 26.156 13.961 1 88.62 130 GLY B N 1
ATOM 2878 C CA . GLY B 1 130 ? -10.875 27.594 13.992 1 88.62 130 GLY B CA 1
ATOM 2879 C C . GLY B 1 130 ? -11.461 28.172 12.719 1 88.62 130 GLY B C 1
ATOM 2880 O O . GLY B 1 130 ? -12.367 29 12.758 1 88.62 130 GLY B O 1
ATOM 2881 N N . GLN B 1 131 ? -11.031 27.672 11.609 1 89.75 131 GLN B N 1
ATOM 2882 C CA . GLN B 1 131 ? -11.539 28.109 10.312 1 89.75 131 GLN B CA 1
ATOM 2883 C C . GLN B 1 131 ? -13 27.719 10.141 1 89.75 131 GLN B C 1
ATOM 2885 O O . GLN B 1 131 ? -13.805 28.5 9.633 1 89.75 131 GLN B O 1
ATOM 2890 N N . ILE B 1 132 ? -13.32 26.547 10.609 1 91.06 132 ILE B N 1
ATOM 2891 C CA . ILE B 1 132 ? -14.68 26.016 10.484 1 91.06 132 ILE B CA 1
ATOM 2892 C C . ILE B 1 132 ? -15.617 26.812 11.398 1 91.06 132 ILE B C 1
ATOM 2894 O O . ILE B 1 132 ? -16.688 27.25 10.969 1 91.06 132 ILE B O 1
ATOM 2898 N N . GLU B 1 133 ? -15.156 27.094 12.547 1 93.31 133 GLU B N 1
ATOM 2899 C CA . GLU B 1 133 ? -15.945 27.875 13.5 1 93.31 133 GLU B CA 1
ATOM 2900 C C . GLU B 1 133 ? -16.141 29.297 13.016 1 93.31 133 GLU B C 1
ATOM 2902 O O . GLU B 1 133 ? -17.234 29.859 13.141 1 93.31 133 GLU B O 1
ATOM 2907 N N . ALA B 1 134 ? -15.039 29.859 12.555 1 94.56 134 ALA B N 1
ATOM 2908 C CA . ALA B 1 134 ? -15.117 31.219 12 1 94.56 134 ALA B CA 1
ATOM 2909 C C . ALA B 1 134 ? -16.141 31.297 10.875 1 94.56 134 ALA B C 1
ATOM 2911 O O . ALA B 1 134 ? -16.891 32.281 10.773 1 94.56 134 ALA B O 1
ATOM 2912 N N . ALA B 1 135 ? -16.219 30.25 10.039 1 92.56 135 ALA B N 1
ATOM 2913 C CA . ALA B 1 135 ? -17.141 30.203 8.914 1 92.56 135 ALA B CA 1
ATOM 2914 C C . ALA B 1 135 ? -18.594 30.156 9.406 1 92.56 135 ALA B C 1
ATOM 2916 O O . ALA B 1 135 ? -19.453 30.859 8.875 1 92.56 135 ALA B O 1
ATOM 2917 N N . TYR B 1 136 ? -18.828 29.438 10.414 1 93.38 136 TYR B N 1
ATOM 2918 C CA . TYR B 1 136 ? -20.172 29.359 10.984 1 93.38 136 TYR B CA 1
ATOM 2919 C C . TYR B 1 136 ? -20.562 30.656 11.656 1 93.38 136 TYR B C 1
ATOM 2921 O O . TYR B 1 136 ? -21.719 31.078 11.602 1 93.38 136 TYR B O 1
ATOM 2929 N N . THR B 1 137 ? -19.625 31.312 12.281 1 96 137 THR B N 1
ATOM 2930 C CA . THR B 1 137 ? -19.859 32.562 12.977 1 96 137 THR B CA 1
ATOM 2931 C C . THR B 1 137 ? -20.297 33.656 12 1 96 137 THR B C 1
ATOM 2933 O O . THR B 1 137 ? -21.078 34.562 12.352 1 96 137 THR B O 1
ATOM 2936 N N . VAL B 1 138 ? -19.797 33.562 10.789 1 95.44 138 VAL B N 1
ATOM 2937 C CA . VAL B 1 138 ? -20.141 34.594 9.805 1 95.44 138 VAL B CA 1
ATOM 2938 C C . VAL B 1 138 ? -21.422 34.188 9.078 1 95.44 138 VAL B C 1
ATOM 2940 O O . VAL B 1 138 ? -21.875 34.906 8.172 1 95.44 138 VAL B O 1
ATOM 2943 N N . GLY B 1 139 ? -22.047 33.062 9.398 1 94.44 139 GLY B N 1
ATOM 2944 C CA . GLY B 1 139 ? -23.391 32.75 8.922 1 94.44 139 GLY B CA 1
ATOM 2945 C C . GLY B 1 139 ? -23.391 31.688 7.836 1 94.44 139 GLY B C 1
ATOM 2946 O O . GLY B 1 139 ? -24.438 31.422 7.23 1 94.44 139 GLY B O 1
ATOM 2947 N N . MET B 1 140 ? -22.281 31.016 7.566 1 94.31 140 MET B N 1
ATOM 2948 C CA . MET B 1 140 ? -22.234 29.969 6.555 1 94.31 140 MET B CA 1
ATOM 2949 C C . MET B 1 140 ? -22.922 28.703 7.066 1 94.31 140 MET B C 1
ATOM 2951 O O . MET B 1 140 ? -22.812 28.359 8.242 1 94.31 140 MET B O 1
ATOM 2955 N N . ASN B 1 141 ? -23.672 28.125 6.066 1 94.75 141 ASN B N 1
ATOM 2956 C CA . ASN B 1 141 ? -24.25 26.828 6.418 1 94.75 141 ASN B CA 1
ATOM 2957 C C . ASN B 1 141 ? -23.281 25.688 6.129 1 94.75 141 ASN B C 1
ATOM 2959 O O . ASN B 1 141 ? -22.188 25.922 5.602 1 94.75 141 ASN B O 1
ATOM 2963 N N . THR B 1 142 ? -23.641 24.5 6.516 1 91.38 142 THR B N 1
ATOM 2964 C CA . THR B 1 142 ? -22.766 23.344 6.445 1 91.38 142 THR B CA 1
ATOM 2965 C C . THR B 1 142 ? -22.328 23.078 5.008 1 91.38 142 THR B C 1
ATOM 2967 O O . THR B 1 142 ? -21.172 22.719 4.758 1 91.38 142 THR B O 1
ATOM 2970 N N . TYR B 1 143 ? -23.203 23.297 4.129 1 91.62 143 TYR B N 1
ATOM 2971 C CA . TYR B 1 143 ? -22.891 23.078 2.721 1 91.62 143 TYR B CA 1
ATOM 2972 C C . TYR B 1 143 ? -21.875 24.109 2.223 1 91.62 143 TYR B C 1
ATOM 2974 O O . TYR B 1 143 ? -20.938 23.781 1.501 1 91.62 143 TYR B O 1
ATOM 2982 N N . GLN B 1 144 ? -22.047 25.344 2.639 1 93.62 144 GLN B N 1
ATOM 2983 C CA . GLN B 1 144 ? -21.141 26.422 2.268 1 93.62 144 GLN B CA 1
ATOM 2984 C C . GLN B 1 144 ? -19.75 26.188 2.85 1 93.62 144 GLN B C 1
ATOM 2986 O O . GLN B 1 144 ? -18.734 26.344 2.154 1 93.62 144 GLN B O 1
ATOM 2991 N N . VAL B 1 145 ? -19.797 25.734 4.07 1 92.75 145 VAL B N 1
ATOM 2992 C CA . VAL B 1 145 ? -18.531 25.484 4.75 1 92.75 145 VAL B CA 1
ATOM 2993 C C . VAL B 1 145 ? -17.797 24.328 4.062 1 92.75 145 VAL B C 1
ATOM 2995 O O . VAL B 1 145 ? -16.594 24.422 3.801 1 92.75 145 VAL B O 1
ATOM 2998 N N . ALA B 1 146 ? -18.531 23.344 3.734 1 89.94 146 ALA B N 1
ATOM 2999 C CA . ALA B 1 146 ? -17.953 22.188 3.08 1 89.94 146 ALA B CA 1
ATOM 3000 C C . ALA B 1 146 ? -17.391 22.547 1.705 1 89.94 146 ALA B C 1
ATOM 3002 O O . ALA B 1 146 ? -16.25 22.219 1.386 1 89.94 146 ALA B O 1
ATOM 3003 N N . LYS B 1 147 ? -18.109 23.25 0.945 1 90.44 147 LYS B N 1
ATOM 3004 C CA . LYS B 1 147 ? -17.766 23.547 -0.447 1 90.44 147 LYS B CA 1
ATOM 3005 C C . LYS B 1 147 ? -16.703 24.641 -0.544 1 90.44 147 LYS B C 1
ATOM 3007 O O . LYS B 1 147 ? -15.805 24.547 -1.375 1 90.44 147 LYS B O 1
ATOM 3012 N N . ARG B 1 148 ? -16.766 25.562 0.358 1 90.81 148 ARG B N 1
ATOM 3013 C CA . ARG B 1 148 ? -15.945 26.766 0.185 1 90.81 148 ARG B CA 1
ATOM 3014 C C . ARG B 1 148 ? -14.703 26.719 1.07 1 90.81 148 ARG B C 1
ATOM 3016 O O . ARG B 1 148 ? -13.719 27.391 0.8 1 90.81 148 ARG B O 1
ATOM 3023 N N . ILE B 1 149 ? -14.758 25.938 2.074 1 90.62 149 ILE B N 1
ATOM 3024 C CA . ILE B 1 149 ? -13.664 26 3.035 1 90.62 149 ILE B CA 1
ATOM 3025 C C . ILE B 1 149 ? -13 24.625 3.135 1 90.62 149 ILE B C 1
ATOM 3027 O O . ILE B 1 149 ? -11.844 24.453 2.736 1 90.62 149 ILE B O 1
ATOM 3031 N N . ILE B 1 150 ? -13.836 23.672 3.486 1 89.12 150 ILE B N 1
ATOM 3032 C CA . ILE B 1 150 ? -13.281 22.375 3.83 1 89.12 150 ILE B CA 1
ATOM 3033 C C . ILE B 1 150 ? -12.742 21.688 2.574 1 89.12 150 ILE B C 1
ATOM 3035 O O . ILE B 1 150 ? -11.562 21.328 2.512 1 89.12 150 ILE B O 1
ATOM 3039 N N . LEU B 1 151 ? -13.477 21.672 1.549 1 88.38 151 LEU B N 1
ATOM 3040 C CA . LEU B 1 151 ? -13.156 20.875 0.375 1 88.38 151 LEU B CA 1
ATOM 3041 C C . LEU B 1 151 ? -11.938 21.438 -0.352 1 88.38 151 LEU B C 1
ATOM 3043 O O . LEU B 1 151 ? -11 20.703 -0.662 1 88.38 151 LEU B O 1
ATOM 3047 N N . PRO B 1 152 ? -11.961 22.719 -0.566 1 87.44 152 PRO B N 1
ATOM 3048 C CA . PRO B 1 152 ? -10.797 23.266 -1.262 1 87.44 152 PRO B CA 1
ATOM 3049 C C . PRO B 1 152 ? -9.5 23.078 -0.483 1 87.44 152 PRO B C 1
ATOM 3051 O O . PRO B 1 152 ? -8.469 22.734 -1.068 1 87.44 152 PRO B O 1
ATOM 3054 N N . GLN B 1 153 ? -9.531 23.281 0.771 1 88.56 153 GLN B N 1
ATOM 3055 C CA . GLN B 1 153 ? -8.344 23.156 1.611 1 88.56 153 GLN B CA 1
ATOM 3056 C C . GLN B 1 153 ? -7.918 21.703 1.738 1 88.56 153 GLN B C 1
ATOM 3058 O O . GLN B 1 153 ? -6.727 21.391 1.682 1 88.56 153 GLN B O 1
ATOM 3063 N N . ALA B 1 154 ? -8.93 20.875 1.867 1 88.75 154 ALA B N 1
ATOM 3064 C CA . ALA B 1 154 ? -8.664 19.438 1.971 1 88.75 154 ALA B CA 1
ATOM 3065 C C . ALA B 1 154 ? -8.016 18.922 0.697 1 88.75 154 ALA B C 1
ATOM 3067 O O . ALA B 1 154 ? -7.07 18.125 0.758 1 88.75 154 ALA B O 1
ATOM 3068 N N . LEU B 1 155 ? -8.469 19.359 -0.403 1 87.5 155 LEU B N 1
ATOM 3069 C CA . LEU B 1 155 ? -7.938 18.938 -1.69 1 87.5 155 LEU B CA 1
ATOM 3070 C C . LEU B 1 155 ? -6.5 19.406 -1.877 1 87.5 155 LEU B C 1
ATOM 3072 O O . LEU B 1 155 ? -5.637 18.656 -2.316 1 87.5 155 LEU B O 1
ATOM 3076 N N . ALA B 1 156 ? -6.266 20.641 -1.547 1 87.06 156 ALA B N 1
ATOM 3077 C CA . ALA B 1 156 ? -4.926 21.219 -1.681 1 87.06 156 ALA B CA 1
ATOM 3078 C C . ALA B 1 156 ? -3.922 20.469 -0.807 1 87.06 156 ALA B C 1
ATOM 3080 O O . ALA B 1 156 ? -2.814 20.156 -1.252 1 87.06 156 ALA B O 1
ATOM 3081 N N . GLN B 1 157 ? -4.332 20.172 0.343 1 87 157 GLN B N 1
ATOM 3082 C CA . GLN B 1 157 ? -3.455 19.5 1.304 1 87 157 GLN B CA 1
ATOM 3083 C C . GLN B 1 157 ? -3.229 18.047 0.928 1 87 157 GLN B C 1
ATOM 3085 O O . GLN B 1 157 ? -2.25 17.438 1.358 1 87 157 GLN B O 1
ATOM 3090 N N . SER B 1 158 ? -4.113 17.469 0.104 1 91.06 158 SER B N 1
ATOM 3091 C CA . SER B 1 158 ? -4.07 16.047 -0.224 1 91.06 158 SER B CA 1
ATOM 3092 C C . SER B 1 158 ? -3.25 15.797 -1.485 1 91.06 158 SER B C 1
ATOM 3094 O O . SER B 1 158 ? -2.971 14.648 -1.83 1 91.06 158 SER B O 1
ATOM 3096 N N . ILE B 1 159 ? -2.764 16.844 -2.203 1 91.31 159 ILE B N 1
ATOM 3097 C CA . ILE B 1 159 ? -2.121 16.734 -3.506 1 91.31 159 ILE B CA 1
ATOM 3098 C C . ILE B 1 159 ? -0.871 15.859 -3.385 1 91.31 159 ILE B C 1
ATOM 3100 O O . ILE B 1 159 ? -0.688 14.914 -4.152 1 91.31 159 ILE B O 1
ATOM 3104 N N . PRO B 1 160 ? -0.011 16.062 -2.369 1 89.44 160 PRO B N 1
ATOM 3105 C CA . PRO B 1 160 ? 1.17 15.211 -2.25 1 89.44 160 PRO B CA 1
ATOM 3106 C C . PRO B 1 160 ? 0.812 13.75 -1.987 1 89.44 160 PRO B C 1
ATOM 3108 O O . PRO B 1 160 ? 1.429 12.844 -2.559 1 89.44 160 PRO B O 1
ATOM 3111 N N . ASN B 1 161 ? -0.145 13.539 -1.181 1 92.69 161 ASN B N 1
ATOM 3112 C CA . ASN B 1 161 ? -0.597 12.188 -0.887 1 92.69 161 ASN B CA 1
ATOM 3113 C C . ASN B 1 161 ? -1.214 11.523 -2.115 1 92.69 161 ASN B C 1
ATOM 3115 O O . ASN B 1 161 ? -1.034 10.32 -2.334 1 92.69 161 ASN B O 1
ATOM 3119 N N . ILE B 1 162 ? -1.956 12.312 -2.865 1 94.56 162 ILE B N 1
ATOM 3120 C CA . ILE B 1 162 ? -2.566 11.797 -4.086 1 94.56 162 ILE B CA 1
ATOM 3121 C C . ILE B 1 162 ? -1.477 11.43 -5.09 1 94.56 162 ILE B C 1
ATOM 3123 O O . ILE B 1 162 ? -1.543 10.375 -5.727 1 94.56 162 ILE B O 1
ATOM 3127 N N . THR B 1 163 ? -0.46 12.281 -5.242 1 95.12 163 THR B N 1
ATOM 3128 C CA . THR B 1 163 ? 0.669 11.984 -6.113 1 95.12 163 THR B CA 1
ATOM 3129 C C . THR B 1 163 ? 1.335 10.672 -5.707 1 95.12 163 THR B C 1
ATOM 3131 O O . THR B 1 163 ? 1.627 9.828 -6.559 1 95.12 163 THR B O 1
ATOM 3134 N N . ASN B 1 164 ? 1.493 10.461 -4.406 1 94.19 164 ASN B N 1
ATOM 3135 C CA . ASN B 1 164 ? 2.107 9.25 -3.879 1 94.19 164 ASN B CA 1
ATOM 3136 C C . ASN B 1 164 ? 1.284 8.008 -4.219 1 94.19 164 ASN B C 1
ATOM 3138 O O . ASN B 1 164 ? 1.84 6.961 -4.555 1 94.19 164 ASN B O 1
ATOM 3142 N N . ILE B 1 165 ? 0.024 8.133 -4.199 1 96.38 165 ILE B N 1
ATOM 3143 C CA . ILE B 1 165 ? -0.841 6.992 -4.484 1 96.38 165 ILE B CA 1
ATOM 3144 C C . ILE B 1 165 ? -0.806 6.676 -5.977 1 96.38 165 ILE B C 1
ATOM 3146 O O . ILE B 1 165 ? -0.803 5.508 -6.371 1 96.38 165 ILE B O 1
ATOM 3150 N N . VAL B 1 166 ? -0.775 7.727 -6.781 1 97.88 166 VAL B N 1
ATOM 3151 C CA . VAL B 1 166 ? -0.705 7.512 -8.227 1 97.88 166 VAL B CA 1
ATOM 3152 C C . VAL B 1 166 ? 0.591 6.785 -8.578 1 97.88 166 VAL B C 1
ATOM 3154 O O . VAL B 1 166 ? 0.571 5.773 -9.281 1 97.88 166 VAL B O 1
ATOM 3157 N N . VAL B 1 167 ? 1.689 7.246 -8.062 1 98.25 167 VAL B N 1
ATOM 3158 C CA . VAL B 1 167 ? 2.984 6.617 -8.297 1 98.25 167 VAL B CA 1
ATOM 3159 C C . VAL B 1 167 ? 2.996 5.211 -7.707 1 98.25 167 VAL B C 1
ATOM 3161 O O . VAL B 1 167 ? 3.482 4.27 -8.336 1 98.25 167 VAL B O 1
ATOM 3164 N N . GLY B 1 168 ? 2.461 5.039 -6.539 1 97.88 168 GLY B N 1
ATOM 3165 C CA . GLY B 1 168 ? 2.375 3.744 -5.883 1 97.88 168 GLY B CA 1
ATOM 3166 C C . GLY B 1 168 ? 1.598 2.719 -6.688 1 97.88 168 GLY B C 1
ATOM 3167 O O . GLY B 1 168 ? 2.004 1.559 -6.781 1 97.88 168 GLY B O 1
ATOM 3168 N N . PHE B 1 169 ? 0.463 3.15 -7.273 1 98.56 169 PHE B N 1
ATOM 3169 C CA . PHE B 1 169 ? -0.358 2.225 -8.047 1 98.56 169 PHE B CA 1
ATOM 3170 C C . PHE B 1 169 ? 0.292 1.917 -9.391 1 98.56 169 PHE B C 1
ATOM 3172 O O . PHE B 1 169 ? 0.16 0.806 -9.906 1 98.56 169 PHE B O 1
ATOM 3179 N N . LEU B 1 170 ? 1.031 2.943 -9.977 1 98.75 170 LEU B N 1
ATOM 3180 C CA . LEU B 1 170 ? 1.858 2.633 -11.141 1 98.75 170 LEU B CA 1
ATOM 3181 C C . LEU B 1 170 ? 2.83 1.499 -10.828 1 98.75 170 LEU B C 1
ATOM 3183 O O . LEU B 1 170 ? 2.936 0.539 -11.594 1 98.75 170 LEU B O 1
ATOM 3187 N N . HIS B 1 171 ? 3.461 1.588 -9.648 1 98.5 171 HIS B N 1
ATOM 3188 C CA . HIS B 1 171 ? 4.398 0.557 -9.219 1 98.5 171 HIS B CA 1
ATOM 3189 C C . HIS B 1 171 ? 3.682 -0.761 -8.945 1 98.5 171 HIS B C 1
ATOM 3191 O O . HIS B 1 171 ? 4.199 -1.833 -9.273 1 98.5 171 HIS B O 1
ATOM 3197 N N . THR B 1 172 ? 2.535 -0.676 -8.438 1 98.06 172 THR B N 1
ATOM 3198 C CA . THR B 1 172 ? 1.767 -1.854 -8.055 1 98.06 172 THR B CA 1
ATOM 3199 C C . THR B 1 172 ? 1.34 -2.648 -9.281 1 98.06 172 THR B C 1
ATOM 3201 O O . THR B 1 172 ? 1.229 -3.875 -9.227 1 98.06 172 THR B O 1
ATOM 3204 N N . THR B 1 173 ? 1.129 -1.992 -10.414 1 98.25 173 THR B N 1
ATOM 3205 C CA . THR B 1 173 ? 0.757 -2.691 -11.641 1 98.25 173 THR B CA 1
ATOM 3206 C C . THR B 1 173 ? 1.847 -3.678 -12.047 1 98.25 173 THR B C 1
ATOM 3208 O O . THR B 1 173 ? 1.599 -4.594 -12.836 1 98.25 173 THR B O 1
ATOM 3211 N N . SER B 1 174 ? 3.092 -3.502 -11.539 1 98.25 174 SER B N 1
ATOM 3212 C CA . SER B 1 174 ? 4.223 -4.344 -11.922 1 98.25 174 SER B CA 1
ATOM 3213 C C . SER B 1 174 ? 4.004 -5.789 -11.5 1 98.25 174 SER B C 1
ATOM 3215 O O . SER B 1 174 ? 4.676 -6.695 -12 1 98.25 174 SER B O 1
ATOM 3217 N N . ILE B 1 175 ? 3.051 -6.102 -10.617 1 96.88 175 ILE B N 1
ATOM 3218 C CA . ILE B 1 175 ? 2.873 -7.461 -10.117 1 96.88 175 ILE B CA 1
ATOM 3219 C C . ILE B 1 175 ? 1.76 -8.156 -10.906 1 96.88 175 ILE B C 1
ATOM 3221 O O . ILE B 1 175 ? 1.511 -9.352 -10.719 1 96.88 175 ILE B O 1
ATOM 3225 N N . ALA B 1 176 ? 1.087 -7.422 -11.828 1 97.69 176 ALA B N 1
ATOM 3226 C CA . ALA B 1 176 ? -0.026 -7.961 -12.602 1 97.69 176 ALA B CA 1
ATOM 3227 C C . ALA B 1 176 ? 0.445 -9.078 -13.531 1 97.69 176 ALA B C 1
ATOM 3229 O O . ALA B 1 176 ? -0.36 -9.891 -13.992 1 97.69 176 ALA B O 1
ATOM 3230 N N . PHE B 1 177 ? 1.73 -9.094 -13.852 1 96.94 177 PHE B N 1
ATOM 3231 C CA . PHE B 1 177 ? 2.248 -10.148 -14.711 1 96.94 177 PHE B CA 1
ATOM 3232 C C . PHE B 1 177 ? 2.086 -11.516 -14.062 1 96.94 177 PHE B C 1
ATOM 3234 O O . PHE B 1 177 ? 2.109 -12.539 -14.742 1 96.94 177 PHE B O 1
ATOM 3241 N N . LEU B 1 178 ? 1.913 -11.602 -12.703 1 94.88 178 LEU B N 1
ATOM 3242 C CA . LEU B 1 178 ? 1.728 -12.852 -11.977 1 94.88 178 LEU B CA 1
ATOM 3243 C C . LEU B 1 178 ? 0.438 -13.547 -12.406 1 94.88 178 LEU B C 1
ATOM 3245 O O . LEU B 1 178 ? 0.293 -14.758 -12.234 1 94.88 178 LEU B O 1
ATOM 3249 N N . VAL B 1 179 ? -0.564 -12.695 -12.898 1 95.81 179 VAL B N 1
ATOM 3250 C CA . VAL B 1 179 ? -1.81 -13.25 -13.422 1 95.81 179 VAL B CA 1
ATOM 3251 C C . VAL B 1 179 ? -1.858 -13.062 -14.938 1 95.81 179 VAL B C 1
ATOM 3253 O O . VAL B 1 179 ? -2.922 -12.797 -15.5 1 95.81 179 VAL B O 1
ATOM 3256 N N . SER B 1 180 ? -0.668 -13.031 -15.633 1 95 180 SER B N 1
ATOM 3257 C CA . SER B 1 180 ? -0.477 -13.164 -17.078 1 95 180 SER B CA 1
ATOM 3258 C C . SER B 1 180 ? -0.814 -11.867 -17.797 1 95 180 SER B C 1
ATOM 3260 O O . SER B 1 180 ? -1.231 -11.883 -18.953 1 95 180 SER B O 1
ATOM 3262 N N . GLN B 1 181 ? -0.815 -10.719 -17.062 1 96.94 181 GLN B N 1
ATOM 3263 C CA . GLN B 1 181 ? -0.919 -9.43 -17.734 1 96.94 181 GLN B CA 1
ATOM 3264 C C . GLN B 1 181 ? 0.424 -9.008 -18.328 1 96.94 181 GLN B C 1
ATOM 3266 O O . GLN B 1 181 ? 1.453 -9.078 -17.656 1 96.94 181 GLN B O 1
ATOM 3271 N N . THR B 1 182 ? 0.406 -8.57 -19.625 1 97.94 182 THR B N 1
ATOM 3272 C CA . THR B 1 182 ? 1.65 -8.172 -20.281 1 97.94 182 THR B CA 1
ATOM 3273 C C . THR B 1 182 ? 1.837 -6.66 -20.203 1 97.94 182 THR B C 1
ATOM 3275 O O . THR B 1 182 ? 1.986 -6.004 -21.234 1 97.94 182 THR B O 1
ATOM 3278 N N . GLU B 1 183 ? 1.765 -6.199 -18.938 1 98.56 183 GLU B N 1
ATOM 3279 C CA . GLU B 1 183 ? 2.182 -4.824 -18.688 1 98.56 183 GLU B CA 1
ATOM 3280 C C . GLU B 1 183 ? 3.703 -4.699 -18.688 1 98.56 183 GLU B C 1
ATOM 3282 O O . GLU B 1 183 ? 4.406 -5.605 -19.141 1 98.56 183 GLU B O 1
ATOM 3287 N N . ILE B 1 184 ? 4.262 -3.609 -18.297 1 98.81 184 ILE B N 1
ATOM 3288 C CA . ILE B 1 184 ? 5.672 -3.281 -18.484 1 98.81 184 ILE B CA 1
ATOM 3289 C C . ILE B 1 184 ? 6.539 -4.398 -17.906 1 98.81 184 ILE B C 1
ATOM 3291 O O . ILE B 1 184 ? 7.438 -4.906 -18.578 1 98.81 184 ILE B O 1
ATOM 3295 N N . THR B 1 185 ? 6.332 -4.836 -16.703 1 98.56 185 THR B N 1
ATOM 3296 C CA . THR B 1 185 ? 7.113 -5.895 -16.078 1 98.56 185 THR B CA 1
ATOM 3297 C C . THR B 1 185 ? 6.891 -7.227 -16.797 1 98.56 185 THR B C 1
ATOM 3299 O O . THR B 1 185 ? 7.836 -7.988 -17.016 1 98.56 185 THR B O 1
ATOM 3302 N N . GLY B 1 186 ? 5.613 -7.535 -17.172 1 98.38 186 GLY B N 1
ATOM 3303 C CA . GLY B 1 186 ? 5.328 -8.719 -17.969 1 98.38 186 GLY B CA 1
ATOM 3304 C C . GLY B 1 186 ? 6.043 -8.734 -19.297 1 98.38 186 GLY B C 1
ATOM 3305 O O . GLY B 1 186 ? 6.594 -9.758 -19.703 1 98.38 186 GLY B O 1
ATOM 3306 N N . ALA B 1 187 ? 5.992 -7.656 -19.953 1 98.75 187 ALA B N 1
ATOM 3307 C CA . ALA B 1 187 ? 6.699 -7.527 -21.219 1 98.75 187 ALA B CA 1
ATOM 3308 C C . ALA B 1 187 ? 8.203 -7.723 -21.031 1 98.75 187 ALA B C 1
ATOM 3310 O O . ALA B 1 187 ? 8.852 -8.367 -21.859 1 98.75 187 ALA B O 1
ATOM 3311 N N . ALA B 1 188 ? 8.727 -7.152 -19.969 1 98.62 188 ALA B N 1
ATOM 3312 C CA . ALA B 1 188 ? 10.148 -7.324 -19.672 1 98.62 188 ALA B CA 1
ATOM 3313 C C . ALA B 1 188 ? 10.492 -8.789 -19.438 1 98.62 188 ALA B C 1
ATOM 3315 O O . ALA B 1 188 ? 11.523 -9.281 -19.922 1 98.62 188 ALA B O 1
ATOM 3316 N N . ASN B 1 189 ? 9.641 -9.523 -18.703 1 97.69 189 ASN B N 1
ATOM 3317 C CA . ASN B 1 189 ? 9.836 -10.945 -18.453 1 97.69 189 ASN B CA 1
ATOM 3318 C C . ASN B 1 189 ? 9.836 -11.75 -19.75 1 97.69 189 ASN B C 1
ATOM 3320 O O . ASN B 1 189 ? 10.633 -12.672 -19.906 1 97.69 189 ASN B O 1
ATOM 3324 N N . ILE B 1 190 ? 8.938 -11.406 -20.672 1 98.12 190 ILE B N 1
ATOM 3325 C CA . ILE B 1 190 ? 8.836 -12.094 -21.953 1 98.12 190 ILE B CA 1
ATOM 3326 C C . ILE B 1 190 ? 10.102 -11.844 -22.781 1 98.12 190 ILE B C 1
ATOM 3328 O O . ILE B 1 190 ? 10.703 -12.781 -23.297 1 98.12 190 ILE B O 1
ATOM 3332 N N . VAL B 1 191 ? 10.5 -10.578 -22.859 1 98.12 191 VAL B N 1
ATOM 3333 C CA . VAL B 1 191 ? 11.688 -10.203 -23.625 1 98.12 191 VAL B CA 1
ATOM 3334 C C . VAL B 1 191 ? 12.922 -10.875 -23.016 1 98.12 191 VAL B C 1
ATOM 3336 O O . VAL B 1 191 ? 13.773 -11.398 -23.734 1 98.12 191 VAL B O 1
ATOM 3339 N N . ALA B 1 192 ? 13.008 -10.914 -21.703 1 97.38 192 ALA B N 1
ATOM 3340 C CA . ALA B 1 192 ? 14.125 -11.516 -20.984 1 97.38 192 ALA B CA 1
ATOM 3341 C C . ALA B 1 192 ? 14.203 -13.016 -21.234 1 97.38 192 ALA B C 1
ATOM 3343 O O . ALA B 1 192 ? 15.273 -13.555 -21.5 1 97.38 192 ALA B O 1
ATOM 3344 N N . SER B 1 193 ? 13.07 -13.672 -21.188 1 96.81 193 SER B N 1
ATOM 3345 C CA . SER B 1 193 ? 13.016 -15.125 -21.328 1 96.81 193 SER B CA 1
ATOM 3346 C C . SER B 1 193 ? 13.336 -15.555 -22.75 1 96.81 193 SER B C 1
ATOM 3348 O O . SER B 1 193 ? 13.992 -16.578 -22.969 1 96.81 193 SER B O 1
ATOM 3350 N N . LYS B 1 194 ? 12.883 -14.773 -23.703 1 97.25 194 LYS B N 1
ATOM 3351 C CA . LYS B 1 194 ? 13.102 -15.078 -25.125 1 97.25 194 LYS B CA 1
ATOM 3352 C C . LYS B 1 194 ? 14.578 -14.938 -25.484 1 97.25 194 LYS B C 1
ATOM 3354 O O . LYS B 1 194 ? 15.086 -15.688 -26.328 1 97.25 194 LYS B O 1
ATOM 3359 N N . ASN B 1 195 ? 15.234 -14.039 -24.797 1 96.75 195 ASN B N 1
ATOM 3360 C CA . ASN B 1 195 ? 16.594 -13.703 -25.203 1 96.75 195 ASN B CA 1
ATOM 3361 C C . ASN B 1 195 ? 17.609 -14.117 -24.141 1 96.75 195 ASN B C 1
ATOM 3363 O O . ASN B 1 195 ? 18.828 -14.008 -24.359 1 96.75 195 ASN B O 1
ATOM 3367 N N . LEU B 1 196 ? 17.125 -14.555 -22.969 1 95.56 196 LEU B N 1
ATOM 3368 C CA . LEU B 1 196 ? 17.938 -14.938 -21.828 1 95.56 196 LEU B CA 1
ATOM 3369 C C . LEU B 1 196 ? 18.797 -13.766 -21.344 1 95.56 196 LEU B C 1
ATOM 3371 O O . LEU B 1 196 ? 19.984 -13.938 -21.031 1 95.56 196 LEU B O 1
ATOM 3375 N N . LYS B 1 197 ? 18.266 -12.578 -21.5 1 96.69 197 LYS B N 1
ATOM 3376 C CA . LYS B 1 197 ? 18.906 -11.344 -21.062 1 96.69 197 LYS B CA 1
ATOM 3377 C C . LYS B 1 197 ? 18.047 -10.609 -20.047 1 96.69 197 LYS B C 1
ATOM 3379 O O . LYS B 1 197 ? 17.469 -9.57 -20.344 1 96.69 197 LYS B O 1
ATOM 3384 N N . PHE B 1 198 ? 18.094 -11.148 -18.828 1 96.25 198 PHE B N 1
ATOM 3385 C CA . PHE B 1 198 ? 17.203 -10.695 -17.766 1 96.25 198 PHE B CA 1
ATOM 3386 C C . PHE B 1 198 ? 17.641 -9.328 -17.234 1 96.25 198 PHE B C 1
ATOM 3388 O O . PHE B 1 198 ? 16.828 -8.414 -17.125 1 96.25 198 PHE B O 1
ATOM 3395 N N . LEU B 1 199 ? 18.938 -9.117 -16.969 1 96.62 199 LEU B N 1
ATOM 3396 C CA . LEU B 1 199 ? 19.422 -7.859 -16.422 1 96.62 199 LEU B CA 1
ATOM 3397 C C . LEU B 1 199 ? 19.094 -6.695 -17.344 1 96.62 199 LEU B C 1
ATOM 3399 O O . LEU B 1 199 ? 18.547 -5.688 -16.906 1 96.62 199 LEU B O 1
ATOM 3403 N N . GLU B 1 200 ? 19.328 -6.848 -18.609 1 97.75 200 GLU B N 1
ATOM 3404 C CA . GLU B 1 200 ? 19.109 -5.797 -19.609 1 97.75 200 GLU B CA 1
ATOM 3405 C C . GLU B 1 200 ? 17.641 -5.453 -19.734 1 97.75 200 GLU B C 1
ATOM 3407 O O . GLU B 1 200 ? 17.266 -4.277 -19.828 1 97.75 200 GLU B O 1
ATOM 3412 N N . ALA B 1 201 ? 16.797 -6.488 -19.75 1 98.38 201 ALA B N 1
ATOM 3413 C CA . ALA B 1 201 ? 15.359 -6.273 -19.906 1 98.38 201 ALA B CA 1
ATOM 3414 C C . ALA B 1 201 ? 14.789 -5.52 -18.703 1 98.38 201 ALA B C 1
ATOM 3416 O O . ALA B 1 201 ? 13.984 -4.602 -18.859 1 98.38 201 ALA B O 1
ATOM 3417 N N . PHE B 1 202 ? 15.258 -5.844 -17.516 1 98.12 202 PHE B N 1
ATOM 3418 C CA . PHE B 1 202 ? 14.711 -5.215 -16.328 1 98.12 202 PHE B CA 1
ATOM 3419 C C . PHE B 1 202 ? 15.297 -3.822 -16.125 1 98.12 202 PHE B C 1
ATOM 3421 O O . PHE B 1 202 ? 14.648 -2.947 -15.539 1 98.12 202 PHE B O 1
ATOM 3428 N N . ILE B 1 203 ? 16.516 -3.559 -16.578 1 98.06 203 ILE B N 1
ATOM 3429 C CA . ILE B 1 203 ? 17.031 -2.199 -16.609 1 98.06 203 ILE B CA 1
ATOM 3430 C C . ILE B 1 203 ? 16.172 -1.33 -17.516 1 98.06 203 ILE B C 1
ATOM 3432 O O . ILE B 1 203 ? 15.789 -0.219 -17.141 1 98.06 203 ILE B O 1
ATOM 3436 N N . ALA B 1 204 ? 15.828 -1.86 -18.688 1 98.56 204 ALA B N 1
ATOM 3437 C CA . ALA B 1 204 ? 14.977 -1.137 -19.625 1 98.56 204 ALA B CA 1
ATOM 3438 C C . ALA B 1 204 ? 13.617 -0.827 -19.016 1 98.56 204 ALA B C 1
ATOM 3440 O O . ALA B 1 204 ? 13.133 0.302 -19.094 1 98.56 204 ALA B O 1
ATOM 3441 N N . ALA B 1 205 ? 13.016 -1.825 -18.375 1 98.75 205 ALA B N 1
ATOM 3442 C CA . ALA B 1 205 ? 11.727 -1.633 -17.719 1 98.75 205 ALA B CA 1
ATOM 3443 C C . ALA B 1 205 ? 11.828 -0.597 -16.594 1 98.75 205 ALA B C 1
ATOM 3445 O O . ALA B 1 205 ? 10.938 0.239 -16.438 1 98.75 205 ALA B O 1
ATOM 3446 N N . GLY B 1 206 ? 12.93 -0.669 -15.781 1 98.56 206 GLY B N 1
ATOM 3447 C CA . GLY B 1 206 ? 13.156 0.31 -14.727 1 98.56 206 GLY B CA 1
ATOM 3448 C C . GLY B 1 206 ? 13.211 1.735 -15.25 1 98.56 206 GLY B C 1
ATOM 3449 O O . GLY B 1 206 ? 12.641 2.645 -14.641 1 98.56 206 GLY B O 1
ATOM 3450 N N . ILE B 1 207 ? 13.867 1.947 -16.375 1 98.5 207 ILE B N 1
ATOM 3451 C CA . ILE B 1 207 ? 13.984 3.268 -16.984 1 98.5 207 ILE B CA 1
ATOM 3452 C C . ILE B 1 207 ? 12.609 3.768 -17.406 1 98.5 207 ILE B C 1
ATOM 3454 O O . ILE B 1 207 ? 12.273 4.938 -17.203 1 98.5 207 ILE B O 1
ATOM 3458 N N . ILE B 1 208 ? 11.82 2.928 -17.953 1 98.81 208 ILE B N 1
ATOM 3459 C CA . ILE B 1 208 ? 10.492 3.305 -18.422 1 98.81 208 ILE B CA 1
ATOM 3460 C C . ILE B 1 208 ? 9.625 3.717 -17.234 1 98.81 208 ILE B C 1
ATOM 3462 O O . ILE B 1 208 ? 8.984 4.77 -17.266 1 98.81 208 ILE B O 1
ATOM 3466 N N . TYR B 1 209 ? 9.625 2.891 -16.172 1 98.75 209 TYR B N 1
ATOM 3467 C CA . TYR B 1 209 ? 8.867 3.246 -14.977 1 98.75 209 TYR B CA 1
ATOM 3468 C C . TYR B 1 209 ? 9.328 4.59 -14.422 1 98.75 209 TYR B C 1
ATOM 3470 O O . TYR B 1 209 ? 8.508 5.418 -14.023 1 98.75 209 TYR B O 1
ATOM 3478 N N . TRP B 1 210 ? 10.617 4.777 -14.359 1 98.62 210 TRP B N 1
ATOM 3479 C CA . TRP B 1 210 ? 11.195 6 -13.805 1 98.62 210 TRP B CA 1
ATOM 3480 C C . TRP B 1 210 ? 10.734 7.219 -14.609 1 98.62 210 TRP B C 1
ATOM 3482 O O . TRP B 1 210 ? 10.336 8.234 -14.031 1 98.62 210 TRP B O 1
ATOM 3492 N N . LEU B 1 211 ? 10.758 7.125 -15.898 1 98.44 211 LEU B N 1
ATOM 3493 C CA . LEU B 1 211 ? 10.359 8.227 -16.766 1 98.44 211 LEU B CA 1
ATOM 3494 C C . LEU B 1 211 ? 8.883 8.555 -16.578 1 98.44 211 LEU B C 1
ATOM 3496 O O . LEU B 1 211 ? 8.5 9.727 -16.531 1 98.44 211 LEU B O 1
ATOM 3500 N N . ILE B 1 212 ? 8.016 7.562 -16.469 1 98.69 212 ILE B N 1
ATOM 3501 C CA . ILE B 1 212 ? 6.594 7.793 -16.25 1 98.69 212 ILE B CA 1
ATOM 3502 C C . ILE B 1 212 ? 6.379 8.453 -14.891 1 98.69 212 ILE B C 1
ATOM 3504 O O . ILE B 1 212 ? 5.57 9.383 -14.766 1 98.69 212 ILE B O 1
ATOM 3508 N N . THR B 1 213 ? 7.121 7.992 -13.883 1 98.5 213 THR B N 1
ATOM 3509 C CA . THR B 1 213 ? 7.012 8.578 -12.555 1 98.5 213 THR B CA 1
ATOM 3510 C C . THR B 1 213 ? 7.422 10.047 -12.57 1 98.5 213 THR B C 1
ATOM 3512 O O . THR B 1 213 ? 6.762 10.891 -11.961 1 98.5 213 THR B O 1
ATOM 3515 N N . LEU B 1 214 ? 8.5 10.375 -13.297 1 97.88 214 LEU B N 1
ATOM 3516 C CA . LEU B 1 214 ? 8.945 11.758 -13.414 1 97.88 214 LEU B CA 1
ATOM 3517 C C . LEU B 1 214 ? 7.863 12.625 -14.062 1 97.88 214 LEU B C 1
ATOM 3519 O O . LEU B 1 214 ? 7.645 13.766 -13.648 1 97.88 214 LEU B O 1
ATOM 3523 N N . MET B 1 215 ? 7.23 12.07 -15.016 1 97.69 215 MET B N 1
ATOM 3524 C CA . MET B 1 215 ? 6.148 12.789 -15.68 1 97.69 215 MET B CA 1
ATOM 3525 C C . MET B 1 215 ? 4.992 13.047 -14.711 1 97.69 215 MET B C 1
ATOM 3527 O O . MET B 1 215 ? 4.445 14.148 -14.672 1 97.69 215 MET B O 1
ATOM 3531 N N . ILE B 1 216 ? 4.637 12.078 -13.938 1 97.19 216 ILE B N 1
ATOM 3532 C CA . ILE B 1 216 ? 3.562 12.203 -12.961 1 97.19 216 ILE B CA 1
ATOM 3533 C C . ILE B 1 216 ? 3.936 13.258 -11.922 1 97.19 216 ILE B C 1
ATOM 3535 O O . ILE B 1 216 ? 3.111 14.102 -11.562 1 97.19 216 ILE B O 1
ATOM 3539 N N . GLU B 1 217 ? 5.16 13.227 -11.461 1 95.06 217 GLU B N 1
ATOM 3540 C CA . GLU B 1 217 ? 5.633 14.18 -10.461 1 95.06 217 GLU B CA 1
ATOM 3541 C C . GLU B 1 217 ? 5.637 15.602 -11.008 1 95.06 217 GLU B C 1
ATOM 3543 O O . GLU B 1 217 ? 5.312 16.547 -10.297 1 95.06 217 GLU B O 1
ATOM 3548 N N . MET B 1 218 ? 5.984 15.773 -12.312 1 95.12 218 MET B N 1
ATOM 3549 C CA . MET B 1 218 ? 5.98 17.078 -12.953 1 95.12 218 MET B CA 1
ATOM 3550 C C . MET B 1 218 ? 4.566 17.641 -13.047 1 95.12 218 MET B C 1
ATOM 3552 O O . MET B 1 218 ? 4.336 18.812 -12.742 1 95.12 218 MET B O 1
ATOM 3556 N N . ILE B 1 219 ? 3.713 16.812 -13.352 1 95.31 219 ILE B N 1
ATOM 3557 C CA . ILE B 1 219 ? 2.312 17.219 -13.445 1 95.31 219 ILE B CA 1
ATOM 3558 C C . ILE B 1 219 ? 1.789 17.578 -12.062 1 95.31 219 ILE B C 1
ATOM 3560 O O . ILE B 1 219 ? 1.108 18.594 -11.898 1 95.31 219 ILE B O 1
ATOM 3564 N N . SER B 1 220 ? 2.096 16.75 -11.125 1 93.06 220 SER B N 1
ATOM 3565 C CA . SER B 1 220 ? 1.66 17 -9.75 1 93.06 220 SER B CA 1
ATOM 3566 C C . SER B 1 220 ? 2.221 18.312 -9.227 1 93.06 220 SER B C 1
ATOM 3568 O O . SER B 1 220 ? 1.526 19.062 -8.523 1 93.06 220 SER B O 1
ATOM 3570 N N . HIS B 1 221 ? 3.471 18.641 -9.484 1 91.38 221 HIS B N 1
ATOM 3571 C CA . HIS B 1 221 ? 4.094 19.891 -9.07 1 91.38 221 HIS B CA 1
ATOM 3572 C C . HIS B 1 221 ? 3.363 21.094 -9.656 1 91.38 221 HIS B C 1
ATOM 3574 O O . HIS B 1 221 ? 3.17 22.109 -8.977 1 91.38 221 HIS B O 1
ATOM 3580 N N . PHE B 1 222 ? 2.953 20.984 -10.867 1 90.75 222 PHE B N 1
ATOM 3581 C CA . PHE B 1 222 ? 2.215 22.047 -11.539 1 90.75 222 PHE B CA 1
ATOM 3582 C C . PHE B 1 222 ? 0.86 22.266 -10.883 1 90.75 222 PHE B C 1
ATOM 3584 O O . PHE B 1 222 ? 0.455 23.406 -10.648 1 90.75 222 PHE B O 1
ATOM 3591 N N . ILE B 1 223 ? 0.243 21.219 -10.469 1 90.5 223 ILE B N 1
ATOM 3592 C CA . ILE B 1 223 ? -1.067 21.281 -9.828 1 90.5 223 ILE B CA 1
ATOM 3593 C C . ILE B 1 223 ? -0.929 21.891 -8.438 1 90.5 223 ILE B C 1
ATOM 3595 O O . ILE B 1 223 ? -1.758 22.703 -8.016 1 90.5 223 ILE B O 1
ATOM 3599 N N . GLU B 1 224 ? 0.066 21.469 -7.773 1 87.88 224 GLU B N 1
ATOM 3600 C CA . GLU B 1 224 ? 0.321 21.984 -6.426 1 87.88 224 GLU B CA 1
ATOM 3601 C C . GLU B 1 224 ? 0.551 23.484 -6.43 1 87.88 224 GLU B C 1
ATOM 3603 O O . GLU B 1 224 ? 0.04 24.203 -5.566 1 87.88 224 GLU B O 1
ATOM 3608 N N . LYS B 1 225 ? 1.258 24.016 -7.352 1 87.25 225 LYS B N 1
ATOM 3609 C CA . LYS B 1 225 ? 1.542 25.438 -7.461 1 87.25 225 LYS B CA 1
ATOM 3610 C C . LYS B 1 225 ? 0.267 26.234 -7.73 1 87.25 225 LYS B C 1
ATOM 3612 O O . LYS B 1 225 ? 0.057 27.297 -7.145 1 87.25 225 LYS B O 1
ATOM 3617 N N . LYS B 1 226 ? -0.515 25.719 -8.469 1 84.94 226 LYS B N 1
ATOM 3618 C CA . LYS B 1 226 ? -1.771 26.391 -8.797 1 84.94 226 LYS B CA 1
ATOM 3619 C C . LYS B 1 226 ? -2.723 26.391 -7.605 1 84.94 226 LYS B C 1
ATOM 3621 O O . LYS B 1 226 ? -3.418 27.375 -7.352 1 84.94 226 LYS B O 1
ATOM 3626 N N . ALA B 1 227 ? -2.736 25.281 -6.887 1 83.44 227 ALA B N 1
ATOM 3627 C CA . ALA B 1 227 ? -3.607 25.156 -5.723 1 83.44 227 ALA B CA 1
ATOM 3628 C C . ALA B 1 227 ? -3.16 26.094 -4.605 1 83.44 227 ALA B C 1
ATOM 3630 O O . ALA B 1 227 ? -3.99 26.734 -3.945 1 83.44 227 ALA B O 1
ATOM 3631 N N . LYS B 1 228 ? -1.941 26.25 -4.391 1 78.5 228 LYS B N 1
ATOM 3632 C CA . LYS B 1 228 ? -1.404 27.141 -3.363 1 78.5 228 LYS B CA 1
ATOM 3633 C C . LYS B 1 228 ? -1.659 28.609 -3.713 1 78.5 228 LYS B C 1
ATOM 3635 O O . LYS B 1 228 ? -1.935 29.422 -2.83 1 78.5 228 LYS B O 1
ATOM 3640 N N . SER B 1 229 ? -1.585 28.891 -4.914 1 74.94 229 SER B N 1
ATOM 3641 C CA . SER B 1 229 ? -1.87 30.25 -5.355 1 74.94 229 SER B CA 1
ATOM 3642 C C . SER B 1 229 ? -3.33 30.609 -5.113 1 74.94 229 SER B C 1
ATOM 3644 O O . SER B 1 229 ? -3.639 31.75 -4.742 1 74.94 229 SER B O 1
ATOM 3646 N N . TYR B 1 230 ? -4.078 29.594 -5.184 1 66.81 230 TYR B N 1
ATOM 3647 C CA . TYR B 1 230 ? -5.504 29.828 -4.984 1 66.81 230 TYR B CA 1
ATOM 3648 C C . TYR B 1 230 ? -5.82 30.078 -3.512 1 66.81 230 TYR B C 1
ATOM 3650 O O . TYR B 1 230 ? -6.594 30.969 -3.174 1 66.81 230 TYR B O 1
ATOM 3658 N N . ILE B 1 231 ? -5.168 29.438 -2.729 1 67.12 231 ILE B N 1
ATOM 3659 C CA . ILE B 1 231 ? -5.395 29.578 -1.295 1 67.12 231 ILE B CA 1
ATOM 3660 C C . ILE B 1 231 ? -4.797 30.891 -0.801 1 67.12 231 ILE B C 1
ATOM 3662 O O . ILE B 1 231 ? -5.406 31.594 0.012 1 67.12 231 ILE B O 1
ATOM 3666 N N . SER B 1 232 ? -3.596 31.188 -1.24 1 63.56 232 SER B N 1
ATOM 3667 C CA . SER B 1 232 ? -2.959 32.438 -0.855 1 63.56 232 SER B CA 1
ATOM 3668 C C . SER B 1 232 ? -3.764 33.625 -1.343 1 63.56 232 SER B C 1
ATOM 3670 O O . SER B 1 232 ? -3.814 34.688 -0.672 1 63.56 232 SER B O 1
ATOM 3672 N N . SER B 1 233 ? -4.324 33.469 -2.518 1 54.75 233 SER B N 1
ATOM 3673 C CA . SER B 1 233 ? -5.121 34.562 -3.035 1 54.75 233 SER B CA 1
ATOM 3674 C C . SER B 1 233 ? -6.453 34.688 -2.305 1 54.75 233 SER B C 1
ATOM 3676 O O . SER B 1 233 ? -7.047 35.75 -2.242 1 54.75 233 SER B O 1
ATOM 3678 N N . ALA B 1 234 ? -6.84 33.594 -1.76 1 52.25 234 ALA B N 1
ATOM 3679 C CA . ALA B 1 234 ? -8.133 33.594 -1.075 1 52.25 234 ALA B CA 1
ATOM 3680 C C . ALA B 1 234 ? -7.992 34.156 0.346 1 52.25 234 ALA B C 1
ATOM 3682 O O . ALA B 1 234 ? -8.977 34.562 0.951 1 52.25 234 ALA B O 1
ATOM 3683 N N . LEU B 1 235 ? -6.793 34.031 0.929 1 45.97 235 LEU B N 1
ATOM 3684 C CA . LEU B 1 235 ? -6.598 34.656 2.242 1 45.97 235 LEU B CA 1
ATOM 3685 C C . LEU B 1 235 ? -6.234 36.125 2.113 1 45.97 235 LEU B C 1
ATOM 3687 O O . LEU B 1 235 ? -6.645 36.938 2.941 1 45.97 235 LEU B O 1
#

pLDDT: mean 92.63, std 8.6, range [45.94, 98.88]

Foldseek 3Di:
DDADQVVLVVLLVQLVVQVVLLVCLQVLLLVLLLVLLVVLLCQCVDDDDVSNVVSVVLLCVLVVDALVCLLVCLLVPVLVVVVVVCVVVVNPDDSVPDDSSVSSSVSSNSSSNSLSNVLLNVLLVVFDVVLLVVCVVVPDDPVCCVVPPRPLSSVLVSLVVSLVSSLVSSVSCLCSCVVPRCHSNNSLVVSCVVVVPNVSSVVSSVVVSVVVSVVSVVVSVVVSVVSVVVVVVVD/DDADQVVLVVLLVQLVVQVVVLVCLQVLLLVLLLVLLVVLLCQCPDDDDVSNVVSVVLLCVLVVDALVCLLVCLLPPVLVVVVVVCVVVVNPDDSVPDDSSVSSSVSSSSSSNSLNNVLLNVLLVVFDVVLLVVCVVVPDDPVCCVVPPRPLSSVLVSLVVSLVSSLVSSVVCLCSCVVPRCHSNNSLVVSCVVVVNNVSSVVSSVVVSVVVSVVSVVVSVVVNVVSVVVVVVVD

Radius of gyration: 24.22 Å; Cα contacts (8 Å, |Δi|>4): 599; chains: 2; bounding box: 71×64×56 Å

Nearest PDB structures (foldseek):
  4ymw-assembly1_C  TM=9.033E-01  e=2.653E-10  Caldanaerobacter subterraneus subsp. tengcongensis MB4
  3tuz-assembly2_F  TM=7.496E-01  e=1.859E-05  Escherichia coli K-12
  3tui-assembly2_E  TM=6.827E-01  e=1.619E-05  Escherichia coli K-12
  7cad-assembly1_A  TM=7.240E-01  e=3.242E-04  Mycolicibacterium smegmatis MC2 155
  7ahd-assembly1_B  TM=7.056E-01  e=1.628E-03  Lactococcus lactis subsp. lactis

Secondary structure (DSSP, 8-state):
----HHHHHHHHHHHHTTHHHHHHHHHHHHHHHHHHHHHHHHHHHSS-HHHHHHHHHHHHHHHHS-HHHHHHHHHHHHHHHHHHHHHHHT----GGGS-HHHHHHHHHHHHHHHHHHHHHHHHHHTS-HHHHHHHHHTT--HHHHIIIIIHHHHHHHHHHHHHHHHHHHHHHGGGGGGGT--SHHHHHHHHHHHHT-HHHHHHHHHHHHHHHHHHHHHHHHHHHHHHHHHHHHH-/----HHHHHHHHHHHHTTHHHHHHHHHHHHHHHHHHHHHHHHHHHSS-HHHHHHHHHHHHHHHHS-HHHHHHHHHHHHHHHHHHHHHHHT----GGGS-HHHHHHHHHHHHHHHHHHHHHHHHHHTS-HHHHHHHHHTT--HHHHIIIIIHHHHHHHHHHHHHHHHHHHHHHGGGGGGGT--SHHHHHHHHHHHHT-HHHHHHHHHHHHHHHHHHHHHHHHHHHHHHHHHHHHH-

InterPro domains:
  IPR000515 ABC transporter type 1, transmembrane domain MetI-like [PF00528] (33-227)
  IPR000515 ABC transporter type 1, transmembrane domain MetI-like [PS50928] (19-220)
  IPR000515 ABC transporter type 1, transmembrane domain MetI-like [cd06261] (31-216)
  IPR010065 Amino acid ABC transporter, permease protein, 3-TM domain [TIGR01726] (12-81)
  IPR035906 MetI-like superfamily [G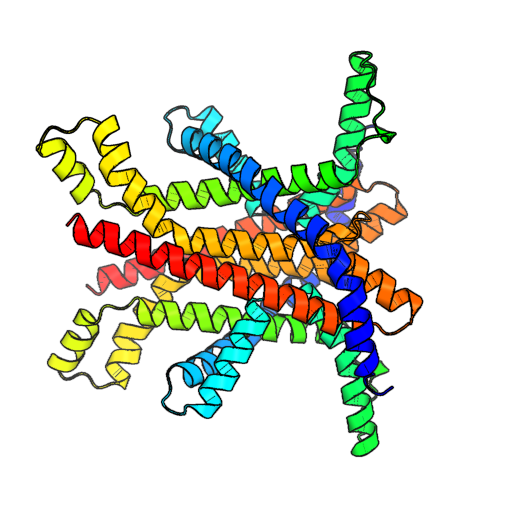3DSA:1.10.3720.10] (1-229)
  IPR035906 MetI-like superfamily [SSF161098] (14-213)
  IPR043429 ABC transporter membrane protein permease protein ArtM/GltK/GlnP/TcyL/YhdX-like [PTHR30614] (12-228)

Sequence (470 aa):
MTIDFPFIWTAFKEILKAIPLTLLLTITPLAIGFLIGLLVTWIRIGKARLIRLIANFYVSFFRGTPAIMHIMIIYFGLPILINQLVHYFELPIETNKIPISLFVILALSFTAGAYFSEIIRSGIASVTTGQIEAAYTVGMNTYQVAKRIILPQALAQSIPNITNIVVGFLHTTSIAFLVSQTEITGAANIVASKNLKFLEAFIAAGIIYWLITLMIEMISHFIEKKAKSYISSALMTIDFPFIWTAFKEILKAIPLTLLLTITPLAIGFLIGLLVTWIRIGKARLIRLIANFYVSFFRGTPAIMHIMIIYFGLPILINQLVHYFELPIETNKIPISLFVILALSFTAGAYFSEIIRSGIASVTTGQIEAAYTV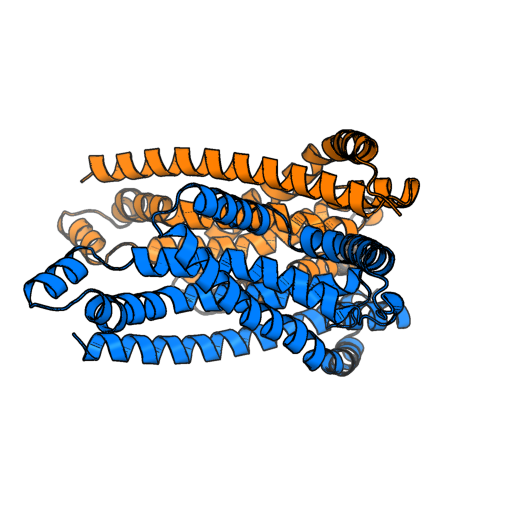GMNTYQVAKRIILPQALAQSIPNITNIVVGFLHTTSIAFLVSQTEITGAANIVASKNLKFLEAFIAAGIIYWLITLMIEMISHFIEKKAKSYISSAL

Organism: NCBI:txid2304605